Protein AF-0000000084851603 (afdb_homodimer)

Solvent-accessible surface area (backbone atoms only — not comparable to full-atom values): 41010 Å² total; per-residue (Å²): 134,81,80,81,76,80,77,79,78,82,79,80,69,79,80,80,76,80,77,76,80,79,84,77,80,80,75,80,76,77,71,79,72,49,62,67,54,45,48,52,50,37,52,51,31,50,51,48,34,52,49,30,51,50,49,38,52,52,39,50,51,51,43,53,52,48,46,52,52,44,50,51,44,44,54,45,38,49,50,37,40,50,44,35,48,48,20,44,50,20,28,68,60,44,50,40,64,42,80,50,53,71,67,55,54,52,53,53,47,51,50,44,41,48,49,46,51,50,52,31,51,52,47,36,59,56,49,75,63,69,71,73,73,39,66,56,55,72,70,55,42,53,52,51,48,70,70,26,64,59,60,48,59,32,45,76,38,44,61,62,61,39,42,84,68,58,78,45,57,62,52,57,29,50,51,44,25,26,37,50,37,53,50,46,46,49,61,36,66,51,59,53,70,80,58,69,78,54,71,51,47,58,50,52,49,52,48,47,52,51,38,40,72,76,41,57,52,63,55,34,36,37,53,50,16,54,48,31,62,63,38,67,76,64,51,67,70,56,51,52,50,50,52,52,52,53,47,49,50,58,43,44,51,49,29,61,49,2,30,61,56,53,77,60,46,49,51,47,50,42,69,71,37,58,70,67,47,45,63,53,52,52,45,35,52,51,49,23,41,39,40,35,36,33,26,33,74,51,45,51,41,77,32,71,57,60,41,65,40,70,51,48,76,92,64,33,39,70,61,70,84,84,61,79,74,67,78,66,69,79,70,38,39,27,21,37,27,56,27,60,16,30,30,36,46,45,64,43,76,39,94,84,74,44,75,42,78,46,79,43,76,79,35,64,17,29,28,38,37,43,72,56,52,50,58,64,44,104,134,84,79,81,77,79,76,79,79,79,77,78,69,76,78,77,75,78,72,74,76,74,80,71,78,74,70,77,75,75,71,76,72,47,65,66,53,47,49,51,49,39,51,50,32,50,51,47,34,53,48,30,51,51,49,38,53,53,39,49,52,49,43,53,53,48,47,52,51,44,50,52,42,44,54,45,38,50,50,38,40,53,44,33,49,49,21,43,50,19,30,69,63,43,49,40,65,40,80,49,54,71,67,54,53,50,51,53,46,51,49,44,40,49,49,46,51,51,52,30,51,52,49,37,60,55,50,73,64,67,71,71,74,38,67,55,52,72,68,54,43,54,52,50,48,71,70,26,65,60,58,48,58,31,47,76,38,44,60,63,60,38,41,85,67,56,77,44,56,60,50,55,28,49,49,46,26,28,38,49,38,53,50,48,47,49,62,36,64,50,60,51,70,80,57,73,74,58,71,51,48,58,51,53,50,53,48,45,53,51,38,41,74,78,40,57,50,62,54,34,37,38,52,50,16,54,48,31,63,62,39,66,75,64,53,68,70,56,52,51,50,53,51,52,52,52,48,49,50,56,42,46,53,48,29,60,49,2,32,60,56,52,77,60,46,51,51,47,50,42,69,70,38,58,70,68,46,44,63,53,54,50,44,37,50,51,50,23,42,39,42,35,35,34,26,32,74,50,46,50,42,77,32,71,58,60,42,67,40,72,50,48,77,92,64,33,40,69,62,70,83,84,60,79,72,65,80,65,68,78,68,39,37,26,19,38,26,57,28,61,16,30,31,36,45,46,64,42,76,39,96,84,74,45,75,42,79,47,78,43,75,80,35,65,16,30,30,36,39,43,71,57,52,49,58,65,41,103

Structure (mmCIF, N/CA/C/O backbone):
data_AF-0000000084851603-model_v1
#
loop_
_entity.id
_entity.type
_entity.pdbx_description
1 polymer 'Uncharacterized protein'
#
loop_
_atom_site.group_PDB
_atom_site.id
_atom_site.type_symbol
_atom_site.label_atom_id
_atom_site.label_alt_id
_atom_site.label_comp_id
_atom_site.label_asym_id
_atom_site.label_entity_id
_atom_site.label_seq_id
_atom_site.pdbx_PDB_ins_code
_atom_site.Cartn_x
_atom_site.Cartn_y
_atom_site.Cartn_z
_atom_site.occupancy
_atom_site.B_iso_or_equiv
_atom_site.auth_seq_id
_atom_site.auth_comp_id
_atom_site.auth_asym_id
_atom_site.auth_atom_id
_atom_site.pdbx_PDB_model_num
ATOM 1 N N . MET A 1 1 ? -20.125 65.125 -17.031 1 23.95 1 MET A N 1
ATOM 2 C CA . MET A 1 1 ? -19.453 66.25 -17.625 1 23.95 1 MET A CA 1
ATOM 3 C C . MET A 1 1 ? -19.234 67.375 -16.578 1 23.95 1 MET A C 1
ATOM 5 O O . MET A 1 1 ? -19.062 68.562 -16.922 1 23.95 1 MET A O 1
ATOM 9 N N . HIS A 1 2 ? -19.344 66.875 -15.211 1 26.77 2 HIS A N 1
ATOM 10 C CA . HIS A 1 2 ? -19.562 67.812 -14.102 1 26.77 2 HIS A CA 1
ATOM 11 C C . HIS A 1 2 ? -18.391 68.75 -13.922 1 26.77 2 HIS A C 1
ATOM 13 O O . HIS A 1 2 ? -17.25 68.375 -14.203 1 26.77 2 HIS A O 1
ATOM 19 N N . GLU A 1 3 ? -18.625 70 -13.711 1 25.11 3 GLU A N 1
ATOM 20 C CA . GLU A 1 3 ? -18.047 71.312 -13.703 1 25.11 3 GLU A CA 1
ATOM 21 C C . GLU A 1 3 ? -17.047 71.5 -12.562 1 25.11 3 GLU A C 1
ATOM 23 O O . GLU A 1 3 ? -17.438 71.438 -11.391 1 25.11 3 GLU A O 1
ATOM 28 N N . MET A 1 4 ? -15.797 71 -12.719 1 27.89 4 MET A N 1
ATOM 29 C CA . MET A 1 4 ? -14.664 70.875 -11.805 1 27.89 4 MET A CA 1
ATOM 30 C C . MET A 1 4 ? -14.234 72.25 -11.336 1 27.89 4 MET A C 1
ATOM 32 O O . MET A 1 4 ? -13.852 73.125 -12.148 1 27.89 4 MET A O 1
ATOM 36 N N . SER A 1 5 ? -14.898 72.688 -10.219 1 25.34 5 SER A N 1
ATOM 37 C CA . SER A 1 5 ? -14.875 74 -9.648 1 25.34 5 SER A CA 1
ATOM 38 C C . SER A 1 5 ? -13.445 74.5 -9.375 1 25.34 5 SER A C 1
ATOM 40 O O . SER A 1 5 ? -12.57 73.688 -9.062 1 25.34 5 SER A O 1
ATOM 42 N N . ASP A 1 6 ? -13.055 75.75 -9.602 1 25.25 6 ASP A N 1
ATOM 43 C CA . ASP A 1 6 ? -12 76.688 -9.875 1 25.25 6 ASP A CA 1
ATOM 44 C C . ASP A 1 6 ? -11.266 77.062 -8.586 1 25.25 6 ASP A C 1
ATOM 46 O O . ASP A 1 6 ? -11.75 77.875 -7.812 1 25.25 6 ASP A O 1
ATOM 50 N N . ILE A 1 7 ? -10.844 76.125 -7.719 1 29.38 7 ILE A N 1
ATOM 51 C CA . ILE A 1 7 ? -10.453 76.562 -6.395 1 29.38 7 ILE A CA 1
ATOM 52 C C . ILE A 1 7 ? -9.273 77.562 -6.512 1 29.38 7 ILE A C 1
ATOM 54 O O . ILE A 1 7 ? -8.273 77.188 -7.16 1 29.38 7 ILE A O 1
ATOM 58 N N . PRO A 1 8 ? -9.414 78.75 -6.047 1 26.86 8 PRO A N 1
ATOM 59 C CA . PRO A 1 8 ? -8.578 79.938 -6.27 1 26.86 8 PRO A CA 1
ATOM 60 C C . PRO A 1 8 ? -7.199 79.812 -5.613 1 26.86 8 PRO A C 1
ATOM 62 O O . PRO A 1 8 ? -7.051 79.125 -4.617 1 26.86 8 PRO A O 1
ATOM 65 N N . GLN A 1 9 ? -6.062 79.812 -6.332 1 26.16 9 GLN A N 1
ATOM 66 C CA . GLN A 1 9 ? -4.648 79.625 -6.062 1 26.16 9 GLN A CA 1
ATOM 67 C C . GLN A 1 9 ? -4.055 80.75 -5.258 1 26.16 9 GLN A C 1
ATOM 69 O O . GLN A 1 9 ? -4.023 81.875 -5.723 1 26.16 9 GLN A O 1
ATOM 74 N N . PRO A 1 10 ? -4.336 80.812 -3.854 1 27 10 PRO A N 1
ATOM 75 C CA . PRO A 1 10 ? -3.934 82.062 -3.168 1 27 10 PRO A CA 1
ATOM 76 C C . PRO A 1 10 ? -2.439 82.312 -3.297 1 27 10 PRO A C 1
ATOM 78 O O . PRO A 1 10 ? -1.637 81.375 -3.408 1 27 10 PRO A O 1
ATOM 81 N N . SER A 1 11 ? -1.98 83.438 -3.828 1 24.36 11 SER A N 1
ATOM 82 C CA . SER A 1 11 ? -0.725 84.062 -4.281 1 24.36 11 SER A CA 1
ATOM 83 C C . SER A 1 11 ? 0.167 84.438 -3.1 1 24.36 11 SER A C 1
ATOM 85 O O . SER A 1 11 ? -0.001 85.5 -2.502 1 24.36 11 SER A O 1
ATOM 87 N N . TYR A 1 12 ? 0.376 83.562 -2.055 1 23.88 12 TYR A N 1
ATOM 88 C CA . TYR A 1 12 ? 1.02 84.062 -0.849 1 23.88 12 TYR A CA 1
ATOM 89 C C . TYR A 1 12 ? 2.438 84.562 -1.145 1 23.88 12 TYR A C 1
ATOM 91 O O . TYR A 1 12 ? 3.314 83.75 -1.462 1 23.88 12 TYR A O 1
ATOM 99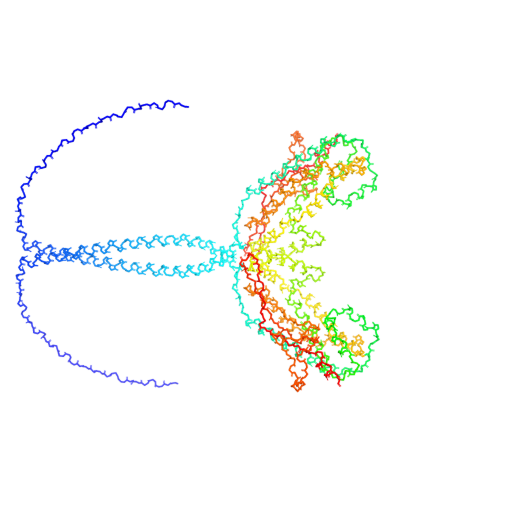 N N . GLU A 1 13 ? 2.668 85.688 -1.657 1 25.53 13 GLU A N 1
ATOM 100 C CA . GLU A 1 13 ? 3.922 86.312 -2.053 1 25.53 13 GLU A CA 1
ATOM 101 C C . GLU A 1 13 ? 4.773 86.688 -0.833 1 25.53 13 GLU A C 1
ATOM 103 O O . GLU A 1 13 ? 5.828 87.312 -0.963 1 25.53 13 GLU A O 1
ATOM 108 N N . SER A 1 14 ? 4.914 85.875 0.221 1 25.25 14 SER A N 1
ATOM 109 C CA . SER A 1 14 ? 5.512 86.5 1.385 1 25.25 14 SER A CA 1
ATOM 110 C C . SER A 1 14 ? 6.934 87 1.087 1 25.25 14 SER A C 1
ATOM 112 O O . SER A 1 14 ? 7.711 86.25 0.456 1 25.25 14 SER A O 1
ATOM 114 N N . PRO A 1 15 ? 7.281 88.312 1.227 1 28.95 15 PRO A N 1
ATOM 115 C CA . PRO A 1 15 ? 8.508 89 0.871 1 28.95 15 PRO A CA 1
ATOM 116 C C . PRO A 1 15 ? 9.695 88.625 1.738 1 28.95 15 PRO A C 1
ATOM 118 O O . PRO A 1 15 ? 9.641 88.75 2.965 1 28.95 15 PRO A O 1
ATOM 121 N N . LEU A 1 16 ? 10.383 87.5 1.56 1 26.39 16 LEU A N 1
ATOM 122 C CA . LEU A 1 16 ? 11.477 87.062 2.389 1 26.39 16 LEU A CA 1
ATOM 123 C C . LEU A 1 16 ? 12.625 88.062 2.414 1 26.39 16 LEU A C 1
ATOM 125 O O . LEU A 1 16 ? 13.266 88.25 1.389 1 26.39 16 LEU A O 1
ATOM 129 N N . ALA A 1 17 ? 12.477 89.062 3.252 1 30.28 17 ALA A N 1
ATOM 130 C CA . ALA A 1 17 ? 13.469 90.125 3.387 1 30.28 17 ALA A CA 1
ATOM 131 C C . ALA A 1 17 ? 14.852 89.562 3.688 1 30.28 17 ALA A C 1
ATOM 133 O O . ALA A 1 17 ? 14.969 88.562 4.402 1 30.28 17 ALA A O 1
ATOM 134 N N . GLU A 1 18 ? 15.922 89.812 2.969 1 28.2 18 GLU A N 1
ATOM 135 C CA . GLU A 1 18 ? 17.328 89.5 2.838 1 28.2 18 GLU A CA 1
ATOM 136 C C . GLU A 1 18 ? 18.141 89.938 4.035 1 28.2 18 GLU A C 1
ATOM 138 O O . GLU A 1 18 ? 18.375 91.188 4.184 1 28.2 18 GLU A O 1
ATOM 143 N N . THR A 1 19 ? 17.828 89.5 5.277 1 27.5 19 THR A N 1
ATOM 144 C CA . THR A 1 19 ? 18.578 90.062 6.391 1 27.5 19 THR A CA 1
ATOM 145 C C . THR A 1 19 ? 20.062 89.812 6.242 1 27.5 19 THR A C 1
ATOM 147 O O . THR A 1 19 ? 20.484 88.625 6.086 1 27.5 19 THR A O 1
ATOM 150 N N . LYS A 1 20 ? 20.812 90.812 5.902 1 34.91 20 LYS A N 1
ATOM 151 C CA . LYS A 1 20 ? 22.266 90.812 5.676 1 34.91 20 LYS A CA 1
ATOM 152 C C . LYS A 1 20 ? 23.016 90.438 6.949 1 34.91 20 LYS A C 1
ATOM 154 O O . LYS A 1 20 ? 22.797 91 8.008 1 34.91 20 LYS A O 1
ATOM 159 N N . PRO A 1 21 ? 23.578 89.125 7.062 1 31.62 21 PRO A N 1
ATOM 160 C CA . PRO A 1 21 ? 24.281 88.688 8.266 1 31.62 21 PRO A CA 1
ATOM 161 C C . PRO A 1 21 ? 25.438 89.562 8.672 1 31.62 21 PRO A C 1
ATOM 163 O O . PRO A 1 21 ? 26.141 90.125 7.809 1 31.62 21 PRO A O 1
ATOM 166 N N . GLU A 1 22 ? 25.328 90.25 9.766 1 31 22 GLU A N 1
ATOM 167 C CA . GLU A 1 22 ? 26.297 91.188 10.359 1 31 22 GLU A CA 1
ATOM 168 C C . GLU A 1 22 ? 27.641 90.5 10.57 1 31 22 GLU A C 1
ATOM 170 O O . GLU A 1 22 ? 27.688 89.312 11.008 1 31 22 GLU A O 1
ATOM 175 N N . GLU A 1 23 ? 28.766 90.938 9.992 1 31.31 23 GLU A N 1
ATOM 176 C CA . GLU A 1 23 ? 30.156 90.5 9.93 1 31.31 23 GLU A CA 1
ATOM 177 C C . GLU A 1 23 ? 30.812 90.5 11.305 1 31.31 23 GLU A C 1
ATOM 179 O O . GLU A 1 23 ? 30.984 91.625 11.883 1 31.31 23 GLU A O 1
ATOM 184 N N . HIS A 1 24 ? 30.469 89.625 12.266 1 29.73 24 HIS A N 1
ATOM 185 C CA . HIS A 1 24 ? 31.125 89.562 13.57 1 29.73 24 HIS A CA 1
ATOM 186 C C . HIS A 1 24 ? 32.625 89.438 13.422 1 29.73 24 HIS A C 1
ATOM 188 O O . HIS A 1 24 ? 33.125 88.688 12.602 1 29.73 24 HIS A O 1
ATOM 194 N N . ASP A 1 25 ? 33.469 90.438 13.906 1 30.95 25 ASP A N 1
ATOM 195 C CA . ASP A 1 25 ? 34.906 90.625 14 1 30.95 25 ASP A CA 1
ATOM 196 C C . ASP A 1 25 ? 35.594 89.5 14.75 1 30.95 25 ASP A C 1
ATOM 198 O O . ASP A 1 25 ? 35.188 89.188 15.875 1 30.95 25 ASP A O 1
ATOM 202 N N . GLU A 1 26 ? 36.188 88.562 14.117 1 31.64 26 GLU A N 1
ATOM 203 C CA . GLU A 1 26 ? 37 87.375 14.531 1 31.64 26 GLU A CA 1
ATOM 204 C C . GLU A 1 26 ? 38.219 87.875 15.359 1 31.64 26 GLU A C 1
ATOM 206 O O . GLU A 1 26 ? 39.156 88.438 14.828 1 31.64 26 GLU A O 1
ATOM 211 N N . VAL A 1 27 ? 38.094 88.375 16.594 1 35.25 27 VAL A N 1
ATOM 212 C CA . VAL A 1 27 ? 39.25 88.625 17.438 1 35.25 27 VAL A CA 1
ATOM 213 C C . VAL A 1 27 ? 40.031 87.312 17.625 1 35.25 27 VAL A C 1
ATOM 215 O O . VAL A 1 27 ? 39.469 86.312 17.984 1 35.25 27 VAL A O 1
ATOM 218 N N . PRO A 1 28 ? 41.188 87.188 16.984 1 35.53 28 PRO A N 1
ATOM 219 C CA . PRO A 1 28 ? 42.062 86 17.062 1 35.53 28 PRO A CA 1
ATOM 220 C C . PRO A 1 28 ? 42.562 85.75 18.484 1 35.53 28 PRO A C 1
ATOM 222 O O . PRO A 1 28 ? 43.25 86.562 19.062 1 35.53 28 PRO A O 1
ATOM 225 N N . ILE A 1 29 ? 41.781 85.375 19.5 1 34.66 29 ILE A N 1
ATOM 226 C CA . ILE A 1 29 ? 42.219 84.938 20.828 1 34.66 29 ILE A CA 1
ATOM 227 C C . ILE A 1 29 ? 43.312 83.875 20.672 1 34.66 29 ILE A C 1
ATOM 229 O O . ILE A 1 29 ? 43.062 82.75 20.281 1 34.66 29 ILE A O 1
ATOM 233 N N . GLN A 1 30 ? 44.5 84.188 20.156 1 37.41 30 GLN A N 1
ATOM 234 C CA . GLN A 1 30 ? 45.688 83.375 20.234 1 37.41 30 GLN A CA 1
ATOM 235 C C . GLN A 1 30 ? 45.938 82.938 21.688 1 37.41 30 GLN A C 1
ATOM 237 O O . GLN A 1 30 ? 46.5 83.75 22.469 1 37.41 30 GLN A O 1
ATOM 242 N N . GLU A 1 31 ? 44.938 82.5 22.453 1 40.56 31 GLU A N 1
ATOM 243 C CA . GLU A 1 31 ? 45.125 82 23.797 1 40.56 31 GLU A CA 1
ATOM 244 C C . GLU A 1 31 ? 46.375 81.125 23.859 1 40.56 31 GLU A C 1
ATOM 246 O O . GLU A 1 31 ? 46.531 80.188 23.062 1 40.56 31 GLU A O 1
ATOM 251 N N . LYS A 1 32 ? 47.531 81.625 24.281 1 46.44 32 LYS A N 1
ATOM 252 C CA . LYS A 1 32 ? 48.781 81.062 24.766 1 46.44 32 LYS A CA 1
ATOM 253 C C . LYS A 1 32 ? 48.562 79.812 25.547 1 46.44 32 LYS A C 1
ATOM 255 O O . LYS A 1 32 ? 48.094 79.812 26.688 1 46.44 32 LYS A O 1
ATOM 260 N N . ILE A 1 33 ? 48.062 78.812 24.922 1 52.88 33 ILE A N 1
ATOM 261 C CA . ILE A 1 33 ? 47.938 77.5 25.547 1 52.88 33 ILE A CA 1
ATOM 262 C C . ILE A 1 33 ? 49.281 77.062 26.141 1 52.88 33 ILE A C 1
ATOM 264 O O . ILE A 1 33 ? 50.312 77 25.438 1 52.88 33 ILE A O 1
ATOM 268 N N . SER A 1 34 ? 49.469 77.375 27.453 1 58.94 34 SER A N 1
ATOM 269 C CA . SER A 1 34 ? 50.656 77 28.25 1 58.94 34 SER A CA 1
ATOM 270 C C . SER A 1 34 ? 51.094 75.562 27.984 1 58.94 34 SER A C 1
ATOM 272 O O . SER A 1 34 ? 50.312 74.75 27.547 1 58.94 34 SER A O 1
ATOM 274 N N . THR A 1 35 ? 52.406 75.375 27.891 1 63.16 35 THR A N 1
ATOM 275 C CA . THR A 1 35 ? 53.062 74.125 27.672 1 63.16 35 THR A CA 1
ATOM 276 C C . THR A 1 35 ? 52.469 73 28.562 1 63.16 35 THR A C 1
ATOM 278 O O . THR A 1 35 ? 52.344 71.875 28.141 1 63.16 35 THR A O 1
ATOM 281 N N . ALA A 1 36 ? 52.188 73.5 29.734 1 62.38 36 ALA A N 1
ATOM 282 C CA . ALA A 1 36 ? 51.594 72.562 30.688 1 62.38 36 ALA A CA 1
ATOM 283 C C . ALA A 1 36 ? 50.219 72.062 30.188 1 62.38 36 ALA A C 1
ATOM 285 O O . ALA A 1 36 ? 49.906 70.875 30.297 1 62.38 36 ALA A O 1
ATOM 286 N N . GLU A 1 37 ? 49.562 72.938 29.641 1 62.88 37 GLU A N 1
ATOM 287 C CA . GLU A 1 37 ? 48.25 72.625 29.141 1 62.88 37 GLU A CA 1
ATOM 288 C C . GLU A 1 37 ? 48.312 71.75 27.891 1 62.88 37 GLU A C 1
ATOM 290 O O . GLU A 1 37 ? 47.531 70.812 27.734 1 62.88 37 GLU A O 1
ATOM 295 N N . LEU A 1 38 ? 49.375 72 27.188 1 61.75 38 LEU A N 1
ATOM 296 C CA . LEU A 1 38 ? 49.594 71.188 25.984 1 61.75 38 LEU A CA 1
ATOM 297 C C . LEU A 1 38 ? 50 69.812 26.359 1 61.75 38 LEU A C 1
ATOM 299 O O . LEU A 1 38 ? 49.562 68.812 25.703 1 61.75 38 LEU A O 1
ATOM 303 N N . GLN A 1 39 ? 50.75 69.75 27.453 1 69.12 39 GLN A N 1
ATOM 304 C CA . GLN A 1 39 ? 51.188 68.5 27.938 1 69.12 39 GLN A CA 1
ATOM 305 C C . GLN A 1 39 ? 50 67.688 28.469 1 69.12 39 GLN A C 1
ATOM 307 O O . GLN A 1 39 ? 49.906 66.438 28.25 1 69.12 39 GLN A O 1
ATOM 312 N N . LEU A 1 40 ? 49.188 68.312 29.172 1 67.31 40 LEU A N 1
ATOM 313 C CA . LEU A 1 40 ? 48 67.688 29.688 1 67.31 40 LEU A CA 1
ATOM 314 C C . LEU A 1 40 ? 47.062 67.25 28.562 1 67.31 40 LEU A C 1
ATOM 316 O O . LEU A 1 40 ? 46.531 66.125 28.609 1 67.31 40 LEU A O 1
ATOM 320 N N . TYR A 1 41 ? 47.062 68.062 27.531 1 65.25 41 TYR A N 1
ATOM 321 C CA . TYR A 1 41 ? 46.25 67.75 26.375 1 65.25 41 TYR A CA 1
ATOM 322 C C . TYR A 1 41 ? 46.844 66.562 25.625 1 65.25 41 TYR A C 1
ATOM 324 O O . TYR A 1 41 ? 46.094 65.625 25.188 1 65.25 41 TYR A O 1
ATOM 332 N N . LEU A 1 42 ? 48.125 66.562 25.656 1 66.56 42 LEU A N 1
ATOM 333 C CA . LEU A 1 42 ? 48.812 65.438 25.016 1 66.56 42 LEU A CA 1
ATOM 334 C C . LEU A 1 42 ? 48.594 64.125 25.766 1 66.56 42 LEU A C 1
ATOM 336 O O . LEU A 1 42 ? 48.406 63.094 25.141 1 66.56 42 LEU A O 1
ATOM 340 N N . ARG A 1 43 ? 48.625 64.25 27.016 1 71.19 43 ARG A N 1
ATOM 341 C CA . ARG A 1 43 ? 48.375 63.062 27.844 1 71.19 43 ARG A CA 1
ATOM 342 C C . ARG A 1 43 ? 46.969 62.562 27.656 1 71.19 43 ARG A C 1
ATOM 344 O O . ARG A 1 43 ? 46.719 61.344 27.594 1 71.19 43 ARG A O 1
ATOM 351 N N . GLN A 1 44 ? 46.094 63.406 27.5 1 71.62 44 GLN A N 1
ATOM 352 C CA . GLN A 1 44 ? 44.688 63.062 27.328 1 71.62 44 GLN A CA 1
ATOM 353 C C . GLN A 1 44 ? 44.438 62.406 25.984 1 71.62 44 GLN A C 1
ATOM 355 O O . GLN A 1 44 ? 43.719 61.438 25.891 1 71.62 44 GLN A O 1
ATOM 360 N N . ILE A 1 45 ? 45.125 62.875 25.047 1 65.81 45 ILE A N 1
ATOM 361 C CA . ILE A 1 45 ? 44.969 62.375 23.688 1 65.81 45 ILE A CA 1
ATOM 362 C C . ILE A 1 45 ? 45.594 60.969 23.594 1 65.81 45 ILE A C 1
ATOM 364 O O . ILE A 1 45 ? 45.031 60.062 22.969 1 65.81 45 ILE A O 1
ATOM 368 N N . ARG A 1 46 ? 46.688 60.938 24.281 1 69.12 46 ARG A N 1
ATOM 369 C CA . ARG A 1 46 ? 47.344 59.656 24.328 1 69.12 46 ARG A CA 1
ATOM 370 C C . ARG A 1 46 ? 46.5 58.594 25.016 1 69.12 46 ARG A C 1
ATOM 372 O O . ARG A 1 46 ? 46.406 57.469 24.578 1 69.12 46 ARG A O 1
ATOM 379 N N . GLN A 1 47 ? 45.844 59 26.031 1 74.75 47 GLN A N 1
ATOM 380 C CA . GLN A 1 47 ? 44.969 58.125 26.75 1 74.75 47 GLN A CA 1
ATOM 381 C C . GLN A 1 47 ? 43.75 57.75 25.906 1 74.75 47 GLN A C 1
ATOM 383 O O . GLN A 1 47 ? 43.312 56.594 25.906 1 74.75 47 GLN A O 1
ATOM 388 N N . LEU A 1 48 ? 43.312 58.688 25.172 1 67.81 48 LEU A N 1
ATOM 389 C CA . LEU A 1 48 ? 42.156 58.438 24.297 1 67.81 48 LEU A CA 1
ATOM 390 C C . LEU A 1 48 ? 42.531 57.5 23.156 1 67.81 48 LEU A C 1
ATOM 392 O O . LEU A 1 48 ? 41.75 56.656 22.766 1 67.81 48 LEU A O 1
ATOM 396 N N . ASP A 1 49 ? 43.781 57.656 22.734 1 69.31 49 ASP A N 1
ATOM 397 C CA . ASP A 1 49 ? 44.312 56.781 21.688 1 69.31 49 ASP A CA 1
ATOM 398 C C . ASP A 1 49 ? 44.438 55.344 22.172 1 69.31 49 ASP A C 1
ATOM 400 O O . ASP A 1 49 ? 44.062 54.406 21.438 1 69.31 49 ASP A O 1
ATOM 404 N N . LEU A 1 50 ? 44.906 55.344 23.312 1 75 50 LEU A N 1
ATOM 405 C CA . LEU A 1 50 ? 45.062 54 23.891 1 75 50 LEU A CA 1
ATOM 406 C C . LEU A 1 50 ? 43.688 53.344 24.094 1 75 50 LEU A C 1
ATOM 408 O O . LEU A 1 50 ? 43.531 52.156 23.828 1 75 50 LEU A O 1
ATOM 412 N N . GLN A 1 51 ? 42.75 54.031 24.422 1 75.75 51 GLN A N 1
ATOM 413 C CA . GLN A 1 51 ? 41.406 53.531 24.641 1 75.75 51 GLN A CA 1
ATOM 414 C C . GLN A 1 51 ? 40.75 53.156 23.312 1 75.75 51 GLN A C 1
ATOM 416 O O . GLN A 1 51 ? 40.094 52.094 23.219 1 75.75 51 GLN A O 1
ATOM 421 N N . SER A 1 52 ? 40.969 53.906 22.344 1 71.25 52 SER A N 1
ATOM 422 C CA . SER A 1 52 ? 40.406 53.656 21.016 1 71.25 52 SER A CA 1
ATOM 423 C C . SER A 1 52 ? 41 52.406 20.391 1 71.25 52 SER A C 1
ATOM 425 O O . SER A 1 52 ? 40.312 51.594 19.781 1 71.25 52 SER A O 1
ATOM 427 N N . LYS A 1 53 ? 42.281 52.344 20.656 1 73.5 53 LYS A N 1
ATOM 428 C CA . LYS A 1 53 ? 43 51.156 20.141 1 73.5 53 LYS A CA 1
ATOM 429 C C . LYS A 1 53 ? 42.531 49.875 20.844 1 73.5 53 LYS A C 1
ATOM 431 O O . LYS A 1 53 ? 42.344 48.844 20.219 1 73.5 53 LYS A O 1
ATOM 436 N N . SER A 1 54 ? 42.281 50.062 22.062 1 78.19 54 SER A N 1
ATOM 437 C CA . SER A 1 54 ? 41.75 48.938 22.844 1 78.19 54 SER A CA 1
ATOM 438 C C . SER A 1 54 ? 40.344 48.562 22.391 1 78.19 54 SER A C 1
ATOM 440 O O . SER A 1 54 ? 40.031 47.375 22.266 1 78.19 54 SER A O 1
ATOM 442 N N . GLU A 1 55 ? 39.531 49.469 22.094 1 76.25 55 GLU A N 1
ATOM 443 C CA . GLU A 1 55 ? 38.156 49.25 21.625 1 76.25 55 GLU A CA 1
ATOM 444 C C . GLU A 1 55 ? 38.156 48.625 20.234 1 76.25 55 GLU A C 1
ATOM 446 O O . GLU A 1 55 ? 37.375 47.719 19.969 1 76.25 55 GLU A O 1
ATOM 451 N N . SER A 1 56 ? 39.031 49.062 19.438 1 72.62 56 SER A N 1
ATOM 452 C CA . SER A 1 56 ? 39.156 48.5 18.094 1 72.62 56 SER A CA 1
ATOM 453 C C . SER A 1 56 ? 39.562 47.031 18.141 1 72.62 56 SER A C 1
ATOM 455 O O . SER A 1 56 ? 39.062 46.219 17.375 1 72.62 56 SER A O 1
ATOM 457 N N . ARG A 1 57 ? 40.469 46.844 19.031 1 77.44 57 ARG A N 1
ATOM 458 C CA . ARG A 1 57 ? 40.906 45.469 19.188 1 77.44 57 ARG A CA 1
ATOM 459 C C . ARG A 1 57 ? 39.781 44.594 19.672 1 77.44 57 ARG A C 1
ATOM 461 O O . ARG A 1 57 ? 39.625 43.469 19.172 1 77.44 57 ARG A O 1
ATOM 468 N N . GLU A 1 58 ? 38.969 45.062 20.516 1 77.94 58 GLU A N 1
ATOM 469 C CA . GLU A 1 58 ? 37.844 44.312 21.031 1 77.94 58 GLU A CA 1
ATOM 470 C C . GLU A 1 58 ? 36.781 44.125 19.953 1 77.94 58 GLU A C 1
ATOM 472 O O . GLU A 1 58 ? 36.188 43.031 19.828 1 77.94 58 GLU A O 1
ATOM 477 N N . LEU A 1 59 ? 36.562 45.031 19.172 1 71.69 59 LEU A N 1
ATOM 478 C CA . LEU A 1 59 ? 35.594 44.938 18.094 1 71.69 59 LEU A CA 1
ATOM 479 C C . LEU A 1 59 ? 36.031 44 17 1 71.69 59 LEU A C 1
ATOM 481 O O . LEU A 1 59 ? 35.219 43.219 16.469 1 71.69 59 LEU A O 1
ATOM 485 N N . ARG A 1 60 ? 37.312 44.031 16.812 1 75.62 60 ARG A N 1
ATOM 486 C CA . ARG A 1 60 ? 37.875 43.094 15.844 1 75.62 60 ARG A CA 1
ATOM 487 C C . ARG A 1 60 ? 37.719 41.656 16.328 1 75.62 60 ARG A C 1
ATOM 489 O O . ARG A 1 60 ? 37.406 40.75 15.539 1 75.62 60 ARG A O 1
ATOM 496 N N . LYS A 1 61 ? 37.938 41.438 17.5 1 76.38 61 LYS A N 1
ATOM 497 C CA . LYS A 1 61 ? 37.719 40.125 18.094 1 76.38 61 LYS A CA 1
ATOM 498 C C . LYS A 1 61 ? 36.281 39.688 17.984 1 76.38 61 LYS A C 1
ATOM 500 O O . LYS A 1 61 ? 35.969 38.562 17.656 1 76.38 61 LYS A O 1
ATOM 505 N N . GLU A 1 62 ? 35.469 40.625 18.234 1 74.44 62 GLU A N 1
ATOM 506 C CA . GLU A 1 62 ? 34.031 40.375 18.156 1 74.44 62 GLU A CA 1
ATOM 507 C C . GLU A 1 62 ? 33.594 40.062 16.719 1 74.44 62 GLU A C 1
ATOM 509 O O . GLU A 1 62 ? 32.812 39.125 16.484 1 74.44 62 GLU A O 1
ATOM 514 N N . ILE A 1 63 ? 34.156 40.688 15.797 1 68.31 63 ILE A N 1
ATOM 515 C CA . ILE A 1 63 ? 33.875 40.438 14.391 1 68.31 63 ILE A CA 1
ATOM 516 C C . ILE A 1 63 ? 34.375 39.062 13.992 1 68.31 63 ILE A C 1
ATOM 518 O O . ILE A 1 63 ? 33.688 38.312 13.305 1 68.31 63 ILE A O 1
ATOM 522 N N . SER A 1 64 ? 35.594 38.844 14.414 1 74.81 64 SER A N 1
ATOM 523 C CA . SER A 1 64 ? 36.156 37.531 14.117 1 74.81 64 SER A CA 1
ATOM 524 C C . SER A 1 64 ? 35.281 36.406 14.695 1 74.81 64 SER A C 1
ATOM 526 O O . SER A 1 64 ? 35.031 35.406 14.039 1 74.81 64 SER A O 1
ATOM 528 N N . HIS A 1 65 ? 34.781 36.594 15.82 1 75.88 65 HIS A N 1
ATOM 529 C CA . HIS A 1 65 ? 33.906 35.625 16.469 1 75.88 65 HIS A CA 1
ATOM 530 C C . HIS A 1 65 ? 32.594 35.5 15.719 1 75.88 65 HIS A C 1
ATOM 532 O O . HIS A 1 65 ? 32.094 34.406 15.484 1 75.88 65 HIS A O 1
ATOM 538 N N . LEU A 1 66 ? 32.125 36.594 15.32 1 63.75 66 LEU A N 1
ATOM 539 C CA . LEU A 1 66 ? 30.859 36.594 14.602 1 63.75 66 LEU A CA 1
ATOM 540 C C . LEU A 1 66 ? 31.016 36 13.211 1 63.75 66 LEU A C 1
ATOM 542 O O . LEU A 1 66 ? 30.141 35.281 12.742 1 63.75 66 LEU A O 1
ATOM 546 N N . ASP A 1 67 ? 32.125 36.156 12.602 1 65.19 67 ASP A N 1
ATOM 547 C CA . ASP A 1 67 ? 32.406 35.562 11.312 1 65.19 67 ASP A CA 1
ATOM 548 C C . ASP A 1 67 ? 32.5 34.031 11.422 1 65.19 67 ASP A C 1
ATOM 550 O O . ASP A 1 67 ? 32 33.312 10.547 1 65.19 67 ASP A O 1
ATOM 554 N N . LYS A 1 68 ? 33.219 33.656 12.305 1 68.12 68 LYS A N 1
ATOM 555 C CA . LYS A 1 68 ? 33.281 32.219 12.531 1 68.12 68 LYS A CA 1
ATOM 556 C C . LYS A 1 68 ? 31.891 31.625 12.773 1 68.12 68 LYS A C 1
A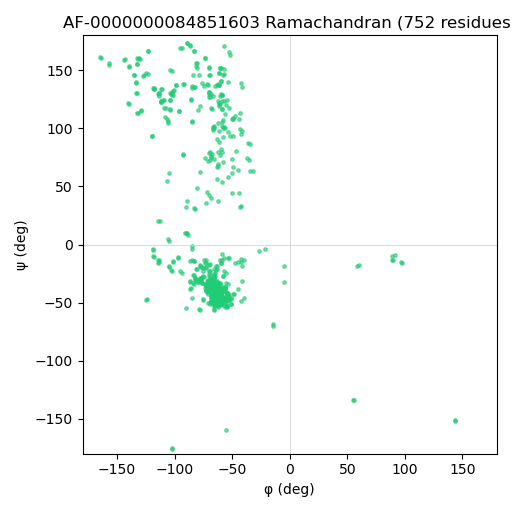TOM 558 O O . LYS A 1 68 ? 31.562 30.562 12.234 1 68.12 68 LYS A O 1
ATOM 563 N N . LYS A 1 69 ? 31.219 32.312 13.547 1 61.16 69 LYS A N 1
ATOM 564 C CA . LYS A 1 69 ? 29.859 31.859 13.812 1 61.16 69 LYS A CA 1
ATOM 565 C C . LYS A 1 69 ? 29.016 31.844 12.539 1 61.16 69 LYS A C 1
ATOM 567 O O . LYS A 1 69 ? 28.219 30.938 12.32 1 61.16 69 LYS A O 1
ATOM 572 N N . LEU A 1 70 ? 29.281 32.75 11.742 1 58.38 70 LEU A N 1
ATOM 573 C CA . LEU A 1 70 ? 28.562 32.844 10.477 1 58.38 70 LEU A CA 1
ATOM 574 C C . LEU A 1 70 ? 28.969 31.719 9.531 1 58.38 70 LEU A C 1
ATOM 576 O O . LEU A 1 70 ? 28.125 31.141 8.852 1 58.38 70 LEU A O 1
ATOM 580 N N . LYS A 1 71 ? 30.25 31.578 9.391 1 62.38 71 LYS A N 1
ATOM 581 C CA . LYS A 1 71 ? 30.734 30.484 8.555 1 62.38 71 LYS A CA 1
ATOM 582 C C . LYS A 1 71 ? 30.188 29.141 9.047 1 62.38 71 LYS A C 1
ATOM 584 O O . LYS A 1 71 ? 29.797 28.297 8.242 1 62.38 71 LYS A O 1
ATOM 589 N N . ASP A 1 72 ? 30.297 29 10.227 1 61.47 72 ASP A N 1
ATOM 590 C CA . ASP A 1 72 ? 29.703 27.812 10.812 1 61.47 72 ASP A CA 1
ATOM 591 C C . ASP A 1 72 ? 28.219 27.719 10.477 1 61.47 72 ASP A C 1
ATOM 593 O O . ASP A 1 72 ? 27.703 26.641 10.156 1 61.47 72 ASP A O 1
ATOM 597 N N . ARG A 1 73 ? 27.734 28.812 10.5 1 55.25 73 ARG A N 1
ATOM 598 C CA . ARG A 1 73 ? 26.312 28.875 10.195 1 55.25 73 ARG A CA 1
ATOM 599 C C . ARG A 1 73 ? 26.062 28.625 8.711 1 55.25 73 ARG A C 1
ATOM 601 O O . ARG A 1 73 ? 25.062 28 8.336 1 55.25 73 ARG A O 1
ATOM 608 N N . GLU A 1 74 ? 26.984 29.094 7.957 1 57.47 74 GLU A N 1
ATOM 609 C CA . GLU A 1 74 ? 26.891 28.812 6.527 1 57.47 74 GLU A CA 1
ATOM 610 C C . GLU A 1 74 ? 27.047 27.312 6.246 1 57.47 74 GLU A C 1
ATOM 612 O O . GLU A 1 74 ? 26.344 26.75 5.406 1 57.47 74 GLU A O 1
ATOM 617 N N . SER A 1 75 ? 28.031 26.844 6.754 1 57.22 75 SER A N 1
ATOM 618 C CA . SER A 1 75 ? 28.188 25.391 6.648 1 57.22 75 SER A CA 1
ATOM 619 C C . SER A 1 75 ? 26.953 24.672 7.172 1 57.22 75 SER A C 1
ATOM 621 O O . SER A 1 75 ? 26.484 23.703 6.562 1 57.22 75 SER A O 1
ATOM 623 N N . GLN A 1 76 ? 26.578 25.219 8.195 1 54.09 76 GLN A N 1
ATOM 624 C CA . GLN A 1 76 ? 25.328 24.719 8.734 1 54.09 76 GLN A CA 1
ATOM 625 C C . GLN A 1 76 ? 24.172 24.984 7.781 1 54.09 76 GLN A C 1
ATOM 627 O O . GLN A 1 76 ? 23.297 24.125 7.605 1 54.09 76 GLN A O 1
ATOM 632 N N . ARG A 1 77 ? 24.25 26.047 7.148 1 50.56 77 ARG A N 1
ATOM 633 C CA . ARG A 1 77 ? 23.234 26.375 6.16 1 50.56 77 ARG A CA 1
ATOM 634 C C . ARG A 1 77 ? 23.281 25.438 4.969 1 50.56 77 ARG A C 1
ATOM 636 O O . ARG A 1 77 ? 22.25 25.031 4.441 1 50.56 77 ARG A O 1
ATOM 643 N N . ARG A 1 78 ? 24.484 25.266 4.496 1 50 78 ARG A N 1
ATOM 644 C CA . ARG A 1 78 ? 24.609 24.297 3.416 1 50 78 ARG A CA 1
ATOM 645 C C . ARG A 1 78 ? 24.078 22.922 3.842 1 50 78 ARG A C 1
ATOM 647 O O . ARG A 1 78 ? 23.359 22.281 3.088 1 50 78 ARG A O 1
ATOM 654 N N . LYS A 1 79 ? 24.641 22.578 4.969 1 48.69 79 LYS A N 1
ATOM 655 C CA . LYS A 1 79 ? 24.062 21.359 5.516 1 48.69 79 LYS A CA 1
ATOM 656 C C . LYS A 1 79 ? 22.562 21.484 5.707 1 48.69 79 LYS A C 1
ATOM 658 O O . LYS A 1 79 ? 21.812 20.562 5.387 1 48.69 79 LYS A O 1
ATOM 663 N N . LEU A 1 80 ? 22.266 22.656 6.109 1 48.84 80 LEU A N 1
ATOM 664 C CA . LEU A 1 80 ? 20.844 22.953 6.273 1 48.84 80 LEU A CA 1
ATOM 665 C C . LEU A 1 80 ? 20.141 22.984 4.922 1 48.84 80 LEU A C 1
ATOM 667 O O . LEU A 1 80 ? 19.016 22.5 4.797 1 48.84 80 LEU A O 1
ATOM 671 N N . ARG A 1 81 ? 20.797 23.531 3.988 1 48.91 81 ARG A N 1
ATOM 672 C CA . ARG A 1 81 ? 20.219 23.516 2.65 1 48.91 81 ARG A CA 1
ATOM 673 C C . ARG A 1 81 ? 20.062 22.094 2.139 1 48.91 81 ARG A C 1
ATOM 675 O O . ARG A 1 81 ? 19.047 21.75 1.529 1 48.91 81 ARG A O 1
ATOM 682 N N . GLU A 1 82 ? 21.156 21.469 2.223 1 49.34 82 GLU A N 1
ATOM 683 C CA . GLU A 1 82 ? 21.078 20.062 1.849 1 49.34 82 GLU A CA 1
ATOM 684 C C . GLU A 1 82 ? 20 19.344 2.67 1 49.34 82 GLU A C 1
ATOM 686 O O . GLU A 1 82 ? 19.203 18.578 2.125 1 49.34 82 GLU A O 1
ATOM 691 N N . ILE A 1 83 ? 20.234 19.641 3.938 1 48.38 83 ILE A N 1
ATOM 692 C CA . ILE A 1 83 ? 19.172 19.141 4.801 1 48.38 83 ILE A CA 1
ATOM 693 C C . ILE A 1 83 ? 17.844 19.781 4.41 1 48.38 83 ILE A C 1
ATOM 695 O O . ILE A 1 83 ? 16.797 19.109 4.375 1 48.38 83 ILE A O 1
ATOM 699 N N . SER A 1 84 ? 17.969 20.984 4.055 1 47.41 84 SER A N 1
ATOM 700 C CA . SER A 1 84 ? 16.781 21.703 3.623 1 47.41 84 SER A CA 1
ATOM 701 C C . SER A 1 84 ? 16.203 21.109 2.342 1 47.41 84 SER A C 1
ATOM 703 O O . SER A 1 84 ? 14.984 20.969 2.205 1 47.41 84 SER A O 1
ATOM 705 N N . LYS A 1 85 ? 17.062 20.984 1.391 1 47.91 85 LYS A N 1
ATOM 706 C CA . LYS A 1 85 ? 16.578 20.328 0.19 1 47.91 85 LYS A CA 1
ATOM 707 C C . LYS A 1 85 ? 16.016 18.938 0.524 1 47.91 85 LYS A C 1
ATOM 709 O O . LYS A 1 85 ? 14.961 18.562 0.002 1 47.91 85 LYS A O 1
ATOM 714 N N . GLU A 1 86 ? 16.875 18.266 1.157 1 46.56 86 GLU A N 1
ATOM 715 C CA . GLU A 1 86 ? 16.344 17.016 1.668 1 46.56 86 GLU A CA 1
ATOM 716 C C . GLU A 1 86 ? 15.086 17.234 2.5 1 46.56 86 GLU A C 1
ATOM 718 O O . GLU A 1 86 ? 14.133 16.469 2.408 1 46.56 86 GLU A O 1
ATOM 723 N N . LEU A 1 87 ? 15.32 18.203 3.281 1 48.69 87 LEU A N 1
ATOM 724 C CA . LEU A 1 87 ? 14.172 18.641 4.074 1 48.69 87 LEU A CA 1
ATOM 725 C C . LEU A 1 87 ? 13.039 19.125 3.176 1 48.69 87 LEU A C 1
ATOM 727 O O . LEU A 1 87 ? 11.867 18.859 3.461 1 48.69 87 LEU A O 1
ATOM 731 N N . GLU A 1 88 ? 13.406 19.875 2.279 1 49.5 88 GLU A N 1
ATOM 732 C CA . GLU A 1 88 ? 12.383 20.281 1.328 1 49.5 88 GLU A CA 1
ATOM 733 C C . GLU A 1 88 ? 11.688 19.078 0.702 1 49.5 88 GLU A C 1
ATOM 735 O O . GLU A 1 88 ? 10.461 19.062 0.559 1 49.5 88 GLU A O 1
ATOM 740 N N . LEU A 1 89 ? 12.477 18.281 0.225 1 46.75 89 LEU A N 1
ATOM 741 C CA . LEU A 1 89 ? 11.906 17.062 -0.33 1 46.75 89 LEU A CA 1
ATOM 742 C C . LEU A 1 89 ? 11.148 16.281 0.74 1 46.75 89 LEU A C 1
ATOM 744 O O . LEU A 1 89 ? 10.055 15.781 0.489 1 46.75 89 LEU A O 1
ATOM 748 N N . ALA A 1 90 ? 12.008 16.094 1.863 1 50.19 90 ALA A N 1
ATOM 749 C CA . ALA A 1 90 ? 11.312 15.508 3.002 1 50.19 90 ALA A CA 1
ATOM 750 C C . ALA A 1 90 ? 10.07 16.312 3.367 1 50.19 90 ALA A C 1
ATOM 752 O O . ALA A 1 90 ? 9.023 15.734 3.691 1 50.19 90 ALA A O 1
ATOM 753 N N . GLN A 1 91 ? 10.281 17.578 3.348 1 49.28 91 GLN A N 1
ATOM 754 C CA . GLN A 1 91 ? 9.164 18.484 3.607 1 49.28 91 GLN A CA 1
ATOM 755 C C . GLN A 1 91 ? 8.055 18.297 2.578 1 49.28 91 GLN A C 1
ATOM 757 O O . GLN A 1 91 ? 6.871 18.312 2.924 1 49.28 91 GLN A O 1
ATOM 762 N N . LYS A 1 92 ? 8.453 18.344 1.438 1 48.03 92 LYS A N 1
ATOM 763 C CA . LYS A 1 92 ? 7.434 18.094 0.423 1 48.03 92 LYS A CA 1
ATOM 764 C C . LYS A 1 92 ? 6.699 16.781 0.69 1 48.03 92 LYS A C 1
ATOM 766 O O . LYS A 1 92 ? 5.496 16.672 0.444 1 48.03 92 LYS A O 1
ATOM 771 N N . PHE A 1 93 ? 7.605 15.906 0.912 1 47.88 93 PHE A N 1
ATOM 772 C CA . PHE A 1 93 ? 6.969 14.648 1.283 1 47.88 93 PHE A CA 1
ATOM 773 C C . PHE A 1 93 ? 6.242 14.773 2.617 1 47.88 93 PHE A C 1
ATOM 775 O O . PHE A 1 93 ? 5.164 14.211 2.799 1 47.88 93 PHE A O 1
ATOM 782 N N . LEU A 1 94 ? 6.988 15.203 3.676 1 49.34 94 LEU A N 1
ATOM 783 C CA . LEU A 1 94 ? 6.402 15.266 5.008 1 49.34 94 LEU A CA 1
ATOM 784 C C . LEU A 1 94 ? 5.684 16.594 5.227 1 49.34 94 LEU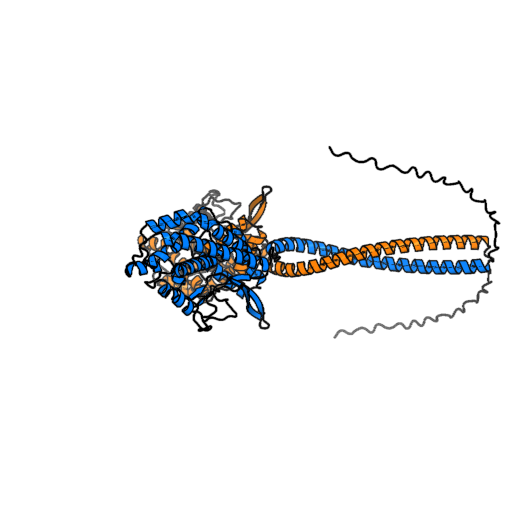 A C 1
ATOM 786 O O . LEU A 1 94 ? 5.238 16.891 6.336 1 49.34 94 LEU A O 1
ATOM 790 N N . SER A 1 95 ? 5.898 17.547 4.414 1 46.34 95 SER A N 1
ATOM 791 C CA . SER A 1 95 ? 5.25 18.781 4.84 1 46.34 95 SER A CA 1
ATOM 792 C C . SER A 1 95 ? 3.895 18.5 5.484 1 46.34 95 SER A C 1
ATOM 794 O O . SER A 1 95 ? 2.982 18 4.828 1 46.34 95 SER A O 1
ATOM 796 N N . THR A 1 96 ? 4.125 18.016 6.656 1 49.16 96 THR A N 1
ATOM 797 C CA . THR A 1 96 ? 3.012 17.969 7.598 1 49.16 96 THR A CA 1
ATOM 798 C C . THR A 1 96 ? 2.191 19.25 7.52 1 49.16 96 THR A C 1
ATOM 800 O O . THR A 1 96 ? 1.178 19.391 8.211 1 49.16 96 THR A O 1
ATOM 803 N N . ALA A 1 97 ? 2.814 20.188 6.98 1 52.88 97 ALA A N 1
ATOM 804 C CA . ALA A 1 97 ? 1.963 21.375 7.055 1 52.88 97 ALA A CA 1
ATOM 805 C C . ALA A 1 97 ? 0.612 21.125 6.391 1 52.88 97 ALA A C 1
ATOM 807 O O . ALA A 1 97 ? 0.551 20.688 5.238 1 52.88 97 ALA A O 1
ATOM 808 N N .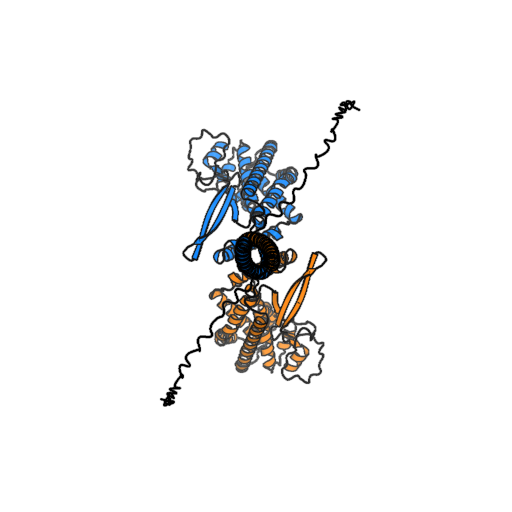 ASP A 1 98 ? -0.216 20.906 7.355 1 62.41 98 ASP A N 1
ATOM 809 C CA . ASP A 1 98 ? -1.603 20.812 6.906 1 62.41 98 ASP A CA 1
ATOM 810 C C . ASP A 1 98 ? -1.965 21.984 6.004 1 62.41 98 ASP A C 1
ATOM 812 O O . ASP A 1 98 ? -1.687 23.141 6.34 1 62.41 98 ASP A O 1
ATOM 816 N N . SER A 1 99 ? -2.121 21.703 4.762 1 65.31 99 SER A N 1
ATOM 817 C CA . SER A 1 99 ? -2.582 22.781 3.885 1 65.31 99 SER A CA 1
ATOM 818 C C . SER A 1 99 ? -3.951 23.297 4.316 1 65.31 99 SER A C 1
ATOM 820 O O . SER A 1 99 ? -4.363 24.391 3.92 1 65.31 99 SER A O 1
ATOM 822 N N . LEU A 1 100 ? -4.566 22.516 5.195 1 74.38 100 LEU A N 1
ATOM 823 C CA . LEU A 1 100 ? -5.906 22.844 5.66 1 74.38 100 LEU A CA 1
ATOM 824 C C . LEU A 1 100 ? -6.047 22.578 7.156 1 74.38 100 LEU A C 1
ATOM 826 O O . LEU A 1 100 ? -5.266 21.812 7.73 1 74.38 100 LEU A O 1
ATOM 830 N N . SER A 1 101 ? -6.965 23.328 7.773 1 80 101 SER A N 1
ATOM 831 C CA . SER A 1 101 ? -7.18 23.188 9.211 1 80 101 SER A CA 1
ATOM 832 C C . SER A 1 101 ? -8.312 22.203 9.508 1 80 101 SER A C 1
ATOM 834 O O . SER A 1 101 ? -9.055 21.812 8.602 1 80 101 SER A O 1
ATOM 836 N N . GLN A 1 102 ? -8.406 21.875 10.75 1 86.19 102 GLN A N 1
ATOM 837 C CA . GLN A 1 102 ? -9.516 21.031 11.195 1 86.19 102 GLN A CA 1
ATOM 838 C C . GLN A 1 102 ? -10.852 21.734 11 1 86.19 102 GLN A C 1
ATOM 840 O O . GLN A 1 102 ? -11.852 21.094 10.656 1 86.19 102 GLN A O 1
ATOM 845 N N . ALA A 1 103 ? -10.812 23 11.203 1 88.44 103 ALA A N 1
ATOM 846 C CA . ALA A 1 103 ? -12.023 23.781 11.023 1 88.44 103 ALA A CA 1
ATOM 847 C C . ALA A 1 103 ? -12.523 23.703 9.578 1 88.44 103 ALA A C 1
ATOM 849 O O . ALA A 1 103 ? -13.734 23.688 9.336 1 88.44 103 ALA A O 1
ATOM 850 N N . ASP A 1 104 ? -11.609 23.656 8.68 1 90.38 104 ASP A N 1
ATOM 851 C CA . ASP A 1 104 ? -11.977 23.531 7.273 1 90.38 104 ASP A CA 1
ATOM 852 C C . ASP A 1 104 ? -12.664 22.203 7.004 1 90.38 104 ASP A C 1
ATOM 854 O O . ASP A 1 104 ? -13.648 22.141 6.262 1 90.38 104 ASP A O 1
ATOM 858 N N . ALA A 1 105 ? -12.133 21.188 7.625 1 94.56 105 ALA A N 1
ATOM 859 C CA . ALA A 1 105 ? -12.719 19.859 7.461 1 94.56 105 ALA A CA 1
ATOM 860 C C . ALA A 1 105 ? -14.148 19.828 8.008 1 94.56 105 ALA A C 1
ATOM 862 O O . ALA A 1 105 ? -15.039 19.234 7.383 1 94.56 105 ALA A O 1
ATOM 863 N N . VAL A 1 106 ? -14.352 20.484 9.109 1 95.69 106 VAL A N 1
ATOM 864 C CA . VAL A 1 106 ? -15.672 20.531 9.734 1 95.69 106 VAL A CA 1
ATOM 865 C C . VAL A 1 106 ? -16.656 21.266 8.828 1 95.69 106 VAL A C 1
ATOM 867 O O . VAL A 1 106 ? -17.781 20.812 8.602 1 95.69 106 VAL A O 1
ATOM 870 N N . ARG A 1 107 ? -16.234 22.297 8.273 1 94.88 107 ARG A N 1
ATOM 871 C CA . ARG A 1 107 ? -17.078 23.094 7.395 1 94.88 107 ARG A CA 1
ATOM 872 C C . ARG A 1 107 ? -17.484 22.297 6.156 1 94.88 107 ARG A C 1
ATOM 874 O O . ARG A 1 107 ? -18.641 22.312 5.754 1 94.88 107 ARG A O 1
ATOM 881 N N . GLU A 1 108 ? -16.516 21.672 5.625 1 96.06 108 GLU A N 1
ATOM 882 C CA . GLU A 1 108 ? -16.797 20.875 4.43 1 96.06 108 GLU A CA 1
ATOM 883 C C . GLU A 1 108 ? -17.734 19.719 4.746 1 96.06 108 GLU A C 1
ATOM 885 O O . GLU A 1 108 ? -18.594 19.375 3.936 1 96.06 108 GLU A O 1
ATOM 890 N N . MET A 1 109 ? -17.562 19.125 5.891 1 98 109 MET A N 1
ATOM 891 C CA . MET A 1 109 ? -18.453 18.031 6.285 1 98 109 MET A CA 1
ATOM 892 C C . MET A 1 109 ? -19.875 18.516 6.516 1 98 109 MET A C 1
ATOM 894 O O . MET A 1 109 ? -20.828 17.844 6.145 1 98 109 MET A O 1
ATOM 898 N N . GLU A 1 110 ? -19.984 19.656 7.09 1 96.94 110 GLU A N 1
ATOM 899 C CA . GLU A 1 110 ? -21.312 20.266 7.289 1 96.94 110 GLU A CA 1
ATOM 900 C C . GLU A 1 110 ? -21.984 20.562 5.953 1 96.94 110 GLU A C 1
ATOM 902 O O . GLU A 1 110 ? -23.188 20.359 5.797 1 96.94 110 GLU A O 1
ATOM 907 N N . ARG A 1 111 ? -21.203 20.984 5.078 1 96.38 111 ARG A N 1
ATOM 908 C CA . ARG A 1 111 ? -21.734 21.234 3.74 1 96.38 111 ARG A CA 1
ATOM 909 C C . ARG A 1 111 ? -22.25 19.953 3.107 1 96.38 111 ARG A C 1
ATOM 911 O O . ARG A 1 111 ? -23.312 19.938 2.494 1 96.38 111 ARG A O 1
ATOM 918 N N . LEU A 1 112 ? -21.469 18.906 3.24 1 98.12 112 LEU A N 1
ATOM 919 C CA . LEU A 1 112 ? -21.906 17.609 2.73 1 98.12 112 LEU A CA 1
ATOM 920 C C . LEU A 1 112 ? -23.219 17.188 3.375 1 98.12 112 LEU A C 1
ATOM 922 O O . LEU A 1 112 ? -24.141 16.734 2.686 1 98.12 112 LEU A O 1
ATOM 926 N N . ASN A 1 113 ? -23.297 17.344 4.664 1 97.62 113 ASN A N 1
ATOM 927 C CA . ASN A 1 113 ? -24.5 16.969 5.383 1 97.62 113 ASN A CA 1
ATOM 928 C C . ASN A 1 113 ? -25.719 17.766 4.902 1 97.62 113 ASN A C 1
ATOM 930 O O . ASN A 1 113 ? -26.812 17.234 4.789 1 97.62 113 ASN A O 1
ATOM 934 N N . GLU A 1 114 ? -25.484 18.984 4.602 1 96.56 114 GLU A N 1
ATOM 935 C CA . GLU A 1 114 ? -26.547 19.844 4.078 1 96.56 114 GLU A CA 1
ATOM 936 C C . GLU A 1 114 ? -27.016 19.375 2.705 1 96.56 114 GLU A C 1
ATOM 938 O O . GLU A 1 114 ? -28.219 19.344 2.426 1 96.56 114 GLU A O 1
ATOM 943 N N . GLU A 1 115 ? -26.094 19.062 1.888 1 97.06 115 GLU A N 1
ATOM 944 C CA . GLU A 1 115 ? -26.422 18.562 0.561 1 97.06 115 GLU A CA 1
ATOM 945 C C . GLU A 1 115 ? -27.234 17.266 0.652 1 97.06 115 GLU A C 1
ATOM 947 O O . GLU A 1 115 ? -28.188 17.062 -0.112 1 97.06 115 GLU A O 1
ATOM 952 N N . ILE A 1 116 ? -26.828 16.422 1.552 1 97.19 116 ILE A N 1
ATOM 953 C CA . ILE A 1 116 ? -27.547 15.164 1.751 1 97.19 116 ILE A CA 1
ATOM 954 C C . ILE A 1 116 ? -28.969 15.445 2.197 1 97.19 116 ILE A C 1
ATOM 956 O O . ILE A 1 116 ? -29.922 14.859 1.666 1 97.19 116 ILE A O 1
ATOM 960 N N . LEU A 1 117 ? -29.125 16.328 3.143 1 95.69 117 LEU A N 1
ATOM 961 C CA . LEU A 1 117 ? -30.453 16.688 3.635 1 95.69 117 LEU A CA 1
ATOM 962 C C . LEU A 1 117 ? -31.312 17.266 2.518 1 95.69 117 LEU A C 1
ATOM 964 O O . LEU A 1 117 ? -32.469 16.891 2.361 1 95.69 117 LEU A O 1
ATOM 968 N N . GLN A 1 118 ? -30.734 18.125 1.772 1 94.62 118 GLN A N 1
ATOM 969 C CA . GLN A 1 118 ? -31.453 18.781 0.686 1 94.62 118 GLN A CA 1
ATOM 970 C C . GLN A 1 118 ? -31.922 17.766 -0.353 1 94.62 118 GLN A C 1
ATOM 972 O O . GLN A 1 118 ? -33.094 17.75 -0.75 1 94.62 118 GLN A O 1
ATOM 977 N N . LEU A 1 119 ? -31.062 16.938 -0.792 1 95.19 119 LEU A N 1
ATOM 978 C CA . LEU A 1 119 ? -31.406 15.945 -1.806 1 95.19 119 LEU A CA 1
ATOM 979 C C . LEU A 1 119 ? -32.5 15.023 -1.312 1 95.19 119 LEU A C 1
ATOM 981 O O . LEU A 1 119 ? -33.469 14.766 -2.035 1 95.19 119 LEU A O 1
ATOM 985 N N . THR A 1 120 ? -32.375 14.523 -0.118 1 93.31 120 THR A N 1
ATOM 986 C CA . THR A 1 120 ? -33.375 13.57 0.389 1 93.31 120 THR A CA 1
ATOM 987 C C . THR A 1 120 ? -34.719 14.25 0.617 1 93.31 120 THR A C 1
ATOM 989 O O . THR A 1 120 ? -35.75 13.625 0.467 1 93.31 120 THR A O 1
ATOM 992 N N . SER A 1 121 ? -34.719 15.547 0.957 1 91.75 121 SER A N 1
ATOM 993 C CA . SER A 1 121 ? -35.938 16.297 1.071 1 91.75 121 SER A CA 1
ATOM 994 C C . SER A 1 121 ? -36.656 16.406 -0.277 1 91.75 121 SER A C 1
ATOM 996 O O . SER A 1 121 ? -37.875 16.25 -0.363 1 91.75 121 SER A O 1
ATOM 998 N N . ILE A 1 122 ? -35.875 16.703 -1.265 1 91 122 ILE A N 1
ATOM 999 C CA . ILE A 1 122 ? -36.438 16.797 -2.611 1 91 122 ILE A CA 1
ATOM 1000 C C . ILE A 1 122 ? -37 15.445 -3.043 1 91 122 ILE A C 1
ATOM 1002 O O . ILE A 1 122 ? -38.062 15.375 -3.619 1 91 122 ILE A O 1
ATOM 1006 N N . MET A 1 123 ? -36.219 14.414 -2.779 1 88.5 123 MET A N 1
ATOM 1007 C CA . MET A 1 123 ? -36.688 13.07 -3.135 1 88.5 123 MET A CA 1
ATOM 1008 C C . MET A 1 123 ? -37.969 12.719 -2.436 1 88.5 123 MET A C 1
ATOM 1010 O O . MET A 1 123 ? -38.875 12.156 -3.053 1 88.5 123 MET A O 1
ATOM 1014 N N . ALA A 1 124 ? -38.031 13 -1.178 1 84.38 124 ALA A N 1
ATOM 1015 C CA . ALA A 1 124 ? -39.219 12.711 -0.405 1 84.38 124 ALA A CA 1
ATOM 1016 C C . ALA A 1 124 ? -40.438 13.469 -0.958 1 84.38 124 ALA A C 1
ATOM 1018 O O . ALA A 1 124 ? -41.531 12.922 -1.041 1 84.38 124 ALA A O 1
ATOM 1019 N N . TYR A 1 125 ? -40.219 14.656 -1.355 1 83.88 125 TYR A N 1
ATOM 1020 C CA . TYR A 1 125 ? -41.281 15.477 -1.92 1 83.88 125 TYR A CA 1
ATOM 1021 C C . TYR A 1 125 ? -41.75 14.906 -3.25 1 83.88 125 TYR A C 1
ATOM 1023 O O . TYR A 1 125 ? -42.969 14.812 -3.494 1 83.88 125 TYR A O 1
ATOM 1031 N N . GLU A 1 126 ? -40.875 14.516 -4.066 1 79.31 126 GLU A N 1
ATOM 1032 C CA . GLU A 1 126 ? -41.188 14.008 -5.395 1 79.31 126 GLU A CA 1
ATOM 1033 C C . GLU A 1 126 ? -41.812 12.617 -5.316 1 79.31 126 GLU A C 1
ATOM 1035 O O . GLU A 1 126 ? -42.656 12.266 -6.129 1 79.31 126 GLU A O 1
ATOM 1040 N N . TYR A 1 127 ? -41.312 11.852 -4.438 1 72.56 127 TYR A N 1
ATOM 1041 C CA . TYR A 1 127 ? -41.812 10.484 -4.277 1 72.56 127 TYR A CA 1
ATOM 1042 C C . TYR A 1 127 ? -43.25 10.484 -3.809 1 72.56 127 TYR A C 1
ATOM 1044 O O . TYR A 1 127 ? -44.062 9.617 -4.195 1 72.56 127 TYR A O 1
ATOM 1052 N N . LEU A 1 128 ? -43.594 11.281 -2.906 1 62.59 128 LEU A N 1
ATOM 1053 C CA . LEU A 1 128 ? -44.969 11.43 -2.441 1 62.59 128 LEU A CA 1
ATOM 1054 C C . LEU A 1 128 ? -45.938 11.508 -3.619 1 62.59 128 LEU A C 1
ATOM 1056 O O . LEU A 1 128 ? -47.125 11.195 -3.479 1 62.59 128 LEU A O 1
ATOM 1060 N N . GLN A 1 129 ? -45.281 11.734 -4.688 1 59.91 129 GLN A N 1
ATOM 1061 C CA . GLN A 1 129 ? -46.156 11.906 -5.848 1 59.91 129 GLN A CA 1
ATOM 1062 C C . GLN A 1 129 ? -46.312 10.602 -6.617 1 59.91 129 GLN A C 1
ATOM 1064 O O . GLN A 1 129 ? -47.156 10.492 -7.504 1 59.91 129 GLN A O 1
ATOM 1069 N N . ILE A 1 130 ? -45.375 9.711 -6.477 1 57.69 130 ILE A N 1
ATOM 1070 C CA . ILE A 1 130 ? -45.312 8.586 -7.398 1 57.69 130 ILE A CA 1
ATOM 1071 C C . ILE A 1 130 ? -46.406 7.57 -7.059 1 57.69 130 ILE A C 1
ATOM 1073 O O . ILE A 1 130 ? -46.906 6.871 -7.941 1 57.69 130 ILE A O 1
ATOM 1077 N N . GLY A 1 131 ? -47.062 7.266 -6.133 1 54.5 131 GLY A N 1
ATOM 1078 C CA . GLY A 1 131 ? -48.25 6.434 -6.262 1 54.5 131 GLY A CA 1
ATOM 1079 C C . GLY A 1 131 ? -48.438 5.469 -5.105 1 54.5 131 GLY A C 1
ATOM 1080 O O . GLY A 1 131 ? -47.812 5.621 -4.059 1 54.5 131 GLY A O 1
ATOM 1081 N N . GLU A 1 132 ? -49.156 4.207 -5.371 1 58.12 132 GLU A N 1
ATOM 1082 C CA . GLU A 1 132 ? -49.812 3.168 -4.59 1 58.12 132 GLU A CA 1
ATOM 1083 C C . GLU A 1 132 ? -48.812 2.213 -3.969 1 58.12 132 GLU A C 1
ATOM 1085 O O . GLU A 1 132 ? -47.812 1.834 -4.613 1 58.12 132 GLU A O 1
ATOM 1090 N N . LYS A 1 133 ? -48.781 2.125 -2.674 1 59.09 133 LYS A N 1
ATOM 1091 C CA . LYS A 1 133 ? -47.938 1.219 -1.872 1 59.09 133 LYS A CA 1
ATOM 1092 C C . LYS A 1 133 ? -48.344 -0.237 -2.125 1 59.09 133 LYS A C 1
ATOM 1094 O O . LYS A 1 133 ? -49.5 -0.591 -2.08 1 59.09 133 LYS A O 1
ATOM 1099 N N . LYS A 1 134 ? -47.594 -0.944 -2.967 1 59.47 134 LYS A N 1
ATOM 1100 C CA . LYS A 1 134 ? -47.781 -2.395 -2.971 1 59.47 134 LYS A CA 1
ATOM 1101 C C . LYS A 1 134 ? -46.562 -3.088 -2.326 1 59.47 134 LYS A C 1
ATOM 1103 O O . LYS A 1 134 ? -45.438 -2.945 -2.793 1 59.47 134 LYS A O 1
ATOM 1108 N N . LEU A 1 135 ? -46.719 -3.658 -1.133 1 59.34 135 LEU A N 1
ATOM 1109 C CA . LEU A 1 135 ? -45.656 -4.285 -0.351 1 59.34 135 LEU A CA 1
ATOM 1110 C C . LEU A 1 135 ? -45.062 -5.469 -1.104 1 59.34 135 LEU A C 1
ATOM 1112 O O . LEU A 1 135 ? -45.781 -6.285 -1.674 1 59.34 135 LEU A O 1
ATOM 1116 N N . PRO A 1 136 ? -43.781 -5.383 -1.296 1 61.44 136 PRO A N 1
ATOM 1117 C CA . PRO A 1 136 ? -43.156 -6.547 -1.929 1 61.44 136 PRO A CA 1
ATOM 1118 C C . PRO A 1 136 ? -43.344 -7.828 -1.119 1 61.44 136 PRO A C 1
ATOM 1120 O O . PRO A 1 136 ? -43.594 -7.77 0.088 1 61.44 136 PRO A O 1
ATOM 1123 N N . THR A 1 137 ? -43.344 -8.953 -1.867 1 63.81 137 THR A N 1
ATOM 1124 C CA . THR A 1 137 ? -43.375 -10.258 -1.217 1 63.81 137 THR A CA 1
ATOM 1125 C C . THR A 1 137 ? -42.156 -10.453 -0.323 1 63.81 137 THR A C 1
ATOM 1127 O O . THR A 1 137 ? -41.156 -9.758 -0.482 1 63.81 137 THR A O 1
ATOM 1130 N N . LYS A 1 138 ? -42.281 -11.273 0.736 1 63.94 138 LYS A N 1
ATOM 1131 C CA . LYS A 1 138 ? -41.188 -11.594 1.663 1 63.94 138 LYS A CA 1
ATOM 1132 C C . LYS A 1 138 ? -39.938 -12 0.912 1 63.94 138 LYS A C 1
ATOM 1134 O O . LYS A 1 138 ? -38.844 -11.617 1.303 1 63.94 138 LYS A O 1
ATOM 1139 N N . LYS A 1 139 ? -40.094 -12.781 -0.089 1 63.91 139 LYS A N 1
ATOM 1140 C CA . LYS A 1 139 ? -38.969 -13.227 -0.9 1 63.91 139 LYS A CA 1
ATOM 1141 C C . LYS A 1 139 ? -38.281 -12.039 -1.562 1 63.91 139 LYS A C 1
ATOM 1143 O O . LYS A 1 139 ? -37.031 -11.984 -1.614 1 63.91 139 LYS A O 1
ATOM 1148 N N . GLY A 1 140 ? -39.062 -11.148 -2.023 1 65.94 140 GLY A N 1
ATOM 1149 C CA . GLY A 1 140 ? -38.5 -9.961 -2.658 1 65.94 140 GLY A CA 1
ATOM 1150 C C . GLY A 1 140 ? -37.719 -9.078 -1.706 1 65.94 140 GLY A C 1
ATOM 1151 O O . GLY A 1 140 ? -36.688 -8.531 -2.07 1 65.94 140 GLY A O 1
ATOM 1152 N N . GLN A 1 141 ? -38.188 -9.102 -0.488 1 68.69 141 GLN A N 1
ATOM 1153 C CA . GLN A 1 141 ? -37.5 -8.328 0.544 1 68.69 141 GLN A CA 1
ATOM 1154 C C . GLN A 1 141 ? -36.125 -8.898 0.852 1 68.69 141 GLN A C 1
ATOM 1156 O O . GLN A 1 141 ? -35.156 -8.156 1.002 1 68.69 141 GLN A O 1
ATOM 1161 N N . GLY A 1 142 ? -36.062 -10.172 0.889 1 68.19 142 GLY A N 1
ATOM 1162 C CA . GLY A 1 142 ? -34.812 -10.836 1.167 1 68.19 142 GLY A CA 1
ATOM 1163 C C . GLY A 1 142 ? -33.75 -10.594 0.101 1 68.19 142 GLY A C 1
ATOM 1164 O O . GLY A 1 142 ? -32.594 -10.367 0.416 1 68.19 142 GLY A O 1
ATOM 1165 N N . ILE A 1 143 ? -34.188 -10.586 -1.067 1 68.25 143 ILE A N 1
ATOM 1166 C CA . ILE A 1 143 ? -33.281 -10.375 -2.193 1 68.25 143 ILE A CA 1
ATOM 1167 C C . ILE A 1 143 ? -32.75 -8.953 -2.156 1 68.25 143 ILE A C 1
ATOM 1169 O O . ILE A 1 143 ? -31.562 -8.727 -2.393 1 68.25 143 ILE A O 1
ATOM 1173 N N . LEU A 1 144 ? -33.625 -8.094 -1.825 1 68.88 144 LEU A N 1
ATOM 1174 C CA . LEU A 1 144 ? -33.219 -6.691 -1.804 1 68.88 144 LEU A CA 1
ATOM 1175 C C . LEU A 1 144 ? -32.219 -6.43 -0.688 1 68.88 144 LEU A C 1
ATOM 1177 O O . LEU A 1 144 ? -31.266 -5.691 -0.878 1 68.88 144 LEU A O 1
ATOM 1181 N N . LEU A 1 145 ? -32.406 -7.062 0.388 1 71.25 145 LEU A N 1
ATOM 1182 C CA . LEU A 1 145 ? -31.5 -6.887 1.523 1 71.25 145 LEU A CA 1
ATOM 1183 C C . LEU A 1 145 ? -30.125 -7.469 1.224 1 71.25 145 LEU A C 1
ATOM 1185 O O . LEU A 1 145 ? -29.094 -6.922 1.654 1 71.25 145 LEU A O 1
ATOM 1189 N N . ARG A 1 146 ? -30.078 -8.5 0.492 1 67.62 146 ARG A N 1
ATOM 1190 C CA . ARG A 1 146 ? -28.812 -9.125 0.147 1 67.62 146 ARG A CA 1
ATOM 1191 C C . ARG A 1 146 ? -28.062 -8.305 -0.89 1 67.62 146 ARG A C 1
ATOM 1193 O O . ARG A 1 146 ? -26.828 -8.273 -0.883 1 67.62 146 ARG A O 1
ATOM 1200 N N . ARG A 1 147 ? -28.812 -7.633 -1.643 1 65.94 147 ARG A N 1
ATOM 1201 C CA . ARG A 1 147 ? -28.234 -6.926 -2.781 1 65.94 147 ARG A CA 1
ATOM 1202 C C . ARG A 1 147 ? -27.656 -5.582 -2.354 1 65.94 147 ARG A C 1
ATOM 1204 O O . ARG A 1 147 ? -26.719 -5.07 -2.99 1 65.94 147 ARG A O 1
ATOM 1211 N N . SER A 1 148 ? -28.188 -5.074 -1.323 1 70.31 148 SER A N 1
ATOM 1212 C CA . SER A 1 148 ? -27.766 -3.719 -0.986 1 70.31 148 SER A CA 1
ATOM 1213 C C . SER A 1 148 ? -27.125 -3.666 0.404 1 70.31 148 SER A C 1
ATOM 1215 O O . SER A 1 148 ? -27.828 -3.488 1.4 1 70.31 148 SER A O 1
ATOM 1217 N N . PRO A 1 149 ? -25.844 -3.787 0.426 1 69.94 149 PRO A N 1
ATOM 1218 C CA . PRO A 1 149 ? -25.172 -3.686 1.723 1 69.94 149 PRO A CA 1
ATOM 1219 C C . PRO A 1 149 ? -25.469 -2.375 2.445 1 69.94 149 PRO A C 1
ATOM 1221 O O . PRO A 1 149 ? -25.469 -2.33 3.678 1 69.94 149 PRO A O 1
ATOM 1224 N N . LEU A 1 150 ? -25.828 -1.421 1.712 1 72.69 150 LEU A N 1
ATOM 1225 C CA . LEU A 1 150 ? -26.109 -0.119 2.307 1 72.69 150 LEU A CA 1
ATOM 1226 C C . LEU A 1 150 ? -27.406 -0.155 3.113 1 72.69 150 LEU A C 1
ATOM 1228 O O . LEU A 1 150 ? -27.5 0.503 4.148 1 72.69 150 LEU A O 1
ATOM 1232 N N . ILE A 1 151 ? -28.25 -0.964 2.654 1 71 151 ILE A N 1
ATOM 1233 C CA . ILE A 1 151 ? -29.516 -1.083 3.361 1 71 151 ILE A CA 1
ATOM 1234 C C . ILE A 1 151 ? -29.328 -1.932 4.617 1 71 151 ILE A C 1
ATOM 1236 O O . ILE A 1 151 ? -29.922 -1.649 5.66 1 71 151 ILE A O 1
ATOM 1240 N N . ARG A 1 152 ? -28.375 -2.838 4.512 1 69.75 152 ARG A N 1
ATOM 1241 C CA . ARG A 1 152 ? -28.109 -3.709 5.652 1 69.75 152 ARG A CA 1
ATOM 1242 C C . ARG A 1 152 ? -27.516 -2.918 6.816 1 69.75 152 ARG A C 1
ATOM 1244 O O . ARG A 1 152 ? -27.75 -3.25 7.98 1 69.75 152 ARG A O 1
ATOM 1251 N N . ASN A 1 153 ? -26.953 -1.969 6.461 1 70.94 153 ASN A N 1
ATOM 1252 C CA . ASN A 1 153 ? -26.312 -1.16 7.492 1 70.94 153 ASN A CA 1
ATOM 1253 C C . ASN A 1 153 ? -27.328 -0.438 8.359 1 70.94 153 ASN A C 1
ATOM 1255 O O . ASN A 1 153 ? -27.016 0.018 9.461 1 70.94 153 ASN A O 1
ATOM 1259 N N . LEU A 1 154 ? -28.5 -0.367 7.859 1 71.75 154 LEU A N 1
ATOM 1260 C CA . LEU A 1 154 ? -29.578 0.251 8.641 1 71.75 154 LEU A CA 1
ATOM 1261 C C . LEU A 1 154 ? -30 -0.659 9.781 1 71.75 154 LEU A C 1
ATOM 1263 O O . LEU A 1 154 ? -30.625 -0.201 10.742 1 71.75 154 LEU A O 1
ATOM 1267 N N . GLY A 1 155 ? -29.562 -1.896 9.719 1 63.5 155 GLY A N 1
ATOM 1268 C CA . GLY A 1 155 ? -29.781 -2.836 10.805 1 63.5 155 GLY A CA 1
ATOM 1269 C C . GLY A 1 155 ? -31.234 -2.998 11.18 1 63.5 155 GLY A C 1
ATOM 1270 O O . GLY A 1 155 ? -32.094 -3.172 10.305 1 63.5 155 GLY A O 1
ATOM 1271 N N . GLY A 1 156 ? -31.422 -2.951 12.477 1 60.97 156 GLY A N 1
ATOM 1272 C CA . GLY A 1 156 ? -32.75 -3.145 13.047 1 60.97 156 GLY A CA 1
ATOM 1273 C C . GLY A 1 156 ? -33.719 -2.064 12.648 1 60.97 156 GLY A C 1
ATOM 1274 O O . GLY A 1 156 ? -34.938 -2.271 12.711 1 60.97 156 GLY A O 1
ATOM 1275 N N . SER A 1 157 ? -33.219 -0.99 12.211 1 65.62 157 SER A N 1
ATOM 1276 C CA . SER A 1 157 ? -34.094 0.125 11.859 1 65.62 157 SER A CA 1
ATOM 1277 C C . SER A 1 157 ? -34.844 -0.156 10.57 1 65.62 157 SER A C 1
ATOM 1279 O O . SER A 1 157 ? -35.906 0.453 10.32 1 65.62 157 SER A O 1
ATOM 1281 N N . ILE A 1 158 ? -34.312 -1.133 9.906 1 67.5 158 ILE A N 1
ATOM 1282 C CA . I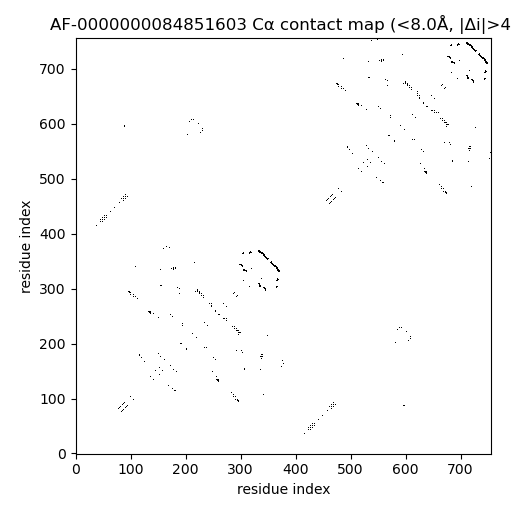LE A 1 158 ? -34.938 -1.462 8.633 1 67.5 158 ILE A CA 1
ATOM 1283 C C . ILE A 1 158 ? -36.375 -1.952 8.867 1 67.5 158 ILE A C 1
ATOM 1285 O O . ILE A 1 158 ? -37.281 -1.598 8.125 1 67.5 158 ILE A O 1
ATOM 1289 N N . ASN A 1 159 ? -36.406 -2.676 9.891 1 64.62 159 ASN A N 1
ATOM 1290 C CA . ASN A 1 159 ? -37.719 -3.242 10.188 1 64.62 159 ASN A CA 1
ATOM 1291 C C . ASN A 1 159 ? -38.75 -2.156 10.531 1 64.62 159 ASN A C 1
ATOM 1293 O O . ASN A 1 159 ? -39.938 -2.285 10.227 1 64.62 159 ASN A O 1
ATOM 1297 N N . LEU A 1 160 ? -38.312 -1.188 11.148 1 62.81 160 LEU A N 1
ATOM 1298 C CA . LEU A 1 160 ? -39.188 -0.102 11.531 1 62.81 160 LEU A CA 1
ATOM 1299 C C . LEU A 1 160 ? -39.594 0.731 10.32 1 62.81 160 LEU A C 1
ATOM 1301 O O . LEU A 1 160 ? -40.75 1.132 10.195 1 62.81 160 LEU A O 1
ATOM 1305 N N . ILE A 1 161 ? -38.625 0.854 9.562 1 60.75 161 ILE A N 1
ATOM 1306 C CA . ILE A 1 161 ? -38.875 1.657 8.375 1 60.75 161 ILE A CA 1
ATOM 1307 C C . ILE A 1 161 ? -39.812 0.9 7.434 1 60.75 161 ILE A C 1
ATOM 1309 O O . ILE A 1 161 ? -40.594 1.512 6.699 1 60.75 161 ILE A O 1
ATOM 1313 N N . MET A 1 162 ? -39.844 -0.413 7.582 1 59.59 162 MET A N 1
ATOM 1314 C CA . MET A 1 162 ? -40.656 -1.262 6.73 1 59.59 162 MET A CA 1
ATOM 1315 C C . MET A 1 162 ? -42.094 -1.34 7.258 1 59.59 162 MET A C 1
ATOM 1317 O O . MET A 1 162 ? -42.969 -1.906 6.605 1 59.59 162 MET A O 1
ATOM 1321 N N . ALA A 1 163 ? -42.281 -0.78 8.281 1 55.72 163 ALA A N 1
ATOM 1322 C CA . ALA A 1 163 ? -43.625 -0.917 8.852 1 55.72 163 ALA A CA 1
ATOM 1323 C C . ALA A 1 163 ? -44.688 -0.381 7.898 1 55.72 163 ALA A C 1
ATOM 1325 O O . ALA A 1 163 ? -44.438 0.547 7.129 1 55.72 163 ALA A O 1
ATOM 1326 N N . GLU A 1 164 ? -45.781 -1.193 7.613 1 52.84 164 GLU A N 1
ATOM 1327 C CA . GLU A 1 164 ? -46.875 -1.121 6.672 1 52.84 164 GLU A CA 1
ATOM 1328 C C . GLU A 1 164 ? -47.438 0.297 6.578 1 52.84 164 GLU A C 1
ATOM 1330 O O . GLU A 1 164 ? -47.844 0.739 5.504 1 52.84 164 GLU A O 1
ATOM 1335 N N . ASN A 1 165 ? -47.688 0.875 7.68 1 50.25 165 ASN A N 1
ATOM 1336 C CA . ASN A 1 165 ? -48.5 2.096 7.645 1 50.25 165 ASN A CA 1
ATOM 1337 C C . ASN A 1 165 ? -47.625 3.334 7.48 1 50.25 165 ASN A C 1
ATOM 1339 O O . ASN A 1 165 ? -47.875 4.355 8.133 1 50.25 165 ASN A O 1
ATOM 1343 N N . LEU A 1 166 ? -46.656 3.127 6.703 1 53.12 166 LEU A N 1
ATOM 1344 C CA . LEU A 1 166 ? -45.781 4.289 6.605 1 53.12 166 LEU A CA 1
ATOM 1345 C C . LEU A 1 166 ? -46.469 5.43 5.863 1 53.12 166 LEU A C 1
ATOM 1347 O O . LEU A 1 166 ? -46.625 5.363 4.645 1 53.12 166 LEU A O 1
ATOM 1351 N N . VAL A 1 167 ? -47.406 6.055 6.488 1 52.75 167 VAL A N 1
ATOM 1352 C CA . VAL A 1 167 ? -48.062 7.219 5.887 1 52.75 167 VAL A CA 1
ATOM 1353 C C . VAL A 1 167 ? -47.062 8.359 5.75 1 52.75 167 VAL A C 1
ATOM 1355 O O . VAL A 1 167 ? -47.125 9.156 4.812 1 52.75 167 VAL A O 1
ATOM 1358 N N . ASP A 1 168 ? -45.938 8.383 6.637 1 59.75 168 ASP A N 1
ATOM 1359 C CA . ASP A 1 168 ? -45.188 9.625 6.762 1 59.75 168 ASP A CA 1
ATOM 1360 C C . ASP A 1 168 ? -43.875 9.547 5.992 1 59.75 168 ASP A C 1
ATOM 1362 O O . ASP A 1 168 ? -43.094 8.602 6.172 1 59.75 168 ASP A O 1
ATOM 1366 N N . THR A 1 169 ? -43.688 10.383 4.926 1 72.31 169 THR A N 1
ATOM 1367 C CA . THR A 1 169 ? -42.562 10.57 4.055 1 72.31 169 THR A CA 1
ATOM 1368 C C . THR A 1 169 ? -41.281 10.859 4.871 1 72.31 169 THR A C 1
ATOM 1370 O O . THR A 1 169 ? -40.188 10.719 4.371 1 72.31 169 THR A O 1
ATOM 1373 N N . SER A 1 170 ? -41.562 11.102 6.145 1 78 170 SER A N 1
ATOM 1374 C CA . SER A 1 170 ? -40.406 11.461 6.969 1 78 170 SER A CA 1
ATOM 1375 C C . SER A 1 170 ? -39.531 10.242 7.258 1 78 170 SER A C 1
ATOM 1377 O O . SER A 1 170 ? -38.312 10.352 7.289 1 78 170 SER A O 1
ATOM 1379 N N . ALA A 1 171 ? -40.125 9.141 7.391 1 78.75 171 ALA A N 1
ATOM 1380 C CA . ALA A 1 171 ? -39.375 7.926 7.684 1 78.75 171 ALA A CA 1
ATOM 1381 C C . ALA A 1 171 ? -38.531 7.508 6.488 1 78.75 171 ALA A C 1
ATOM 1383 O O . ALA A 1 171 ? -37.375 7.086 6.656 1 78.75 171 ALA A O 1
ATOM 1384 N N . ILE A 1 172 ? -39.031 7.652 5.34 1 80.88 172 ILE A N 1
ATOM 1385 C CA . ILE A 1 172 ? -38.281 7.289 4.137 1 80.88 172 ILE A CA 1
ATOM 1386 C C . ILE A 1 172 ? -37.125 8.258 3.938 1 80.88 172 ILE A C 1
ATOM 1388 O O . ILE A 1 172 ? -36.031 7.852 3.518 1 80.88 172 ILE A O 1
ATOM 1392 N N . GLN A 1 173 ? -37.438 9.539 4.234 1 86.94 173 GLN A N 1
ATOM 1393 C CA . GLN A 1 173 ? -36.375 10.531 4.117 1 86.94 173 GLN A CA 1
ATOM 1394 C C . GLN A 1 173 ? -35.219 10.195 5.059 1 86.94 173 GLN A C 1
ATOM 1396 O O . GLN A 1 173 ? -34.031 10.273 4.664 1 86.94 173 GLN A O 1
ATOM 1401 N N . ILE A 1 174 ? -35.562 9.82 6.254 1 87.38 174 ILE A N 1
ATOM 1402 C CA . ILE A 1 174 ? -34.531 9.445 7.234 1 87.38 174 ILE A CA 1
ATOM 1403 C C . ILE A 1 174 ? -33.781 8.219 6.742 1 87.38 174 ILE A C 1
ATOM 1405 O O . ILE A 1 174 ? -32.562 8.141 6.883 1 87.38 174 ILE A O 1
ATOM 1409 N N . GLY A 1 175 ? -34.469 7.262 6.191 1 85.88 175 GLY A N 1
ATOM 1410 C CA . GLY A 1 175 ? -33.812 6.102 5.598 1 85.88 175 GLY A CA 1
ATOM 1411 C C . GLY A 1 175 ? -32.844 6.461 4.492 1 85.88 175 GLY A C 1
ATOM 1412 O O . GLY A 1 175 ? -31.734 5.945 4.453 1 85.88 175 GLY A O 1
ATOM 1413 N N . TRP A 1 176 ? -33.25 7.32 3.594 1 90.19 176 TRP A N 1
ATOM 1414 C CA . TRP A 1 176 ? -32.406 7.777 2.506 1 90.19 176 TRP A CA 1
ATOM 1415 C C . TRP A 1 176 ? -31.172 8.5 3.047 1 90.19 176 TRP A C 1
ATOM 1417 O O . TRP A 1 176 ? -30.047 8.297 2.559 1 90.19 176 TRP A O 1
ATOM 1427 N N . GLN A 1 177 ? -31.391 9.359 4.023 1 92.31 177 GLN A N 1
ATOM 1428 C CA . GLN A 1 177 ? -30.266 10.062 4.633 1 92.31 177 GLN A CA 1
ATOM 1429 C C . GLN A 1 177 ? -29.25 9.078 5.207 1 92.31 177 GLN A C 1
ATOM 1431 O O . GLN A 1 177 ? -28.047 9.234 4.996 1 92.31 177 GLN A O 1
ATOM 1436 N N . SER A 1 178 ? -29.734 8.156 5.871 1 91.5 178 SER A N 1
ATOM 1437 C CA . SER A 1 178 ? -28.859 7.164 6.48 1 91.5 178 SER A CA 1
ATOM 1438 C C . SER A 1 178 ? -28.062 6.406 5.422 1 91.5 178 SER A C 1
ATOM 1440 O O . SER A 1 178 ? -26.875 6.152 5.598 1 91.5 178 SER A O 1
ATOM 1442 N N . ILE A 1 179 ? -28.703 6.02 4.371 1 91.06 179 ILE A N 1
ATOM 1443 C CA . ILE A 1 179 ? -28.047 5.312 3.277 1 91.06 179 ILE A CA 1
ATOM 1444 C C . ILE A 1 179 ? -26.938 6.184 2.699 1 91.06 179 ILE A C 1
ATOM 1446 O O . ILE A 1 179 ? -25.797 5.715 2.51 1 91.06 179 ILE A O 1
ATOM 1450 N N . LEU A 1 180 ? -27.25 7.414 2.459 1 94.94 180 LEU A N 1
ATOM 1451 C CA . LEU A 1 180 ? -26.281 8.32 1.86 1 94.94 180 LEU A CA 1
ATOM 1452 C C . LEU A 1 180 ? -25.125 8.602 2.822 1 94.94 180 LEU A C 1
ATOM 1454 O O . LEU A 1 180 ? -23.969 8.688 2.406 1 94.94 180 LEU A O 1
ATOM 1458 N N . VAL A 1 181 ? -25.469 8.758 4.066 1 95.75 181 VAL A N 1
ATOM 1459 C CA . VAL A 1 181 ? -24.453 9 5.09 1 95.75 181 VAL A CA 1
ATOM 1460 C C . VAL A 1 181 ? -23.469 7.836 5.117 1 95.75 181 VAL A C 1
ATOM 1462 O O . VAL A 1 181 ? -22.25 8.047 5.113 1 95.75 181 VAL A O 1
ATOM 1465 N N . ASN A 1 182 ? -23.938 6.664 5.125 1 93.5 182 ASN A N 1
ATOM 1466 C CA . ASN A 1 182 ? -23.078 5.488 5.121 1 93.5 182 ASN A CA 1
ATOM 1467 C C . ASN A 1 182 ? -22.266 5.395 3.836 1 93.5 182 ASN A C 1
ATOM 1469 O O . ASN A 1 182 ? -21.062 5.105 3.879 1 93.5 182 ASN A O 1
ATOM 1473 N N . TRP A 1 183 ? -22.906 5.586 2.793 1 93.56 183 TRP A N 1
ATOM 1474 C CA . TRP A 1 183 ? -22.234 5.531 1.497 1 93.56 183 TRP A CA 1
ATOM 1475 C C . TRP A 1 183 ? -21.125 6.566 1.41 1 93.56 183 TRP A C 1
ATOM 1477 O O . TRP A 1 183 ? -20.016 6.262 0.968 1 93.56 183 TRP A O 1
ATOM 1487 N N . CYS A 1 184 ? -21.422 7.781 1.771 1 96.38 184 CYS A N 1
ATOM 1488 C CA . CYS A 1 184 ? -20.422 8.852 1.737 1 96.38 184 CYS A CA 1
ATOM 1489 C C . CYS A 1 184 ? -19.266 8.547 2.666 1 96.38 184 CYS A C 1
ATOM 1491 O O . CYS A 1 184 ? -18.109 8.773 2.311 1 96.38 184 CYS A O 1
ATOM 1493 N N . SER A 1 185 ? -19.562 8.086 3.824 1 95.88 185 SER A N 1
ATOM 1494 C CA . SER A 1 185 ? -18.5 7.715 4.762 1 95.88 185 SER A CA 1
ATOM 1495 C C . SER A 1 185 ? -17.531 6.727 4.129 1 95.88 185 SER A C 1
ATOM 1497 O O . SER A 1 185 ? -16.312 6.906 4.215 1 95.88 185 SER A O 1
ATOM 1499 N N . ASN A 1 186 ? -18.031 5.754 3.459 1 91.5 186 ASN A N 1
ATOM 1500 C CA . ASN A 1 186 ? -17.203 4.742 2.811 1 91.5 186 ASN A CA 1
ATOM 1501 C C . ASN A 1 186 ? -16.391 5.336 1.663 1 91.5 186 ASN A C 1
ATOM 1503 O O . ASN A 1 186 ? -15.211 5.035 1.519 1 91.5 186 ASN A O 1
ATOM 1507 N N . LEU A 1 187 ? -17.078 6.094 0.92 1 92.56 187 LEU A N 1
ATOM 1508 C CA . LEU A 1 187 ? -16.438 6.699 -0.241 1 92.56 187 LEU A CA 1
ATOM 1509 C C . LEU A 1 187 ? -15.258 7.57 0.184 1 92.56 187 LEU A C 1
ATOM 1511 O O . LEU A 1 187 ? -14.195 7.539 -0.444 1 92.56 187 LEU A O 1
ATOM 1515 N N . ILE A 1 188 ? -15.406 8.312 1.215 1 95.19 188 ILE A N 1
ATOM 1516 C CA . ILE A 1 188 ? -14.391 9.242 1.688 1 95.19 188 ILE A CA 1
ATOM 1517 C C . ILE A 1 188 ? -13.188 8.469 2.23 1 95.19 188 ILE A C 1
ATOM 1519 O O . ILE A 1 188 ? -12.047 8.891 2.064 1 95.19 188 ILE A O 1
ATOM 1523 N N . GLN A 1 189 ? -13.445 7.348 2.779 1 92.62 189 GLN A N 1
ATOM 1524 C CA . GLN A 1 189 ? -12.391 6.645 3.508 1 92.62 189 GLN A CA 1
ATOM 1525 C C . GLN A 1 189 ? -11.727 5.586 2.629 1 92.62 189 GLN A C 1
ATOM 1527 O O . GLN A 1 189 ? -10.688 5.031 2.992 1 92.62 189 GLN A O 1
ATOM 1532 N N . GLU A 1 190 ? -12.305 5.324 1.543 1 90 190 GLU A N 1
ATOM 1533 C CA . GLU A 1 190 ? -11.758 4.289 0.67 1 90 190 GLU A CA 1
ATOM 1534 C C . GLU A 1 190 ? -10.352 4.645 0.201 1 90 190 GLU A C 1
ATOM 1536 O O . GLU A 1 190 ? -10.094 5.789 -0.185 1 90 190 GLU A O 1
ATOM 1541 N N . TRP A 1 191 ? -9.469 3.668 0.2 1 89 191 TRP A N 1
ATOM 1542 C CA . TRP A 1 191 ? -8.078 3.912 -0.147 1 89 191 TRP A CA 1
ATOM 1543 C C . TRP A 1 191 ? -7.91 4.086 -1.652 1 89 191 TRP A C 1
ATOM 1545 O O . TRP A 1 191 ? -7.195 4.984 -2.105 1 89 191 TRP A O 1
ATOM 1555 N N . VAL A 1 192 ? -8.531 3.152 -2.432 1 84.81 192 VAL A N 1
ATOM 1556 C CA . VAL A 1 192 ? -8.406 3.189 -3.885 1 84.81 192 VAL A CA 1
ATOM 1557 C C . VAL A 1 192 ? -9.789 3.125 -4.531 1 84.81 192 VAL A C 1
ATOM 1559 O O . VAL A 1 192 ? -10.469 2.104 -4.438 1 84.81 192 VAL A O 1
ATOM 1562 N N . LEU A 1 193 ? -10.117 4.121 -5.148 1 79.38 193 LEU A N 1
ATOM 1563 C CA . LEU A 1 193 ? -11.453 4.203 -5.734 1 79.38 193 LEU A CA 1
ATOM 1564 C C . LEU A 1 193 ? -11.492 3.502 -7.086 1 79.38 193 LEU A C 1
ATOM 1566 O O . LEU A 1 193 ? -12.547 3.01 -7.504 1 79.38 193 LEU A O 1
ATOM 1570 N N . GLU A 1 194 ? -10.359 3.557 -7.875 1 67.62 194 GLU A N 1
ATOM 1571 C CA . GLU A 1 194 ? -10.328 3.045 -9.242 1 67.62 194 GLU A CA 1
ATOM 1572 C C . GLU A 1 194 ? -10.453 1.524 -9.258 1 67.62 194 GLU A C 1
ATOM 1574 O O . GLU A 1 194 ? -11 0.956 -10.211 1 67.62 194 GLU A O 1
ATOM 1579 N N . HIS A 1 195 ? -9.867 0.845 -8.43 1 58.19 195 HIS A N 1
ATOM 1580 C CA . HIS A 1 195 ? -9.789 -0.607 -8.539 1 58.19 195 HIS A CA 1
ATOM 1581 C C . HIS A 1 195 ? -10.695 -1.282 -7.512 1 58.19 195 HIS A C 1
ATOM 1583 O O . HIS A 1 195 ? -10.227 -2.09 -6.703 1 58.19 195 HIS A O 1
ATOM 1589 N N . MET A 1 196 ? -12.016 -0.922 -7.5 1 51.38 196 MET A N 1
ATOM 1590 C CA . MET A 1 196 ? -13.008 -1.347 -6.516 1 51.38 196 MET A CA 1
ATOM 1591 C C . MET A 1 196 ? -13.109 -2.867 -6.465 1 51.38 196 MET A C 1
ATOM 1593 O O . MET A 1 196 ? -13.852 -3.418 -5.652 1 51.38 196 MET A O 1
ATOM 1597 N N . GLY A 1 197 ? -12.547 -3.551 -7.359 1 47.25 197 GLY A N 1
ATOM 1598 C CA . GLY A 1 197 ? -12.953 -4.945 -7.281 1 47.25 197 GLY A CA 1
ATOM 1599 C C . GLY A 1 197 ? -12.141 -5.75 -6.281 1 47.25 197 GLY A C 1
ATOM 1600 O O . GLY A 1 197 ? -12.586 -6.797 -5.816 1 47.25 197 GLY A O 1
ATOM 1601 N N . PHE A 1 198 ? -10.945 -5.609 -6.312 1 51.78 198 PHE A N 1
ATOM 1602 C CA . PHE A 1 198 ? -10.117 -6.438 -5.445 1 51.78 198 PHE A CA 1
ATOM 1603 C C . PHE A 1 198 ? -10.016 -5.832 -4.051 1 51.78 198 PHE A C 1
ATOM 1605 O O . PHE A 1 198 ? -10.219 -4.629 -3.877 1 51.78 198 PHE A O 1
ATOM 1612 N N . ASP A 1 199 ? -9.938 -6.594 -3.037 1 67.19 199 ASP A N 1
ATOM 1613 C CA . ASP A 1 199 ? -9.656 -6.445 -1.611 1 67.19 199 ASP A CA 1
ATOM 1614 C C . ASP A 1 199 ? -8.484 -5.496 -1.376 1 67.19 199 ASP A C 1
ATOM 1616 O O . ASP A 1 199 ? -7.703 -5.684 -0.442 1 67.19 199 ASP A O 1
ATOM 1620 N N . PHE A 1 200 ? -8.375 -4.504 -2.277 1 73.19 200 PHE A N 1
ATOM 1621 C CA . PHE A 1 200 ? -7.277 -3.547 -2.199 1 73.19 200 PHE A CA 1
ATOM 1622 C C . PHE A 1 200 ? -7.363 -2.73 -0.915 1 73.19 200 PHE A C 1
ATOM 1624 O O . PHE A 1 200 ? -6.355 -2.529 -0.232 1 73.19 200 PHE A O 1
ATOM 1631 N N . ASP A 1 201 ? -8.547 -2.445 -0.577 1 80.94 201 ASP A N 1
ATOM 1632 C CA . ASP A 1 201 ? -8.703 -1.573 0.584 1 80.94 201 ASP A CA 1
ATOM 1633 C C . ASP A 1 201 ? -8.281 -2.287 1.866 1 80.94 201 ASP A C 1
ATOM 1635 O O . ASP A 1 201 ? -7.641 -1.689 2.734 1 80.94 201 ASP A O 1
ATOM 1639 N N . SER A 1 202 ? -8.68 -3.48 1.847 1 81.88 202 SER A N 1
ATOM 1640 C CA . SER A 1 202 ? -8.289 -4.238 3.031 1 81.88 202 SER A CA 1
ATOM 1641 C C . SER A 1 202 ? -6.773 -4.395 3.111 1 81.88 202 SER A C 1
ATOM 1643 O O . SER A 1 202 ? -6.195 -4.359 4.199 1 81.88 202 SER A O 1
ATOM 1645 N N . CYS A 1 203 ? -6.18 -4.5 1.958 1 84.94 203 CYS A N 1
ATOM 1646 C CA . CYS A 1 203 ? -4.73 -4.645 1.897 1 84.94 203 CYS A CA 1
ATOM 1647 C C . CYS A 1 203 ? -4.035 -3.4 2.432 1 84.94 203 CYS A C 1
ATOM 1649 O O . CYS A 1 203 ? -3.154 -3.494 3.289 1 84.94 203 CYS A O 1
ATOM 1651 N N . PHE A 1 204 ? -4.484 -2.293 2.047 1 90.19 204 PHE A N 1
ATOM 1652 C CA . PHE A 1 204 ? -3.852 -1.044 2.451 1 90.19 204 PHE A CA 1
ATOM 1653 C C . PHE A 1 204 ? -4.203 -0.699 3.893 1 90.19 204 PHE A C 1
ATOM 1655 O O . PHE A 1 204 ? -3.371 -0.168 4.629 1 90.19 204 PHE A O 1
ATOM 1662 N N . LEU A 1 205 ? -5.387 -1.081 4.246 1 88.81 205 LEU A N 1
ATOM 1663 C CA . LEU A 1 205 ? -5.777 -0.85 5.633 1 88.81 205 LEU A CA 1
ATOM 1664 C C . LEU A 1 205 ? -4.918 -1.675 6.586 1 88.81 205 LEU A C 1
ATOM 1666 O O . LEU A 1 205 ? -4.414 -1.152 7.582 1 88.81 205 LEU A O 1
ATOM 1670 N N . ASN A 1 206 ? -4.738 -2.898 6.262 1 87.5 206 ASN A N 1
ATOM 1671 C CA . ASN A 1 206 ? -3.916 -3.775 7.086 1 87.5 206 ASN A CA 1
ATOM 1672 C C . ASN A 1 206 ? -2.471 -3.293 7.148 1 87.5 206 ASN A C 1
ATOM 1674 O O . ASN A 1 206 ? -1.86 -3.281 8.219 1 87.5 206 ASN A O 1
ATOM 1678 N N . MET A 1 207 ? -2 -2.963 6.016 1 91.25 207 MET A N 1
ATOM 1679 C CA . MET A 1 207 ? -0.628 -2.465 5.977 1 91.25 207 MET A CA 1
ATOM 1680 C C . MET A 1 207 ? -0.492 -1.178 6.781 1 91.25 207 MET A C 1
ATOM 1682 O O . MET A 1 207 ? 0.497 -0.986 7.492 1 91.25 207 MET A O 1
ATOM 1686 N N . TYR A 1 208 ? -1.432 -0.327 6.676 1 91.19 208 TYR A N 1
ATOM 1687 C CA . TYR A 1 208 ? -1.416 0.916 7.438 1 91.19 208 TYR A CA 1
ATOM 1688 C C . TYR A 1 208 ? -1.391 0.635 8.938 1 91.19 208 TYR A C 1
ATOM 1690 O O . TYR A 1 208 ? -0.656 1.284 9.68 1 91.19 208 TYR A O 1
ATOM 1698 N N . GLN A 1 209 ? -2.203 -0.284 9.305 1 88.94 209 GLN A N 1
ATOM 1699 C CA . GLN A 1 209 ? -2.217 -0.649 10.719 1 88.94 209 GLN A CA 1
ATOM 1700 C C . GLN A 1 209 ? -0.858 -1.186 11.156 1 88.94 209 GLN A C 1
ATOM 1702 O O . GLN A 1 209 ? -0.379 -0.855 12.242 1 88.94 209 GLN A O 1
ATOM 1707 N N . HIS A 1 210 ? -0.267 -1.948 10.328 1 89.31 210 HIS A N 1
ATOM 1708 C CA . HIS A 1 210 ? 1.053 -2.492 10.633 1 89.31 210 HIS A CA 1
ATOM 1709 C C . HIS A 1 210 ? 2.098 -1.385 10.719 1 89.31 210 HIS A C 1
ATOM 1711 O O . HIS A 1 210 ? 2.912 -1.367 11.648 1 89.31 210 HIS A O 1
ATOM 1717 N N . ILE A 1 211 ? 2.057 -0.493 9.797 1 88.69 211 ILE A N 1
ATOM 1718 C CA . ILE A 1 211 ? 2.992 0.625 9.773 1 88.69 211 ILE A CA 1
ATOM 1719 C C . ILE A 1 211 ? 2.781 1.502 11.008 1 88.69 211 ILE A C 1
ATOM 1721 O O . ILE A 1 211 ? 3.746 1.911 11.656 1 88.69 211 ILE A O 1
ATOM 1725 N N . SER A 1 212 ? 1.557 1.749 11.32 1 86 212 SER A N 1
ATOM 1726 C CA . SER A 1 212 ? 1.205 2.611 12.445 1 86 212 SER A CA 1
ATOM 1727 C C . SER A 1 212 ? 1.639 1.996 13.773 1 86 212 SER A C 1
ATOM 1729 O O . SER A 1 212 ? 1.943 2.715 14.727 1 86 212 SER A O 1
ATOM 1731 N N . SER A 1 213 ? 1.725 0.725 13.859 1 84.88 213 SER A N 1
ATOM 1732 C CA . SER A 1 213 ? 2.086 0.043 15.094 1 84.88 213 SER A CA 1
ATOM 1733 C C . SER A 1 213 ? 3.596 0.048 15.312 1 84.88 213 SER A C 1
ATOM 1735 O O . SER A 1 213 ? 4.066 -0.081 16.438 1 84.88 213 SER A O 1
ATOM 1737 N N . LYS A 1 214 ? 4.348 0.23 14.312 1 81.94 214 LYS A N 1
ATOM 1738 C CA . LYS A 1 214 ? 5.793 0.053 14.414 1 81.94 214 LYS A CA 1
ATOM 1739 C C . LYS A 1 214 ? 6.523 1.377 14.219 1 81.94 214 LYS A C 1
ATOM 1741 O O . LYS A 1 214 ? 7.715 1.486 14.523 1 81.94 214 LYS A O 1
ATOM 1746 N N . ASN A 1 215 ? 5.777 2.332 13.672 1 81.88 215 ASN A N 1
ATOM 1747 C CA . ASN A 1 215 ? 6.41 3.605 13.352 1 81.88 215 ASN A CA 1
ATOM 1748 C C . ASN A 1 215 ? 5.711 4.77 14.047 1 81.88 215 ASN A C 1
ATOM 1750 O O . ASN A 1 215 ? 4.613 4.613 14.578 1 81.88 215 ASN A O 1
ATOM 1754 N N . ASP A 1 216 ? 6.387 5.867 14.016 1 77.81 216 ASP A N 1
ATOM 1755 C CA . ASP A 1 216 ? 5.773 7.109 14.469 1 77.81 216 ASP A CA 1
ATOM 1756 C C . ASP A 1 216 ? 4.531 7.445 13.648 1 77.81 216 ASP A C 1
ATOM 1758 O O . ASP A 1 216 ? 4.52 7.25 12.43 1 77.81 216 ASP A O 1
ATOM 1762 N N . PRO A 1 217 ? 3.51 7.953 14.352 1 80.25 217 PRO A N 1
ATOM 1763 C CA . PRO A 1 217 ? 2.256 8.266 13.656 1 80.25 217 PRO A CA 1
ATOM 1764 C C . PRO A 1 217 ? 2.457 9.203 12.469 1 80.25 217 PRO A C 1
ATOM 1766 O O . PRO A 1 217 ? 1.734 9.102 11.469 1 80.25 217 PRO A O 1
ATOM 1769 N N . ALA A 1 218 ? 3.377 10.055 12.578 1 76.88 218 ALA A N 1
ATOM 1770 C CA . ALA A 1 218 ? 3.611 10.977 11.477 1 76.88 218 ALA A CA 1
ATOM 1771 C C . ALA A 1 218 ? 4.051 10.234 10.219 1 76.88 218 ALA A C 1
ATOM 1773 O O . ALA A 1 218 ? 3.645 10.578 9.109 1 76.88 218 ALA A O 1
ATOM 1774 N N . ILE A 1 219 ? 4.84 9.203 10.391 1 80 219 ILE A N 1
ATOM 1775 C CA . ILE A 1 219 ? 5.309 8.398 9.266 1 80 219 ILE A CA 1
ATOM 1776 C C . ILE A 1 219 ? 4.133 7.641 8.656 1 80 219 ILE A C 1
ATOM 1778 O O . ILE A 1 219 ? 3.973 7.621 7.43 1 80 219 ILE A O 1
ATOM 1782 N N . ALA A 1 220 ? 3.338 7.062 9.523 1 85.69 220 ALA A N 1
ATOM 1783 C CA . ALA A 1 220 ? 2.184 6.305 9.047 1 85.69 220 ALA A CA 1
ATOM 1784 C C . ALA A 1 220 ? 1.21 7.199 8.289 1 85.69 220 ALA A C 1
ATOM 1786 O O . ALA A 1 220 ? 0.72 6.832 7.219 1 85.69 220 ALA A O 1
ATOM 1787 N N . ARG A 1 221 ? 0.932 8.336 8.781 1 85.94 221 ARG A N 1
ATOM 1788 C CA . ARG A 1 221 ? -0.012 9.258 8.148 1 85.94 221 ARG A CA 1
ATOM 1789 C C . ARG A 1 221 ? 0.51 9.742 6.805 1 85.94 221 ARG A C 1
ATOM 1791 O O . ARG A 1 221 ? -0.262 9.914 5.859 1 85.94 221 ARG A O 1
ATOM 1798 N N . ARG A 1 222 ? 1.714 9.93 6.75 1 83.06 222 ARG A N 1
ATOM 1799 C CA . ARG A 1 222 ? 2.299 10.352 5.484 1 83.06 222 ARG A CA 1
ATOM 1800 C C . ARG A 1 222 ? 2.221 9.242 4.441 1 83.06 222 ARG A C 1
ATOM 1802 O O . ARG A 1 222 ? 1.967 9.508 3.264 1 83.06 222 ARG A O 1
ATOM 1809 N N . TRP A 1 223 ? 2.586 8.125 4.891 1 89.5 223 TRP A N 1
ATOM 1810 C CA . TRP A 1 223 ? 2.459 6.98 3.996 1 89.5 223 TRP A CA 1
ATOM 1811 C C . TRP A 1 223 ? 1.059 6.91 3.396 1 89.5 223 TRP A C 1
ATOM 1813 O O . TRP A 1 223 ? 0.904 6.742 2.186 1 89.5 223 TRP A O 1
ATOM 1823 N N . ARG A 1 224 ? 0.071 7.066 4.234 1 90.12 224 ARG A N 1
ATOM 1824 C CA . ARG A 1 224 ? -1.322 7.07 3.801 1 90.12 224 ARG A CA 1
ATOM 1825 C C . ARG A 1 224 ? -1.61 8.258 2.885 1 90.12 224 ARG A C 1
ATOM 1827 O O . ARG A 1 224 ? -2.285 8.109 1.865 1 90.12 224 ARG A O 1
ATOM 1834 N N . SER A 1 225 ? -1.101 9.422 3.229 1 87.31 225 SER A N 1
ATOM 1835 C CA . SER A 1 225 ? -1.362 10.656 2.488 1 87.31 225 SER A CA 1
ATOM 1836 C C . SER A 1 225 ? -0.869 10.547 1.049 1 87.31 225 SER A C 1
ATOM 1838 O O . SER A 1 225 ? -1.498 11.078 0.132 1 87.31 225 SER A O 1
ATOM 1840 N N . ILE A 1 226 ? 0.181 9.859 0.803 1 87.38 226 ILE A N 1
ATOM 1841 C CA . ILE A 1 226 ? 0.742 9.703 -0.534 1 87.38 226 ILE A CA 1
ATOM 1842 C C . ILE A 1 226 ? -0.222 8.906 -1.408 1 87.38 226 ILE A C 1
ATOM 1844 O O . ILE A 1 226 ? -0.433 9.242 -2.576 1 87.38 226 ILE A O 1
ATOM 1848 N N . ILE A 1 227 ? -0.795 7.891 -0.837 1 90.38 227 ILE A N 1
ATOM 1849 C CA . ILE A 1 227 ? -1.738 7.066 -1.584 1 90.38 227 ILE A CA 1
ATOM 1850 C C . ILE A 1 227 ? -2.943 7.906 -2.002 1 90.38 227 ILE A C 1
ATOM 1852 O O . ILE A 1 227 ? -3.342 7.895 -3.168 1 90.38 227 ILE A O 1
ATOM 1856 N N . TYR A 1 228 ? -3.463 8.648 -1.041 1 89.56 228 TYR A N 1
ATOM 1857 C CA . TYR A 1 228 ? -4.621 9.492 -1.333 1 89.56 228 TYR A CA 1
ATOM 1858 C C . TYR A 1 228 ? -4.273 10.555 -2.369 1 89.56 228 TYR A C 1
ATOM 1860 O O . TYR A 1 228 ? -5.117 10.93 -3.189 1 89.56 228 TYR A O 1
ATOM 1868 N N . GLY A 1 229 ? -3.086 10.961 -2.346 1 84.5 229 GLY A N 1
ATOM 1869 C CA . GLY A 1 229 ? -2.658 11.969 -3.303 1 84.5 229 GLY A CA 1
ATOM 1870 C C . GLY A 1 229 ? -2.672 11.477 -4.734 1 84.5 229 GLY A C 1
ATOM 1871 O O . GLY A 1 229 ? -2.912 12.25 -5.664 1 84.5 229 GLY A O 1
ATOM 1872 N N . VAL A 1 230 ? -2.467 10.234 -4.891 1 87.06 230 VAL A N 1
ATOM 1873 C CA . VAL A 1 230 ? -2.348 9.719 -6.25 1 87.06 230 VAL A CA 1
ATOM 1874 C C . VAL A 1 230 ? -3.654 9.047 -6.664 1 87.06 230 VAL A C 1
ATOM 1876 O O . VAL A 1 230 ? -3.873 8.781 -7.848 1 87.06 230 VAL A O 1
ATOM 1879 N N . THR A 1 231 ? -4.527 8.75 -5.734 1 88.06 231 THR A N 1
ATOM 1880 C CA . THR A 1 231 ? -5.73 7.988 -6.047 1 88.06 231 THR A CA 1
ATOM 1881 C C . THR A 1 231 ? -6.957 8.898 -6.062 1 88.06 231 THR A C 1
ATOM 1883 O O . THR A 1 231 ? -8.078 8.422 -6.246 1 88.06 231 THR A O 1
ATOM 1886 N N . ASN A 1 232 ? -6.812 10.172 -5.879 1 82 232 ASN A N 1
ATOM 1887 C CA . ASN A 1 232 ? -7.941 11.094 -5.816 1 82 232 ASN A CA 1
ATOM 1888 C C . ASN A 1 232 ? -8.516 11.375 -7.203 1 82 232 ASN A C 1
ATOM 1890 O O . ASN A 1 232 ? -9.656 11.82 -7.328 1 82 232 ASN A O 1
ATOM 1894 N N . ASP A 1 233 ? -7.723 11.109 -8.156 1 79.5 233 ASP A N 1
ATOM 1895 C CA . ASP A 1 233 ? -8.227 11.289 -9.516 1 79.5 233 ASP A CA 1
ATOM 1896 C C . ASP A 1 233 ? -8.984 10.055 -9.984 1 79.5 233 ASP A C 1
ATOM 1898 O O . ASP A 1 233 ? -8.383 9.023 -10.281 1 79.5 233 ASP A O 1
ATOM 1902 N N . VAL A 1 234 ? -10.289 10.203 -10.008 1 81.31 234 VAL A N 1
ATOM 1903 C CA . VAL A 1 234 ? -11.133 9.07 -10.367 1 81.31 234 VAL A CA 1
ATOM 1904 C C . VAL A 1 234 ? -11.625 9.234 -11.805 1 81.31 234 VAL A C 1
ATOM 1906 O O . VAL A 1 234 ? -12.148 10.281 -12.18 1 81.31 234 VAL A O 1
ATOM 1909 N N . ALA A 1 235 ? -11.43 8.203 -12.492 1 77 235 ALA A N 1
ATOM 1910 C CA . ALA A 1 235 ? -11.859 8.203 -13.883 1 77 235 ALA A CA 1
ATOM 1911 C C . ALA A 1 235 ? -13.367 8.406 -13.992 1 77 235 ALA A C 1
ATOM 1913 O O . ALA A 1 235 ? -14.125 8.008 -13.102 1 77 235 ALA A O 1
ATOM 1914 N N . GLU A 1 236 ? -13.773 9.039 -15.039 1 81.5 236 GLU A N 1
ATOM 1915 C CA . GLU A 1 236 ? -15.18 9.344 -15.273 1 81.5 236 GLU A CA 1
ATOM 1916 C C . GLU A 1 236 ? -16.031 8.086 -15.227 1 81.5 236 GLU A C 1
ATOM 1918 O O . GLU A 1 236 ? -17.125 8.086 -14.672 1 81.5 236 GLU A O 1
ATOM 1923 N N . LYS A 1 237 ? -15.492 7.102 -15.812 1 82.25 237 LYS A N 1
ATOM 1924 C CA . LYS A 1 237 ? -16.219 5.832 -15.852 1 82.25 237 LYS A CA 1
ATOM 1925 C C . LYS A 1 237 ? -16.5 5.32 -14.445 1 82.25 237 LYS A C 1
ATOM 1927 O O . LYS A 1 237 ? -17.609 4.844 -14.164 1 82.25 237 LYS A O 1
ATOM 1932 N N . LYS A 1 238 ? -15.586 5.457 -13.656 1 85.25 238 LYS A N 1
ATOM 1933 C CA . LYS A 1 238 ? -15.758 5 -12.281 1 85.25 238 LYS A CA 1
ATOM 1934 C C . LYS A 1 238 ? -16.719 5.906 -11.516 1 85.25 238 LYS A C 1
ATOM 1936 O O . LYS A 1 238 ? -17.516 5.434 -10.703 1 85.25 238 LYS A O 1
ATOM 1941 N N . GLN A 1 239 ? -16.703 7.129 -11.781 1 86.38 239 GLN A N 1
ATOM 1942 C CA . GLN A 1 239 ? -17.625 8.055 -11.148 1 86.38 239 GLN A CA 1
ATOM 1943 C C . GLN A 1 239 ? -19.078 7.715 -11.5 1 86.38 239 GLN A C 1
ATOM 1945 O O . GLN A 1 239 ? -19.953 7.707 -10.633 1 86.38 239 GLN A O 1
ATOM 1950 N N . ARG A 1 240 ? -19.25 7.375 -12.719 1 86.81 240 ARG A N 1
ATOM 1951 C CA . ARG A 1 240 ? -20.578 6.996 -13.164 1 86.81 240 ARG A CA 1
ATOM 1952 C C . ARG A 1 240 ? -21.047 5.719 -12.477 1 86.81 240 ARG A C 1
ATOM 1954 O O . ARG A 1 240 ? -22.219 5.594 -12.125 1 86.81 240 ARG A O 1
ATOM 1961 N N . ALA A 1 241 ? -20.109 4.871 -12.305 1 87.44 241 ALA A N 1
ATOM 1962 C CA . ALA A 1 241 ? -20.438 3.619 -11.625 1 87.44 241 ALA A CA 1
ATOM 1963 C C . ALA A 1 241 ? -20.828 3.867 -10.172 1 87.44 241 ALA A C 1
ATOM 1965 O O . ALA A 1 241 ? -21.734 3.219 -9.648 1 87.44 241 ALA A O 1
ATOM 1966 N N . LEU A 1 242 ? -20.172 4.75 -9.609 1 88.31 242 LEU A N 1
ATOM 1967 C CA . LEU A 1 242 ? -20.484 5.113 -8.227 1 88.31 242 LEU A CA 1
ATOM 1968 C C . LEU A 1 242 ? -21.891 5.699 -8.133 1 88.31 242 LEU A C 1
ATOM 1970 O O . LEU A 1 242 ? -22.656 5.34 -7.23 1 88.31 242 LEU A O 1
ATOM 1974 N N . VAL A 1 243 ? -22.203 6.539 -9.055 1 89.75 243 VAL A N 1
ATOM 1975 C CA . VAL A 1 243 ? -23.516 7.172 -9.086 1 89.75 243 VAL A CA 1
ATOM 1976 C C . VAL A 1 243 ? -24.594 6.109 -9.258 1 89.75 243 VAL A C 1
ATOM 1978 O O . VAL A 1 243 ? -25.594 6.105 -8.539 1 89.75 243 VAL A O 1
ATOM 1981 N N . ARG A 1 244 ? -24.375 5.23 -10.117 1 87.69 244 ARG A N 1
ATOM 1982 C CA . ARG A 1 244 ? -25.344 4.172 -10.375 1 87.69 244 ARG A CA 1
ATOM 1983 C C . ARG A 1 244 ? -25.562 3.312 -9.133 1 87.69 244 ARG A C 1
ATOM 1985 O O . ARG A 1 244 ? -26.703 2.961 -8.805 1 87.69 244 ARG A O 1
ATOM 1992 N N . LYS A 1 245 ? -24.531 3.049 -8.477 1 85.56 245 LYS A N 1
ATOM 1993 C CA . LYS A 1 245 ? -24.594 2.189 -7.297 1 85.56 245 LYS A CA 1
ATOM 1994 C C . LYS A 1 245 ? -25.406 2.846 -6.188 1 85.56 245 LYS A C 1
ATOM 1996 O O . LYS A 1 245 ? -26.266 2.199 -5.574 1 85.56 245 LYS A O 1
ATOM 2001 N N . VAL A 1 246 ? -25.156 4.086 -5.945 1 89.75 246 VAL A N 1
ATOM 2002 C CA . VAL A 1 246 ? -25.844 4.738 -4.84 1 89.75 246 VAL A CA 1
ATOM 2003 C C . VAL A 1 246 ? -27.312 4.969 -5.203 1 89.75 246 VAL A C 1
ATOM 2005 O O . VAL A 1 246 ? -28.188 4.82 -4.355 1 89.75 246 VAL A O 1
ATOM 2008 N N . LEU A 1 247 ? -27.578 5.266 -6.441 1 89.5 247 LEU A N 1
ATOM 2009 C CA . LEU A 1 247 ? -28.953 5.48 -6.859 1 89.5 247 LEU A CA 1
ATOM 2010 C C . LEU A 1 247 ? -29.75 4.184 -6.793 1 89.5 247 LEU A C 1
ATOM 2012 O O . LEU A 1 247 ? -30.938 4.195 -6.473 1 89.5 247 LEU A O 1
ATOM 2016 N N . GLN A 1 248 ? -29.078 3.152 -7.074 1 86.12 248 GLN A N 1
ATOM 2017 C CA . GLN A 1 248 ? -29.734 1.854 -6.926 1 86.12 248 GLN A CA 1
ATOM 2018 C C . GLN A 1 248 ? -30.109 1.591 -5.469 1 86.12 248 GLN A C 1
ATOM 2020 O O . GLN A 1 248 ? -31.203 1.111 -5.188 1 86.12 248 GLN A O 1
ATOM 2025 N N . ALA A 1 249 ? -29.234 1.885 -4.664 1 84.5 249 ALA A N 1
ATOM 2026 C CA . ALA A 1 249 ? -29.5 1.693 -3.242 1 84.5 249 ALA A CA 1
ATOM 2027 C C . ALA A 1 249 ? -30.656 2.588 -2.775 1 84.5 249 ALA A C 1
ATOM 2029 O O . ALA A 1 249 ? -31.5 2.162 -1.984 1 84.5 249 ALA A O 1
ATOM 2030 N N . LEU A 1 250 ? -30.688 3.789 -3.25 1 87.81 250 LEU A N 1
ATOM 2031 C CA . LEU A 1 250 ? -31.75 4.727 -2.895 1 87.81 250 LEU A CA 1
ATOM 2032 C C . LEU A 1 250 ? -33.094 4.254 -3.436 1 87.81 250 LEU A C 1
ATOM 2034 O O . LEU A 1 250 ? -34.125 4.473 -2.807 1 87.81 250 LEU A O 1
ATOM 2038 N N . ALA A 1 251 ? -33.031 3.633 -4.539 1 84.31 251 ALA A N 1
ATOM 2039 C CA . ALA A 1 251 ? -34.25 3.125 -5.145 1 84.31 251 ALA A CA 1
ATOM 2040 C C . ALA A 1 251 ? -34.719 1.862 -4.434 1 84.31 251 ALA A C 1
ATOM 2042 O O . ALA A 1 251 ? -35.938 1.586 -4.391 1 84.31 251 ALA A O 1
ATOM 2043 N N . ASP A 1 252 ? -33.844 1.135 -3.871 1 81.19 252 ASP A N 1
ATOM 2044 C CA . ASP A 1 252 ? -34.188 -0.123 -3.211 1 81.19 252 ASP A CA 1
ATOM 2045 C C . ASP A 1 252 ? -34.969 0.122 -1.934 1 81.19 252 ASP A C 1
ATOM 2047 O O . ASP A 1 252 ? -35.812 -0.703 -1.548 1 81.19 252 ASP A O 1
ATOM 2051 N N . LEU A 1 253 ? -34.781 1.219 -1.323 1 80.69 253 LEU A N 1
ATOM 2052 C CA . LEU A 1 253 ? -35.406 1.474 -0.026 1 80.69 253 LEU A CA 1
ATOM 2053 C C . LEU A 1 253 ? -36.906 1.591 -0.157 1 80.69 253 LEU A C 1
ATOM 2055 O O . LEU A 1 253 ? -37.656 0.905 0.548 1 80.69 253 LEU A O 1
ATOM 2059 N N . PRO A 1 254 ? -37.438 2.387 -1.06 1 76.19 254 PRO A N 1
ATOM 2060 C CA . PRO A 1 254 ? -38.875 2.439 -1.217 1 76.19 254 PRO A CA 1
ATOM 2061 C C . PRO A 1 254 ? -39.5 1.099 -1.64 1 76.19 254 PRO A C 1
ATOM 2063 O O . PRO A 1 254 ? -40.625 0.771 -1.258 1 76.19 254 PRO A O 1
ATOM 2066 N N . VAL A 1 255 ? -38.719 0.396 -2.406 1 72.5 255 VAL A N 1
ATOM 2067 C CA . VAL A 1 255 ? -39.188 -0.913 -2.836 1 72.5 255 VAL A CA 1
ATOM 2068 C C . VAL A 1 255 ? -39.344 -1.829 -1.626 1 72.5 255 VAL A C 1
ATOM 2070 O O . VAL A 1 255 ? -40.344 -2.57 -1.525 1 72.5 255 VAL A O 1
ATOM 2073 N N . LEU A 1 256 ? -38.469 -1.741 -0.809 1 72.94 256 LEU A N 1
ATOM 2074 C CA . LEU A 1 256 ? -38.531 -2.531 0.417 1 72.94 256 LEU A CA 1
ATOM 2075 C C . LEU A 1 256 ? -39.719 -2.121 1.273 1 72.94 256 LEU A C 1
ATOM 2077 O O . LEU A 1 256 ? -40.281 -2.943 2.01 1 72.94 256 LEU A O 1
ATOM 2081 N N . TRP A 1 257 ? -40.125 -0.886 1.046 1 67.69 257 TRP A N 1
ATOM 2082 C CA . TRP A 1 257 ? -41.25 -0.345 1.819 1 67.69 257 TRP A CA 1
ATOM 2083 C C . TRP A 1 257 ? -42.562 -0.651 1.145 1 67.69 257 TRP A C 1
ATOM 2085 O O . TRP A 1 257 ? -43.625 -0.26 1.642 1 67.69 257 TRP A O 1
ATOM 2095 N N . GLY A 1 258 ? -42.531 -1.454 0.113 1 63.34 258 GLY A N 1
ATOM 2096 C CA . GLY A 1 258 ? -43.75 -1.9 -0.53 1 63.34 258 GLY A CA 1
ATOM 2097 C C . GLY A 1 258 ? -44.188 -1.01 -1.681 1 63.34 258 GLY A C 1
ATOM 2098 O O . GLY A 1 258 ? -45.25 -1.21 -2.264 1 63.34 258 GLY A O 1
ATOM 2099 N N . TYR A 1 259 ? -43.438 0.067 -1.667 1 58.44 259 TYR A N 1
ATOM 2100 C CA . TYR A 1 259 ? -43.844 0.885 -2.805 1 58.44 259 TYR A CA 1
ATOM 2101 C C . TYR A 1 259 ? -43.5 0.204 -4.121 1 58.44 259 TYR A C 1
ATOM 2103 O O . TYR A 1 259 ? -42.438 -0.433 -4.23 1 58.44 259 TYR A O 1
ATOM 2111 N N . VAL A 1 260 ? -44.562 -0.467 -4.789 1 53.16 260 VAL A N 1
ATOM 2112 C CA . VAL A 1 260 ? -44.438 -1.28 -5.996 1 53.16 260 VAL A CA 1
ATOM 2113 C C . VAL A 1 260 ? -43.406 -0.689 -6.93 1 53.16 260 VAL A C 1
ATOM 2115 O O . VAL A 1 260 ? -43.469 0.483 -7.305 1 53.16 260 VAL A O 1
ATOM 2118 N N . PHE A 1 261 ? -42.125 -1.099 -6.691 1 53.09 261 PHE A N 1
ATOM 2119 C CA . PHE A 1 261 ? -41.125 -0.515 -7.566 1 53.09 261 PHE A CA 1
ATOM 2120 C C . PHE A 1 261 ? -40.875 -1.407 -8.781 1 53.09 261 PHE A C 1
ATOM 2122 O O . PHE A 1 261 ? -40.375 -2.529 -8.641 1 53.09 261 PHE A O 1
ATOM 2129 N N . ASP A 1 262 ? -41.781 -1.363 -9.766 1 58.16 262 ASP A N 1
ATOM 2130 C CA . ASP A 1 262 ? -41.375 -1.84 -11.094 1 58.16 262 ASP A CA 1
ATOM 2131 C C . ASP A 1 262 ? -40.094 -1.155 -11.57 1 58.16 262 ASP A C 1
ATOM 2133 O O . ASP A 1 262 ? -39.562 -0.296 -10.875 1 58.16 262 ASP A O 1
ATOM 2137 N N . GLN A 1 263 ? -39.531 -1.653 -12.516 1 67.69 263 GLN A N 1
ATOM 2138 C CA . GLN A 1 263 ? -38.375 -1.105 -13.25 1 67.69 263 GLN A CA 1
ATOM 2139 C C . GLN A 1 263 ? -38.562 0.395 -13.477 1 67.69 263 GLN A C 1
ATOM 2141 O O . GLN A 1 263 ? -37.562 1.121 -13.602 1 67.69 263 GLN A O 1
ATOM 2146 N N . GLY A 1 264 ? -39.844 0.764 -13.203 1 69.69 264 GLY A N 1
ATOM 2147 C CA . GLY A 1 264 ? -40.125 2.166 -13.445 1 69.69 264 GLY A CA 1
ATOM 2148 C C . GLY A 1 264 ? -39.594 3.086 -12.359 1 69.69 264 GLY A C 1
ATOM 2149 O O . GLY A 1 264 ? -39.125 4.176 -12.648 1 69.69 264 GLY A O 1
ATOM 2150 N N . VAL A 1 265 ? -39.531 2.602 -11.133 1 70.5 265 VAL A N 1
ATOM 2151 C CA . VAL A 1 265 ? -39.062 3.426 -10.031 1 70.5 265 VAL A CA 1
ATOM 2152 C C . VAL A 1 265 ? -37.531 3.637 -10.164 1 70.5 265 VAL A C 1
ATOM 2154 O O . VAL A 1 265 ? -37.062 4.746 -9.961 1 70.5 265 VAL A O 1
ATOM 2157 N N . TYR A 1 266 ? -36.844 2.619 -10.531 1 77 266 TYR A N 1
ATOM 2158 C CA . TYR A 1 266 ? -35.406 2.705 -10.719 1 77 266 TYR A CA 1
ATOM 2159 C C . TYR A 1 266 ? -35.062 3.691 -11.82 1 77 266 TYR A C 1
ATOM 2161 O O . TYR A 1 266 ? -34.156 4.523 -11.656 1 77 266 TYR A O 1
ATOM 2169 N N . ASN A 1 267 ? -35.812 3.574 -12.836 1 79.69 267 ASN A N 1
ATOM 2170 C CA . ASN A 1 267 ? -35.594 4.473 -13.961 1 79.69 267 ASN A CA 1
ATOM 2171 C C . ASN A 1 267 ? -35.906 5.918 -13.602 1 79.69 267 ASN A C 1
ATOM 2173 O O . ASN A 1 267 ? -35.188 6.836 -13.992 1 79.69 267 ASN A O 1
ATOM 2177 N N . PHE A 1 268 ? -36.906 6.078 -12.867 1 78 268 PHE A N 1
ATOM 2178 C CA . PHE A 1 268 ? -37.312 7.418 -12.453 1 78 268 PHE A CA 1
ATOM 2179 C C . PHE A 1 268 ? -36.25 8.047 -11.562 1 78 268 PHE A C 1
ATOM 2181 O O . PHE A 1 268 ? -35.812 9.172 -11.812 1 78 268 PHE A O 1
ATOM 2188 N N . ILE A 1 269 ? -35.812 7.309 -10.57 1 82.19 269 ILE A N 1
ATOM 2189 C CA . ILE A 1 269 ? -34.812 7.832 -9.625 1 82.19 269 ILE A CA 1
ATOM 2190 C C .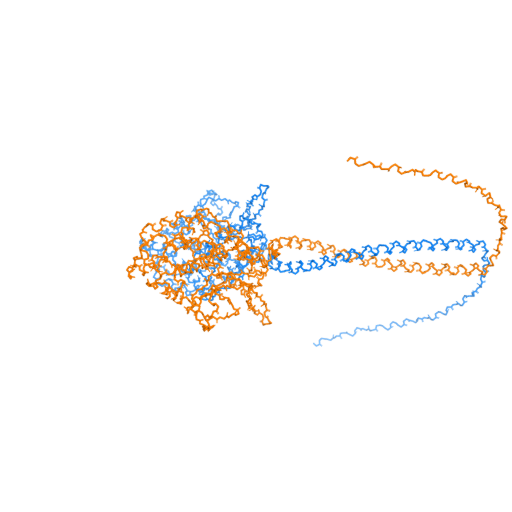 ILE A 1 269 ? -33.531 8.148 -10.352 1 82.19 269 ILE A C 1
ATOM 2192 O O . ILE A 1 269 ? -32.906 9.195 -10.133 1 82.19 269 ILE A O 1
ATOM 2196 N N . TYR A 1 270 ? -33.188 7.266 -11.18 1 85.38 270 TYR A N 1
ATOM 2197 C CA . TYR A 1 270 ? -31.938 7.477 -11.906 1 85.38 270 TYR A CA 1
ATOM 2198 C C . TYR A 1 270 ? -32.031 8.711 -12.797 1 85.38 270 TYR A C 1
ATOM 2200 O O . TYR A 1 270 ? -31.125 9.547 -12.805 1 85.38 270 TYR A O 1
ATOM 2208 N N . LYS A 1 271 ? -33.094 8.789 -13.5 1 84.94 271 LYS A N 1
ATOM 2209 C CA . LYS A 1 271 ? -33.25 9.891 -14.445 1 84.94 271 LYS A CA 1
ATOM 2210 C C . LYS A 1 271 ? -33.344 11.227 -13.711 1 84.94 271 LYS A C 1
ATOM 2212 O O . LYS A 1 271 ? -32.719 12.211 -14.109 1 84.94 271 LYS A O 1
ATOM 2217 N N . GLU A 1 272 ? -34.031 11.273 -12.68 1 85.81 272 GLU A N 1
ATOM 2218 C CA . GLU A 1 272 ? -34.344 12.531 -12.008 1 85.81 272 GLU A CA 1
ATOM 2219 C C . GLU A 1 272 ? -33.188 12.969 -11.117 1 85.81 272 GLU A C 1
ATOM 2221 O O . GLU A 1 272 ? -32.938 14.172 -10.961 1 85.81 272 GLU A O 1
ATOM 2226 N N . PHE A 1 273 ? -32.469 11.992 -10.602 1 90.69 273 PHE A N 1
ATOM 2227 C CA . PHE A 1 273 ? -31.609 12.398 -9.508 1 90.69 273 PHE A CA 1
ATOM 2228 C C . PHE A 1 273 ? -30.141 12.141 -9.859 1 90.69 273 PHE A C 1
ATOM 2230 O O . PHE A 1 273 ? -29.25 12.508 -9.109 1 90.69 273 PHE A O 1
ATOM 2237 N N . ARG A 1 274 ? -29.797 11.539 -10.977 1 89.38 274 ARG A N 1
ATOM 2238 C CA . ARG A 1 274 ? -28.422 11.273 -11.383 1 89.38 274 ARG A CA 1
ATOM 2239 C C . ARG A 1 274 ? -27.609 12.555 -11.414 1 89.38 274 ARG A C 1
ATOM 2241 O O . ARG A 1 274 ? -26.422 12.547 -11.047 1 89.38 274 ARG A O 1
ATOM 2248 N N . ARG A 1 275 ? -28.203 13.578 -11.797 1 86.81 275 ARG A N 1
ATOM 2249 C CA . ARG A 1 275 ? -27.484 14.844 -11.883 1 86.81 275 ARG A CA 1
ATOM 2250 C C . ARG A 1 275 ? -27.422 15.531 -10.516 1 86.81 275 ARG A C 1
ATOM 2252 O O . ARG A 1 275 ? -26.438 16.219 -10.203 1 86.81 275 ARG A O 1
ATOM 2259 N N . ARG A 1 276 ? -28.406 15.258 -9.734 1 90.31 276 ARG A N 1
ATOM 2260 C CA . ARG A 1 276 ? -28.516 15.961 -8.461 1 90.31 276 ARG A CA 1
ATOM 2261 C C . ARG A 1 276 ? -27.547 15.375 -7.43 1 90.31 276 ARG A C 1
ATOM 2263 O O . ARG A 1 276 ? -27.219 16.031 -6.441 1 90.31 276 ARG A O 1
ATOM 2270 N N . ILE A 1 277 ? -27.109 14.195 -7.707 1 93.56 277 ILE A N 1
ATOM 2271 C CA . ILE A 1 277 ? -26.203 13.547 -6.77 1 93.56 277 ILE A CA 1
ATOM 2272 C C . ILE A 1 277 ? -24.766 14.031 -7.012 1 93.56 277 ILE A C 1
ATOM 2274 O O . ILE A 1 277 ? -23.891 13.844 -6.168 1 93.56 277 ILE A O 1
ATOM 2278 N N . GLY A 1 278 ? -24.469 14.672 -8.094 1 90.25 278 GLY A N 1
ATOM 2279 C CA . GLY A 1 278 ? -23.156 15.156 -8.5 1 90.25 278 GLY A CA 1
ATOM 2280 C C . GLY A 1 278 ? -22.469 15.961 -7.418 1 90.25 278 GLY A C 1
ATOM 2281 O O . GLY A 1 278 ? -21.344 15.648 -7.027 1 90.25 278 GLY A O 1
ATOM 2282 N N . PRO A 1 279 ? -23.172 16.922 -6.902 1 92.12 279 PRO A N 1
ATOM 2283 C CA . PRO A 1 279 ? -22.547 17.75 -5.863 1 92.12 279 PRO A CA 1
ATOM 2284 C C . PRO A 1 279 ? -22.125 16.938 -4.641 1 92.12 279 PRO A C 1
ATOM 2286 O O . PRO A 1 279 ? -21.109 17.234 -4.02 1 92.12 279 PRO A O 1
ATOM 2289 N N . ILE A 1 280 ? -22.906 15.977 -4.285 1 96.06 280 ILE A N 1
ATOM 2290 C CA . ILE A 1 280 ? -22.578 15.125 -3.145 1 96.06 280 ILE A CA 1
ATOM 2291 C C . ILE A 1 280 ? -21.281 14.367 -3.434 1 96.06 280 ILE A C 1
ATOM 2293 O O . ILE A 1 280 ? -20.391 14.297 -2.584 1 96.06 280 ILE A O 1
ATOM 2297 N N . ILE A 1 281 ? -21.188 13.859 -4.609 1 93.62 281 ILE A N 1
ATOM 2298 C CA . ILE A 1 281 ? -20 13.109 -5.004 1 93.62 281 ILE A CA 1
ATOM 2299 C C . ILE A 1 281 ? -18.797 14.039 -5.023 1 93.62 281 ILE A C 1
ATOM 2301 O O . ILE A 1 281 ? -17.719 13.688 -4.527 1 93.62 281 ILE A O 1
ATOM 2305 N N . GLU A 1 282 ? -18.969 15.148 -5.574 1 92.06 282 GLU A N 1
ATOM 2306 C CA . GLU A 1 282 ? -17.891 16.141 -5.617 1 92.06 282 GLU A CA 1
ATOM 2307 C C . GLU A 1 282 ? -17.422 16.5 -4.215 1 92.06 282 GLU A C 1
ATOM 2309 O O . GLU A 1 282 ? -16.219 16.594 -3.963 1 92.06 282 GLU A O 1
ATOM 2314 N N . GLN A 1 283 ? -18.375 16.719 -3.365 1 94.75 283 GLN A N 1
ATOM 2315 C CA . GLN A 1 283 ? -18.031 17.047 -1.985 1 94.75 283 GLN A CA 1
ATOM 2316 C C . GLN A 1 283 ? -17.281 15.891 -1.314 1 94.75 283 GLN A C 1
ATOM 2318 O O . GLN A 1 283 ? -16.375 16.109 -0.514 1 94.75 283 GLN A O 1
ATOM 2323 N N . CYS A 1 284 ? -17.688 14.727 -1.596 1 96.06 284 CYS A N 1
ATOM 2324 C CA . CYS A 1 284 ? -16.984 13.562 -1.059 1 96.06 284 CYS A CA 1
ATOM 2325 C C . CYS A 1 284 ? -15.523 13.547 -1.517 1 96.06 284 CYS A C 1
ATOM 2327 O O . CYS A 1 284 ? -14.625 13.258 -0.727 1 96.06 284 CYS A O 1
ATOM 2329 N N . PHE A 1 285 ? -15.32 13.867 -2.758 1 93.19 285 PHE A N 1
ATOM 2330 C CA . PHE A 1 285 ? -13.969 13.867 -3.293 1 93.19 285 PHE A CA 1
ATOM 2331 C C . PHE A 1 285 ? -13.133 14.969 -2.646 1 93.19 285 PHE A C 1
ATOM 2333 O O . PHE A 1 285 ? -11.945 14.766 -2.365 1 93.19 285 PHE A O 1
ATOM 2340 N N . ILE A 1 286 ? -13.727 16.047 -2.445 1 93.5 286 ILE A N 1
ATOM 2341 C CA . ILE A 1 286 ? -13.039 17.156 -1.773 1 93.5 286 ILE A CA 1
ATOM 2342 C C . ILE A 1 286 ? -12.641 16.719 -0.362 1 93.5 286 ILE A C 1
ATOM 2344 O O . ILE A 1 286 ? -11.492 16.906 0.046 1 93.5 286 ILE A O 1
ATOM 2348 N N . LEU A 1 287 ? -13.57 16.156 0.344 1 96.19 287 LEU A N 1
ATOM 2349 C CA . LEU A 1 287 ? -13.312 15.703 1.708 1 96.19 287 LEU A CA 1
ATOM 2350 C C . LEU A 1 287 ? -12.258 14.602 1.729 1 96.19 287 LEU A C 1
ATOM 2352 O O . LEU A 1 287 ? -11.398 14.57 2.615 1 96.19 287 LEU A O 1
ATOM 2356 N N . ARG A 1 288 ? -12.328 13.734 0.804 1 94.5 288 ARG A N 1
ATOM 2357 C CA . ARG A 1 288 ? -11.336 12.672 0.679 1 94.5 288 ARG A CA 1
ATOM 2358 C C . ARG A 1 288 ? -9.93 13.25 0.515 1 94.5 288 ARG A C 1
ATOM 2360 O O . ARG A 1 288 ? -8.992 12.812 1.187 1 94.5 288 ARG A O 1
ATOM 2367 N N . ALA A 1 289 ? -9.844 14.164 -0.367 1 91.12 289 ALA A N 1
ATOM 2368 C CA . ALA A 1 289 ? -8.555 14.82 -0.594 1 91.12 289 ALA A CA 1
ATOM 2369 C C . ALA A 1 289 ? -8.086 15.562 0.654 1 91.12 289 ALA A C 1
ATOM 2371 O O . ALA A 1 289 ? -6.914 15.484 1.025 1 91.12 289 ALA A O 1
ATOM 2372 N N . MET A 1 290 ? -9 16.156 1.271 1 90.44 290 MET A N 1
ATOM 2373 C CA . MET A 1 290 ? -8.695 16.969 2.455 1 90.44 290 MET A CA 1
ATOM 2374 C C . MET A 1 290 ? -8.258 16.078 3.611 1 90.44 290 MET A C 1
ATOM 2376 O O . MET A 1 290 ? -7.188 16.281 4.188 1 90.44 290 MET A O 1
ATOM 2380 N N . LEU A 1 291 ? -8.977 15.078 3.9 1 93.12 291 LEU A N 1
ATOM 2381 C CA . LEU A 1 291 ? -8.75 14.234 5.066 1 93.12 291 LEU A CA 1
ATOM 2382 C C . LEU A 1 291 ? -7.621 13.242 4.801 1 93.12 291 LEU A C 1
ATOM 2384 O O . LEU A 1 291 ? -6.922 12.828 5.73 1 93.12 291 LEU A O 1
ATOM 2388 N N . GLY A 1 292 ? -7.52 12.844 3.602 1 90.25 292 GLY A N 1
ATOM 2389 C CA . GLY A 1 292 ? -6.535 11.836 3.258 1 90.25 292 GLY A CA 1
ATOM 2390 C C . GLY A 1 292 ? -5.168 12.406 2.938 1 90.25 292 GLY A C 1
ATOM 2391 O O . GLY A 1 292 ? -4.145 11.758 3.162 1 90.25 292 GLY A O 1
ATOM 2392 N N . HIS A 1 293 ? -5.168 13.586 2.379 1 85.25 293 HIS A N 1
ATOM 2393 C CA . HIS A 1 293 ? -3.912 14.094 1.834 1 85.25 293 HIS A CA 1
ATOM 2394 C C . HIS A 1 293 ? -3.553 15.445 2.443 1 85.25 293 HIS A C 1
ATOM 2396 O O . HIS A 1 293 ? -2.418 15.656 2.879 1 85.25 293 HIS A O 1
ATOM 2402 N N . ASP A 1 294 ? -4.438 16.312 2.506 1 77.81 294 ASP A N 1
ATOM 2403 C CA . ASP A 1 294 ? -4.129 17.703 2.811 1 77.81 294 ASP A CA 1
ATOM 2404 C C . ASP A 1 294 ? -3.891 17.891 4.305 1 77.81 294 ASP A C 1
ATOM 2406 O O . ASP A 1 294 ? -3.195 18.828 4.711 1 77.81 294 ASP A O 1
ATOM 2410 N N . ILE A 1 295 ? -4.496 17.125 5.082 1 78.94 295 ILE A N 1
ATOM 2411 C CA . ILE A 1 295 ? -4.27 17.141 6.523 1 78.94 295 ILE A CA 1
ATOM 2412 C C . ILE A 1 295 ? -3.439 15.922 6.934 1 78.94 295 ILE A C 1
ATOM 2414 O O . ILE A 1 295 ? -3.955 14.805 6.984 1 78.94 295 ILE A O 1
ATOM 2418 N N . ALA A 1 296 ? -2.207 16.156 7.215 1 71.69 296 ALA A N 1
ATOM 2419 C CA . ALA A 1 296 ? -1.316 15.031 7.477 1 71.69 296 ALA A CA 1
ATOM 2420 C C . ALA A 1 296 ? -0.852 15.031 8.93 1 71.69 296 ALA A C 1
ATOM 2422 O O . ALA A 1 296 ? -0.351 14.016 9.422 1 71.69 296 ALA A O 1
ATOM 2423 N N . SER A 1 297 ? -1.062 16.125 9.664 1 71.69 297 SER A N 1
ATOM 2424 C CA . SER A 1 297 ? -0.593 16.234 11.039 1 71.69 297 SER A CA 1
ATOM 2425 C C . SER A 1 297 ? -1.424 15.367 11.977 1 71.69 297 SER A C 1
ATOM 2427 O O . SER A 1 297 ? -0.912 14.859 12.977 1 71.69 297 SER A O 1
ATOM 2429 N N . THR A 1 298 ? -2.672 15.312 11.641 1 79.69 298 THR A N 1
ATOM 2430 C CA . THR A 1 298 ? -3.598 14.508 12.422 1 79.69 298 THR A CA 1
ATOM 2431 C C . THR A 1 298 ? -4.461 13.641 11.508 1 79.69 298 THR A C 1
ATOM 2433 O O . THR A 1 298 ? -4.578 13.914 10.312 1 79.69 298 THR A O 1
ATOM 2436 N N . GLU A 1 299 ? -4.875 12.609 12.133 1 89.25 299 GLU A N 1
ATOM 2437 C CA . GLU A 1 299 ? -5.77 11.75 11.367 1 89.25 299 GLU A CA 1
ATOM 2438 C C . GLU A 1 299 ? -7.23 12.062 11.672 1 89.25 299 GLU A C 1
ATOM 2440 O O . GLU A 1 299 ? -7.668 11.961 12.82 1 89.25 299 GLU A O 1
ATOM 2445 N N . ILE A 1 300 ? -7.871 12.531 10.633 1 93.62 300 ILE A N 1
ATOM 2446 C CA . ILE A 1 300 ? -9.289 12.836 10.758 1 93.62 300 ILE A CA 1
ATOM 2447 C C . ILE A 1 300 ? -10.102 11.852 9.914 1 93.62 300 ILE A C 1
ATOM 2449 O O . ILE A 1 300 ? -9.75 11.578 8.758 1 93.62 300 ILE A O 1
ATOM 2453 N N . ARG A 1 301 ? -11.172 11.312 10.5 1 95.5 301 ARG A N 1
ATOM 2454 C CA . ARG A 1 301 ? -12.008 10.344 9.805 1 95.5 301 ARG A CA 1
ATOM 2455 C C . ARG A 1 301 ? -13.492 10.648 10 1 95.5 301 ARG A C 1
ATOM 2457 O O . ARG A 1 301 ? -13.891 11.156 11.047 1 95.5 301 ARG A O 1
ATOM 2464 N N . PRO A 1 302 ? -14.188 10.336 8.914 1 97.5 302 PRO A N 1
ATOM 2465 C CA . PRO A 1 302 ? -15.633 10.398 9.125 1 97.5 302 PRO A CA 1
ATOM 2466 C C . PRO A 1 302 ? -16.109 9.492 10.266 1 97.5 302 PRO A C 1
ATOM 2468 O O . PRO A 1 302 ? -15.484 8.461 10.531 1 97.5 302 PRO A O 1
ATOM 2471 N N . TYR A 1 303 ? -17.172 10.023 10.938 1 97 303 TYR A N 1
ATOM 2472 C CA . TYR A 1 303 ? -17.672 9.32 12.109 1 97 303 TYR A CA 1
ATOM 2473 C C . TYR A 1 303 ? -19.188 9.211 12.078 1 97 303 TYR A C 1
ATOM 2475 O O . TYR A 1 303 ? -19.875 10.18 11.758 1 97 303 TYR A O 1
ATOM 2483 N N . LEU A 1 304 ? -19.672 8.008 12.297 1 95.69 304 LEU A N 1
ATOM 2484 C CA . LEU A 1 304 ? -21.109 7.773 12.453 1 95.69 304 LEU A CA 1
ATOM 2485 C C . LEU A 1 304 ? -21.375 6.691 13.5 1 95.69 304 LEU A C 1
ATOM 2487 O O . LEU A 1 304 ? -20.453 5.961 13.891 1 95.69 304 LEU A O 1
ATOM 2491 N N . ILE A 1 305 ? -22.516 6.668 14 1 93.31 305 ILE A N 1
ATOM 2492 C CA . ILE A 1 305 ? -22.875 5.691 15.023 1 93.31 305 ILE A CA 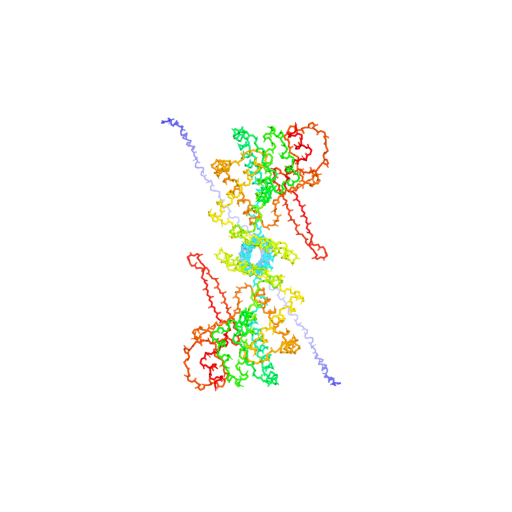1
ATOM 2493 C C . ILE A 1 305 ? -23.703 4.574 14.391 1 93.31 305 ILE A C 1
ATOM 2495 O O . ILE A 1 305 ? -24.672 4.84 13.664 1 93.31 305 ILE A O 1
ATOM 2499 N N . ALA A 1 306 ? -23.234 3.404 14.672 1 89.38 306 ALA A N 1
ATOM 2500 C CA . ALA A 1 306 ? -23.906 2.234 14.109 1 89.38 306 ALA A CA 1
ATOM 2501 C C . ALA A 1 306 ? -25.266 2.014 14.75 1 89.38 306 ALA A C 1
ATOM 2503 O O . ALA A 1 306 ? -25.469 2.32 15.93 1 89.38 306 ALA A O 1
ATOM 2504 N N . SER A 1 307 ? -26.109 1.41 13.953 1 88 307 SER A N 1
ATOM 2505 C CA . SER A 1 307 ? -27.438 1.051 14.461 1 88 307 SER A CA 1
ATOM 2506 C C . SER A 1 307 ? -27.328 0.069 15.625 1 88 307 SER A C 1
ATOM 2508 O O . SER A 1 307 ? -26.5 -0.85 15.594 1 88 307 SER A O 1
ATOM 2510 N N . GLY A 1 308 ? -28.141 0.322 16.656 1 87.19 308 GLY A N 1
ATOM 2511 C CA . GLY A 1 308 ? -28.172 -0.588 17.781 1 87.19 308 GLY A CA 1
ATOM 2512 C C . GLY A 1 308 ? -27.297 -0.131 18.938 1 87.19 308 GLY A C 1
ATOM 2513 O O . GLY A 1 308 ? -27.406 -0.638 20.047 1 87.19 308 GLY A O 1
ATOM 2514 N N . THR A 1 309 ? -26.391 0.805 18.719 1 90.94 309 THR A N 1
ATOM 2515 C CA . THR A 1 309 ? -25.516 1.326 19.766 1 90.94 309 THR A CA 1
ATOM 2516 C C . THR A 1 309 ? -26.312 2.156 20.766 1 90.94 309 THR A C 1
ATOM 2518 O O . THR A 1 309 ? -27.266 2.842 20.406 1 90.94 309 THR A O 1
ATOM 2521 N N . LYS A 1 310 ? -25.828 2.037 22.031 1 91.44 310 LYS A N 1
ATOM 2522 C CA . LYS A 1 310 ? -26.484 2.836 23.062 1 91.44 310 LYS A CA 1
ATOM 2523 C C . LYS A 1 310 ? -26.156 4.316 22.906 1 91.44 310 LYS A C 1
ATOM 2525 O O . LYS A 1 310 ? -25 4.68 22.703 1 91.44 310 LYS A O 1
ATOM 2530 N N . TYR A 1 311 ? -27.188 5.121 23.078 1 91.38 311 TYR A N 1
ATOM 2531 C CA . TYR A 1 311 ? -27.016 6.559 22.891 1 91.38 311 TYR A CA 1
ATOM 2532 C C . TYR A 1 311 ? -26.172 7.148 24.016 1 91.38 311 TYR A C 1
ATOM 2534 O O . TYR A 1 311 ? -26.391 6.832 25.188 1 91.38 311 TYR A O 1
ATOM 2542 N N . ASN A 1 312 ? -25.188 7.914 23.609 1 92 312 ASN A N 1
ATOM 2543 C CA . ASN A 1 312 ? -24.344 8.711 24.5 1 92 312 ASN A CA 1
ATOM 2544 C C . ASN A 1 312 ? -24.219 10.148 24 1 92 312 ASN A C 1
ATOM 2546 O O . ASN A 1 312 ? -23.672 10.383 22.922 1 92 312 ASN A O 1
ATOM 2550 N N . PRO A 1 313 ? -24.766 11.086 24.75 1 91.31 313 PRO A N 1
ATOM 2551 C CA . PRO A 1 313 ? -24.766 12.477 24.312 1 91.31 313 PRO A CA 1
ATOM 2552 C C . PRO A 1 313 ? -23.359 13.031 24.094 1 91.31 313 PRO A C 1
ATOM 2554 O O . PRO A 1 313 ? -23.188 14.047 23.406 1 91.31 313 PRO A O 1
ATOM 2557 N N . GLU A 1 314 ? -22.375 12.414 24.578 1 91.38 314 GLU A N 1
ATOM 2558 C CA . GLU A 1 314 ? -21 12.852 24.375 1 91.38 314 GLU A CA 1
ATOM 2559 C C . GLU A 1 314 ? -20.547 12.586 22.938 1 91.38 314 GLU A C 1
ATOM 2561 O O . GLU A 1 314 ? -19.641 13.258 22.438 1 91.38 314 GLU A O 1
ATOM 2566 N N . TYR A 1 315 ? -21.25 11.695 22.297 1 93.88 315 TYR A N 1
ATOM 2567 C CA . TYR A 1 315 ? -20.719 11.234 21.016 1 93.88 315 TYR A CA 1
ATOM 2568 C C . TYR A 1 315 ? -21.656 11.578 19.875 1 93.88 315 TYR A C 1
ATOM 2570 O O . TYR A 1 315 ? -21.297 11.414 18.703 1 93.88 315 TYR A O 1
ATOM 2578 N N . ALA A 1 316 ? -22.812 12 20.172 1 94.38 316 ALA A N 1
ATOM 2579 C CA . ALA A 1 316 ? -23.766 12.289 19.094 1 94.38 316 ALA A CA 1
ATOM 2580 C C . ALA A 1 316 ? -24.828 13.281 19.578 1 94.38 316 ALA A C 1
ATOM 2582 O O . ALA A 1 316 ? -25.078 13.414 20.781 1 94.38 316 ALA A O 1
ATOM 2583 N N . ASP A 1 317 ? -25.406 13.977 18.641 1 92.5 317 ASP A N 1
ATOM 2584 C CA . ASP A 1 317 ? -26.562 14.828 18.891 1 92.5 317 ASP A CA 1
ATOM 2585 C C . ASP A 1 317 ? -27.844 14.172 18.375 1 92.5 317 ASP A C 1
ATOM 2587 O O . ASP A 1 317 ? -27.812 13.398 17.422 1 92.5 317 ASP A O 1
ATOM 2591 N N . LEU A 1 318 ? -28.891 14.453 18.969 1 89.25 318 LEU A N 1
ATOM 2592 C CA . LEU A 1 318 ? -30.172 13.875 18.578 1 89.25 318 LEU A CA 1
ATOM 2593 C C . LEU A 1 318 ? -30.75 14.633 17.391 1 89.25 318 LEU A C 1
ATOM 2595 O O . LEU A 1 318 ? -30.5 15.828 17.219 1 89.25 318 LEU A O 1
ATOM 2599 N N . TYR A 1 319 ? -31.547 13.93 16.641 1 84.19 319 TYR A N 1
ATOM 2600 C CA . TYR A 1 319 ? -32.281 14.461 15.484 1 84.19 319 TYR A CA 1
ATOM 2601 C C . TYR A 1 319 ? -33.312 15.469 15.93 1 84.19 319 TYR A C 1
ATOM 2603 O O . TYR A 1 319 ? -34.062 15.227 16.875 1 84.19 319 TYR A O 1
ATOM 2611 N N . GLU A 1 320 ? -33.156 16.938 15.859 1 69.12 320 GLU A N 1
ATOM 2612 C CA . GLU A 1 320 ? -33.969 18.016 16.422 1 69.12 320 GLU A CA 1
ATOM 2613 C C . GLU A 1 320 ? -35.375 18.016 15.805 1 69.12 320 GLU A C 1
ATOM 2615 O O . GLU A 1 320 ? -36.281 18.703 16.297 1 69.12 320 GLU A O 1
ATOM 2620 N N . ASP A 1 321 ? -35.75 17.531 14.734 1 52.31 321 ASP A N 1
ATOM 2621 C CA . ASP A 1 321 ? -37.094 17.891 14.328 1 52.31 321 ASP A CA 1
ATOM 2622 C C . ASP A 1 321 ? -38.125 17.469 15.375 1 52.31 321 ASP A C 1
ATOM 2624 O O . ASP A 1 321 ? -38.281 16.281 15.641 1 52.31 321 ASP A O 1
ATOM 2628 N N . GLY A 1 322 ? -38.906 18.688 16.047 1 47.41 322 GLY A N 1
ATOM 2629 C CA . GLY A 1 322 ? -40.156 18.906 16.797 1 47.41 322 GLY A CA 1
ATOM 2630 C C . GLY A 1 322 ? -40.219 18.109 18.094 1 47.41 322 GLY A C 1
ATOM 2631 O O . GLY A 1 322 ? -41.25 18.062 18.75 1 47.41 322 GLY A O 1
ATOM 2632 N N . LEU A 1 323 ? -39.375 17.125 18.156 1 48.22 323 LEU A N 1
ATOM 2633 C CA . LEU A 1 323 ? -39.781 16.266 19.25 1 48.22 323 LEU A CA 1
ATOM 2634 C C . LEU A 1 323 ? -39.281 16.812 20.594 1 48.22 323 LEU A C 1
ATOM 2636 O O . LEU A 1 323 ? -38.188 16.469 21.047 1 48.22 323 LEU A O 1
ATOM 2640 N N . ASP A 1 324 ? -39.125 18.062 20.797 1 45.28 324 ASP A N 1
ATOM 2641 C CA . ASP A 1 324 ? -39 18.703 22.094 1 45.28 324 ASP A CA 1
ATOM 2642 C C . ASP A 1 324 ? -39.438 17.766 23.219 1 45.28 324 ASP A C 1
ATOM 2644 O O . ASP A 1 324 ? -38.844 17.766 24.297 1 45.28 324 ASP A O 1
ATOM 2648 N N . GLU A 1 325 ? -40.844 17.516 23.172 1 43.75 325 GLU A N 1
ATOM 2649 C CA . GLU A 1 325 ? -41.656 17.031 24.297 1 43.75 325 GLU A CA 1
ATOM 2650 C C . GLU A 1 325 ? -41.25 15.594 24.672 1 43.75 325 GLU A C 1
ATOM 2652 O O . GLU A 1 325 ? -41.844 15.008 25.578 1 43.75 325 GLU A O 1
ATOM 2657 N N . MET A 1 326 ? -40.812 14.828 23.656 1 45.75 326 MET A N 1
ATOM 2658 C CA . MET A 1 326 ? -40.906 13.453 24.141 1 45.75 326 MET A CA 1
ATOM 2659 C C . MET A 1 326 ? -39.844 13.18 25.203 1 45.75 326 MET A C 1
ATOM 2661 O O . MET A 1 326 ? -38.656 13.344 24.953 1 45.75 326 MET A O 1
ATOM 2665 N N . GLY A 1 327 ? -39.906 13.664 26.375 1 44.38 327 GLY A N 1
ATOM 2666 C CA . GLY A 1 327 ? -39.344 13.281 27.656 1 44.38 327 GLY A CA 1
ATOM 2667 C C . GLY A 1 327 ? -38.594 11.969 27.594 1 44.38 327 GLY A C 1
ATOM 2668 O O . GLY A 1 327 ? -38.156 11.453 28.625 1 44.38 327 GLY A O 1
ATOM 2669 N N . GLU A 1 328 ? -39.094 11.07 26.703 1 46.91 328 GLU A N 1
ATOM 2670 C CA . GLU A 1 328 ? -38.688 9.68 26.875 1 46.91 328 GLU A CA 1
ATOM 2671 C C . GLU A 1 328 ? -37.156 9.531 26.875 1 46.91 328 GLU A C 1
ATOM 2673 O O . GLU A 1 328 ? -36.438 10.5 26.625 1 46.91 328 GLU A O 1
ATOM 2678 N N . GLU A 1 329 ? -36.594 8.164 26.578 1 50.44 329 GLU A N 1
ATOM 2679 C CA . GLU A 1 329 ? -35.469 7.336 27.016 1 50.44 329 GLU A CA 1
ATOM 2680 C C . GLU A 1 329 ? -34.188 7.793 26.359 1 50.44 329 GLU A C 1
ATOM 2682 O O . GLU A 1 329 ? -33.812 7.348 25.266 1 50.44 329 GLU A O 1
ATOM 2687 N N . LEU A 1 330 ? -33.688 9.016 26.562 1 60.03 330 LEU A N 1
ATOM 2688 C CA . LEU A 1 330 ? -32.312 9.453 26.328 1 60.03 330 LEU A CA 1
ATOM 2689 C C . LEU A 1 330 ? -31.344 8.273 26.453 1 60.03 330 LEU A C 1
ATOM 2691 O O . LEU A 1 330 ? -30.156 8.406 26.125 1 60.03 330 LEU A O 1
ATOM 2695 N N . GLY A 1 331 ? -31.844 7.133 26.844 1 64.44 331 GLY A N 1
ATOM 2696 C CA . GLY A 1 331 ? -30.984 5.973 26.969 1 64.44 331 GLY A CA 1
ATOM 2697 C C . GLY A 1 331 ? -31.281 4.883 25.969 1 64.44 331 GLY A C 1
ATOM 2698 O O . GLY A 1 331 ? -30.906 3.723 26.156 1 64.44 331 GLY A O 1
ATOM 2699 N N . GLY A 1 332 ? -32 5.367 24.828 1 82.19 332 GLY A N 1
ATOM 2700 C CA . GLY A 1 332 ? -32.406 4.285 23.953 1 82.19 332 GLY A CA 1
ATOM 2701 C C . GLY A 1 332 ? -31.375 3.947 22.891 1 82.19 332 GLY A C 1
ATOM 2702 O O . GLY A 1 332 ? -30.297 4.555 22.859 1 82.19 332 GLY A O 1
ATOM 2703 N N . ALA A 1 333 ? -31.641 2.84 22.125 1 88.56 333 ALA A N 1
ATOM 2704 C CA . ALA A 1 333 ? -30.75 2.369 21.062 1 88.56 333 ALA A CA 1
ATOM 2705 C C . ALA A 1 333 ? -30.844 3.262 19.828 1 88.56 333 ALA A C 1
ATOM 2707 O O . ALA A 1 333 ? -31.938 3.723 19.469 1 88.56 333 ALA A O 1
ATOM 2708 N N . VAL A 1 334 ? -29.75 3.559 19.281 1 90.44 334 VAL A N 1
ATOM 2709 C CA . VAL A 1 334 ? -29.672 4.371 18.078 1 90.44 334 VAL A CA 1
ATOM 2710 C C . VAL A 1 334 ? -30.25 3.607 16.891 1 90.44 334 VAL A C 1
ATOM 2712 O O . VAL A 1 334 ? -29.953 2.428 16.703 1 90.44 334 VAL A O 1
ATOM 2715 N N . ALA A 1 335 ? -31.172 4.23 16.141 1 88.06 335 ALA A N 1
ATOM 2716 C CA . ALA A 1 335 ? -31.703 3.637 14.914 1 88.06 335 ALA A CA 1
ATOM 2717 C C . ALA A 1 335 ? -30.703 3.807 13.766 1 88.06 335 ALA A C 1
ATOM 2719 O O . ALA A 1 335 ? -30.312 2.824 13.141 1 88.06 335 ALA A O 1
ATOM 2720 N N . CYS A 1 336 ? -30.344 5.027 13.516 1 90.44 336 CYS A N 1
ATOM 2721 C CA . CYS A 1 336 ? -29.359 5.297 12.469 1 90.44 336 CYS A CA 1
ATOM 2722 C C . CYS A 1 336 ? -28.812 6.711 12.594 1 90.44 336 CYS A C 1
ATOM 2724 O O . CYS A 1 336 ? -29.344 7.531 13.344 1 90.44 336 CYS A O 1
ATOM 2726 N N . SER A 1 337 ? -27.688 6.945 11.984 1 93 337 SER A N 1
ATOM 2727 C CA . SER A 1 337 ? -27.125 8.281 11.852 1 93 337 SER A CA 1
ATOM 2728 C C . SER A 1 337 ? -27.703 9.008 10.641 1 93 337 SER A C 1
ATOM 2730 O O . SER A 1 337 ? -27.844 8.414 9.57 1 93 337 SER A O 1
ATOM 2732 N N . THR A 1 338 ? -28.062 10.281 10.789 1 93.56 338 THR A N 1
ATOM 2733 C CA . THR A 1 338 ? -28.625 11.07 9.695 1 93.56 338 THR A CA 1
ATOM 2734 C C . THR A 1 338 ? -27.594 12.055 9.156 1 93.56 338 THR A C 1
ATOM 2736 O O . THR A 1 338 ? -27.781 12.617 8.07 1 93.56 338 THR A O 1
ATOM 2739 N N . THR A 1 339 ? -26.594 12.344 9.898 1 96.81 339 THR A N 1
ATOM 2740 C CA . THR A 1 339 ? -25.469 13.148 9.445 1 96.81 339 THR A CA 1
ATOM 2741 C C . THR A 1 339 ? -24.156 12.484 9.812 1 96.81 339 THR A C 1
ATOM 2743 O O . THR A 1 339 ? -24.109 11.594 10.672 1 96.81 339 THR A O 1
ATOM 2746 N N . LEU A 1 340 ? -23.125 12.883 9.125 1 97.69 340 LEU A N 1
ATOM 2747 C CA . LEU A 1 340 ? -21.766 12.422 9.43 1 97.69 340 LEU A CA 1
ATOM 2748 C C . LEU A 1 340 ? -21.078 13.367 10.406 1 97.69 340 LEU A C 1
ATOM 2750 O O . LEU A 1 340 ? -21.25 14.586 10.328 1 97.69 340 LEU A O 1
ATOM 2754 N N . GLY A 1 341 ? -20.406 12.789 11.312 1 98.06 341 GLY A N 1
ATOM 2755 C CA . GLY A 1 341 ? -19.469 13.531 12.141 1 98.06 341 GLY A CA 1
ATOM 2756 C C . GLY A 1 341 ? -18.016 13.336 11.734 1 98.06 341 GLY A C 1
ATOM 2757 O O . GLY A 1 341 ? -17.734 12.789 10.656 1 98.06 341 GLY A O 1
ATOM 2758 N N . LEU A 1 342 ? -17.141 13.93 12.555 1 98 342 LEU A N 1
ATOM 2759 C CA . LEU A 1 342 ? -15.711 13.789 12.352 1 98 342 LEU A CA 1
ATOM 2760 C C . LEU A 1 342 ? -15 13.469 13.672 1 98 342 LEU A C 1
ATOM 2762 O O . LEU A 1 342 ? -15.352 14.023 14.711 1 98 342 LEU A O 1
ATOM 2766 N N . ARG A 1 343 ? -14.125 12.641 13.547 1 96.5 343 ARG A N 1
ATOM 2767 C CA . ARG A 1 343 ? -13.281 12.344 14.703 1 96.5 343 ARG A CA 1
ATOM 2768 C C . ARG A 1 343 ? -11.805 12.531 14.367 1 96.5 343 ARG A C 1
ATOM 2770 O O . ARG A 1 343 ? -11.383 12.266 13.242 1 96.5 343 ARG A O 1
ATOM 2777 N N . CYS A 1 344 ? -11.125 12.914 15.312 1 93.62 344 CYS A N 1
ATOM 2778 C CA . CYS A 1 344 ? -9.68 13.086 15.227 1 93.62 344 CYS A CA 1
ATOM 2779 C C . CYS A 1 344 ? -8.953 12.031 16.047 1 93.62 344 CYS A C 1
ATOM 2781 O O . CYS A 1 344 ? -9.258 11.828 17.219 1 93.62 344 CYS A O 1
ATOM 2783 N N . ILE A 1 345 ? -8.094 11.344 15.391 1 90.06 345 ILE A N 1
ATOM 2784 C CA . ILE A 1 345 ? -7.336 10.289 16.047 1 90.06 345 ILE A CA 1
ATOM 2785 C C . ILE A 1 345 ? -5.879 10.719 16.203 1 90.06 345 ILE A C 1
ATOM 2787 O O . ILE A 1 345 ? -5.211 11.055 15.227 1 90.06 345 ILE A O 1
ATOM 2791 N N . THR A 1 346 ? -5.516 10.797 17.422 1 82.44 346 THR A N 1
ATOM 2792 C CA . THR A 1 346 ? -4.129 11.125 17.719 1 82.44 346 THR A CA 1
ATOM 2793 C C . THR A 1 346 ? -3.428 9.953 18.391 1 82.44 346 THR A C 1
ATOM 2795 O O . THR A 1 346 ? -4.004 9.297 19.266 1 82.44 346 THR A O 1
ATOM 2798 N N . ARG A 1 347 ? -2.305 9.633 17.859 1 80.69 347 ARG A N 1
ATOM 2799 C CA . ARG A 1 347 ? -1.49 8.578 18.438 1 80.69 347 ARG A CA 1
ATOM 2800 C C . ARG A 1 347 ? -0.198 9.133 19.031 1 80.69 347 ARG A C 1
ATOM 2802 O O . ARG A 1 347 ? 0.483 9.938 18.391 1 80.69 347 ARG A O 1
ATOM 2809 N N . SER A 1 348 ? -0.018 8.844 20.297 1 75.38 348 SER A N 1
ATOM 2810 C CA . SER A 1 348 ? 1.196 9.305 20.953 1 75.38 348 SER A CA 1
ATOM 2811 C C . SER A 1 348 ? 1.925 8.156 21.641 1 75.38 348 SER A C 1
ATOM 2813 O O . SER A 1 348 ? 1.306 7.152 22.016 1 75.38 348 SER A O 1
ATOM 2815 N N . ARG A 1 349 ? 3.256 8.266 21.609 1 73.75 349 ARG A N 1
ATOM 2816 C CA . ARG A 1 349 ? 4.07 7.242 22.25 1 73.75 349 ARG A CA 1
ATOM 2817 C C . ARG A 1 349 ? 3.939 7.305 23.766 1 73.75 349 ARG A C 1
ATOM 2819 O O . ARG A 1 349 ? 3.963 8.391 24.359 1 73.75 349 ARG A O 1
ATOM 2826 N N . ASN A 1 350 ? 3.613 6.121 24.234 1 73.19 350 ASN A N 1
ATOM 2827 C CA . ASN A 1 350 ? 3.521 6.051 25.703 1 73.19 350 ASN A CA 1
ATOM 2828 C C . ASN A 1 350 ? 4.891 5.832 26.328 1 73.19 350 ASN A C 1
ATOM 2830 O O . ASN A 1 350 ? 5.879 5.598 25.625 1 73.19 350 ASN A O 1
ATOM 2834 N N . SER A 1 351 ? 4.891 6.047 27.641 1 67.31 351 SER A N 1
ATOM 2835 C CA . SER A 1 351 ? 6.113 5.875 28.406 1 67.31 351 SER A CA 1
ATOM 2836 C C . SER A 1 351 ? 6.66 4.457 28.266 1 67.31 351 SER A C 1
ATOM 2838 O O . SER A 1 351 ? 7.867 4.238 28.375 1 67.31 351 SER A O 1
ATOM 2840 N N . ASP A 1 352 ? 5.855 3.561 28.016 1 69.44 352 ASP A N 1
ATOM 2841 C CA . ASP A 1 352 ? 6.266 2.162 27.953 1 69.44 352 ASP A CA 1
ATOM 2842 C C . ASP A 1 352 ? 6.711 1.784 26.531 1 69.44 352 ASP A C 1
ATOM 2844 O O . ASP A 1 352 ? 7.016 0.621 26.266 1 69.44 352 ASP A O 1
ATOM 2848 N N . GLY A 1 353 ? 6.859 2.727 25.641 1 67.81 353 GLY A N 1
ATOM 2849 C CA . GLY A 1 353 ? 7.344 2.463 24.297 1 67.81 353 GLY A CA 1
ATOM 2850 C C . GLY A 1 353 ? 6.23 2.143 23.312 1 67.81 353 GLY A C 1
ATOM 2851 O O . GLY A 1 353 ? 6.457 2.105 22.109 1 67.81 353 GLY A O 1
ATOM 2852 N N . GLY A 1 354 ? 5.023 1.871 23.906 1 73.5 354 GLY A N 1
ATOM 2853 C CA . GLY A 1 354 ? 3.889 1.613 23.031 1 73.5 354 GLY A CA 1
ATOM 2854 C C . GLY A 1 354 ? 3.168 2.877 22.609 1 73.5 354 GLY A C 1
ATOM 2855 O O . GLY A 1 354 ? 3.615 3.986 22.906 1 73.5 354 GLY A O 1
ATOM 2856 N N . PHE A 1 355 ? 2.256 2.725 21.703 1 80.38 355 PHE A N 1
ATOM 2857 C CA . PHE A 1 355 ? 1.495 3.881 21.25 1 80.38 355 PHE A CA 1
ATOM 2858 C C . PHE A 1 355 ? 0.106 3.898 21.875 1 80.38 355 PHE A C 1
ATOM 2860 O O . PHE A 1 355 ? -0.509 2.848 22.062 1 80.38 355 PHE A O 1
ATOM 2867 N N . GLU A 1 356 ? -0.201 5.074 22.391 1 82.5 356 GLU A N 1
ATOM 2868 C CA . GLU A 1 356 ? -1.559 5.297 22.875 1 82.5 356 GLU A CA 1
ATOM 2869 C C . GLU A 1 356 ? -2.381 6.102 21.875 1 82.5 356 GLU A C 1
ATOM 2871 O O . GLU A 1 356 ? -1.898 7.09 21.312 1 82.5 356 GLU A O 1
ATOM 2876 N N . GLU A 1 357 ? -3.559 5.551 21.672 1 86.12 357 GLU A N 1
ATOM 2877 C CA . GLU A 1 357 ? -4.453 6.211 20.734 1 86.12 357 GLU A CA 1
ATOM 2878 C C . GLU A 1 357 ? -5.559 6.973 21.453 1 86.12 357 GLU A C 1
ATOM 2880 O O . GLU A 1 357 ? -6.176 6.445 22.391 1 86.12 357 GLU A O 1
ATOM 2885 N N . LYS A 1 358 ? -5.684 8.258 21.188 1 85.94 358 LYS A N 1
ATOM 2886 C CA . LYS A 1 358 ? -6.766 9.094 21.703 1 85.94 358 LYS A CA 1
ATOM 2887 C C . LYS A 1 358 ? -7.68 9.562 20.562 1 85.94 358 LYS A C 1
ATOM 2889 O O . LYS A 1 358 ? -7.203 10.039 19.531 1 85.94 358 LYS A O 1
ATOM 2894 N N . THR A 1 359 ? -8.953 9.359 20.812 1 91.25 359 THR A N 1
ATOM 2895 C CA . THR A 1 359 ? -9.938 9.773 19.828 1 91.25 359 THR A CA 1
ATOM 2896 C C . THR A 1 359 ? -10.781 10.93 20.344 1 91.25 359 THR A C 1
ATOM 2898 O O . THR A 1 359 ? -11.328 10.852 21.453 1 91.25 359 THR A O 1
ATOM 2901 N N . GLU A 1 360 ? -10.766 12 19.609 1 92.31 360 GLU A N 1
ATOM 2902 C CA . GLU A 1 360 ? -11.578 13.172 19.938 1 92.31 360 GLU A CA 1
ATOM 2903 C C . GLU A 1 360 ? -12.57 13.492 18.828 1 92.31 360 GLU A C 1
ATOM 2905 O O . GLU A 1 360 ? -12.203 13.508 17.656 1 92.31 360 GLU A O 1
ATOM 2910 N N . LEU A 1 361 ? -13.742 13.742 19.281 1 95.69 361 LEU A N 1
ATOM 2911 C CA . LEU A 1 361 ? -14.758 14.117 18.297 1 95.69 361 LEU A CA 1
ATOM 2912 C C . LEU A 1 361 ? -14.711 15.609 18 1 95.69 361 LEU A C 1
ATOM 2914 O O . LEU A 1 361 ? -14.797 16.438 18.922 1 95.69 361 LEU A O 1
ATOM 2918 N N . ILE A 1 362 ? -14.578 15.961 16.766 1 95 362 ILE A N 1
ATOM 2919 C CA . ILE A 1 362 ? -14.523 17.375 16.406 1 95 362 ILE A CA 1
ATOM 2920 C C . ILE A 1 362 ? -15.859 17.812 15.812 1 95 362 ILE A C 1
ATOM 2922 O O . ILE A 1 362 ? -16.141 19 15.734 1 95 362 ILE A O 1
ATOM 2926 N N . LEU A 1 363 ? -16.641 16.906 15.305 1 96.81 363 LEU A N 1
ATOM 2927 C CA . LEU A 1 363 ? -18.016 17.109 14.844 1 96.81 363 LEU A CA 1
ATOM 2928 C C . LEU A 1 363 ? -18.891 15.93 15.219 1 96.81 363 LEU A C 1
ATOM 2930 O O . LEU A 1 363 ? -18.609 14.789 14.852 1 96.81 363 LEU A O 1
ATOM 2934 N N . LYS A 1 364 ? -19.891 16.219 15.938 1 96.25 364 LYS A N 1
ATOM 2935 C CA . LYS A 1 364 ? -20.797 15.156 16.344 1 96.25 364 LYS A CA 1
ATOM 2936 C C . LYS A 1 364 ? -21.812 14.859 15.242 1 96.25 364 LYS A C 1
ATOM 2938 O O . LYS A 1 364 ? -22.344 15.781 14.617 1 96.25 364 LYS A O 1
ATOM 2943 N N . PRO A 1 365 ? -22.016 13.602 15.008 1 97.44 365 PRO A N 1
ATOM 2944 C CA . PRO A 1 365 ? -23.109 13.273 14.102 1 97.44 365 PRO A CA 1
ATOM 2945 C C . PRO A 1 365 ? -24.484 13.461 14.742 1 97.44 365 PRO A C 1
ATOM 2947 O O . PRO A 1 365 ? -24.594 13.531 15.969 1 97.44 365 PRO A O 1
ATOM 2950 N N . ARG A 1 366 ? -25.469 13.578 13.906 1 95.38 366 ARG A N 1
ATOM 2951 C CA . ARG A 1 366 ? -26.844 13.555 14.383 1 95.38 366 ARG A CA 1
ATOM 2952 C C . ARG A 1 366 ? -27.453 12.164 14.203 1 95.38 366 ARG A C 1
ATOM 2954 O O . ARG A 1 366 ? -27.234 11.516 13.18 1 95.38 366 ARG A O 1
ATOM 2961 N N . ILE A 1 367 ? -28.172 11.719 15.234 1 93.12 367 ILE A N 1
ATOM 2962 C CA . ILE A 1 367 ? -28.719 10.375 15.195 1 93.12 367 ILE A CA 1
ATOM 2963 C C . ILE A 1 367 ? -30.203 10.422 15.555 1 93.12 367 ILE A C 1
ATOM 2965 O O . ILE A 1 367 ? -30.688 11.406 16.125 1 93.12 367 ILE A O 1
ATOM 2969 N N . ILE A 1 368 ? -30.891 9.375 15.156 1 89.56 368 ILE A N 1
ATOM 2970 C CA . ILE A 1 368 ? -32.281 9.188 15.562 1 89.56 368 ILE A CA 1
ATOM 2971 C C . ILE A 1 368 ? -32.406 7.895 16.375 1 89.56 368 ILE A C 1
ATOM 2973 O O . ILE A 1 368 ? -31.812 6.875 16.016 1 89.56 368 ILE A O 1
ATOM 2977 N N . LEU A 1 369 ? -33.094 7.996 17.438 1 87.69 369 LEU A N 1
ATOM 2978 C CA . LEU A 1 369 ? -33.281 6.828 18.297 1 87.69 369 LEU A CA 1
ATOM 2979 C C . LEU A 1 369 ? -34.406 5.934 17.75 1 87.69 369 LEU A C 1
ATOM 2981 O O . LEU A 1 369 ? -35.312 6.41 17.062 1 87.69 369 LEU A O 1
ATOM 2985 N N . LEU A 1 370 ? -34.312 4.711 18.141 1 84.62 370 LEU A N 1
ATOM 2986 C CA . LEU A 1 370 ? -35.312 3.74 17.703 1 84.62 370 LEU A CA 1
ATOM 2987 C C . LEU A 1 370 ? -36.719 4.145 18.156 1 84.62 370 LEU A C 1
ATOM 2989 O O . LEU A 1 370 ? -37.656 4.047 17.406 1 84.62 370 LEU A O 1
ATOM 2993 N N . GLY A 1 371 ? -36.781 4.531 19.406 1 80.19 371 GLY A N 1
ATOM 2994 C CA . GLY A 1 371 ? -38.062 4.977 19.938 1 80.19 371 GLY A CA 1
ATOM 2995 C C . GLY A 1 371 ? -38.625 6.172 19.203 1 80.19 371 GLY A C 1
ATOM 2996 O O . GLY A 1 371 ? -39.844 6.227 18.922 1 80.19 371 GLY A O 1
ATOM 2997 N N . MET A 1 372 ? -37.844 7.121 18.844 1 81.12 372 MET A N 1
ATOM 2998 C CA . MET A 1 372 ? -38.25 8.312 18.125 1 81.12 372 MET A CA 1
ATOM 2999 C C . MET A 1 372 ? -38.719 7.957 16.719 1 81.12 372 MET A C 1
ATOM 3001 O O . MET A 1 372 ? -39.719 8.484 16.234 1 81.12 372 MET A O 1
ATOM 3005 N N . LEU A 1 373 ? -38 7.121 16.109 1 82.31 373 LEU A N 1
ATOM 3006 C CA . LEU A 1 373 ? -38.344 6.695 14.766 1 82.31 373 LEU A CA 1
ATOM 3007 C C . LEU A 1 373 ? -39.688 5.984 14.75 1 82.31 373 LEU A C 1
ATOM 3009 O O . LEU A 1 373 ? -40.5 6.191 13.836 1 82.31 373 LEU A O 1
ATOM 3013 N N . LYS A 1 374 ? -39.969 5.219 15.734 1 77.88 374 LYS A N 1
ATOM 3014 C CA . LYS A 1 374 ? -41.25 4.531 15.859 1 77.88 374 LYS A CA 1
ATOM 3015 C C . LYS A 1 374 ? -42.375 5.527 15.984 1 77.88 374 LYS A C 1
ATOM 3017 O O . LYS A 1 374 ? -43.469 5.324 15.406 1 77.88 374 LYS A O 1
ATOM 3022 N N . THR A 1 375 ? -42.094 6.559 16.703 1 76.5 375 THR A N 1
ATOM 3023 C CA . THR A 1 375 ? -43.125 7.574 16.891 1 76.5 375 THR A CA 1
ATOM 3024 C C . THR A 1 375 ? -43.406 8.305 15.586 1 76.5 375 THR A C 1
ATOM 3026 O O . THR A 1 375 ? -44.562 8.68 15.312 1 76.5 375 THR A O 1
ATOM 3029 N N . ILE A 1 376 ? -42.406 8.492 14.836 1 74.38 376 ILE A N 1
ATOM 3030 C CA . ILE A 1 376 ? -42.562 9.188 13.562 1 74.38 376 ILE A CA 1
ATOM 3031 C C . ILE A 1 376 ? -43.344 8.32 12.594 1 74.38 376 ILE A C 1
ATOM 3033 O O . ILE A 1 376 ? -44.156 8.828 11.805 1 74.38 376 ILE A O 1
ATOM 3037 N N . ILE A 1 377 ? -43.25 7.098 12.68 1 71.31 377 ILE A N 1
ATOM 3038 C CA . ILE A 1 377 ? -43.875 6.172 11.742 1 71.31 377 ILE A CA 1
ATOM 3039 C C . ILE A 1 377 ? -45.281 5.871 12.18 1 71.31 377 ILE A C 1
ATOM 3041 O O . ILE A 1 377 ? -46.188 5.684 11.344 1 71.31 377 ILE A O 1
ATOM 3045 N N . LEU A 1 378 ? -45.5 5.742 13.508 1 63.59 378 LEU A N 1
ATOM 3046 C CA . LEU A 1 378 ? -46.844 5.406 14.016 1 63.59 378 LEU A CA 1
ATOM 3047 C C . LEU A 1 378 ? -47.688 6.652 14.148 1 63.59 378 LEU A C 1
ATOM 3049 O O . LEU A 1 378 ? -48.906 6.59 13.984 1 63.59 378 LEU A O 1
ATOM 3053 N N . MET B 1 1 ? 62.531 -5.113 33.812 1 25.14 1 MET B N 1
ATOM 3054 C CA . MET B 1 1 ? 62.875 -4.523 35.094 1 25.14 1 MET B CA 1
ATOM 3055 C C . MET B 1 1 ? 63.906 -3.395 34.938 1 25.14 1 MET B C 1
ATOM 3057 O O . MET B 1 1 ? 64.625 -3.076 35.844 1 25.14 1 MET B O 1
ATOM 3061 N N . HIS B 1 2 ? 63.875 -2.723 33.656 1 25.3 2 HIS B N 1
ATOM 3062 C CA . HIS B 1 2 ? 65.062 -2.082 33.062 1 25.3 2 HIS B CA 1
ATOM 3063 C C . HIS B 1 2 ? 65.5 -0.866 33.906 1 25.3 2 HIS B C 1
ATOM 3065 O O . HIS B 1 2 ? 64.625 -0.144 34.406 1 25.3 2 HIS B O 1
ATOM 3071 N N . GLU B 1 3 ? 66.688 -0.793 34.281 1 24.73 3 GLU B N 1
ATOM 3072 C CA . GLU B 1 3 ? 67.688 -0.122 35.156 1 24.73 3 GLU B CA 1
ATOM 3073 C C . GLU B 1 3 ? 67.875 1.339 34.75 1 24.73 3 GLU B C 1
ATOM 3075 O O . GLU B 1 3 ? 68.375 1.631 33.688 1 24.73 3 GLU B O 1
ATOM 3080 N N . MET B 1 4 ? 66.812 2.193 35.094 1 26.2 4 MET B N 1
ATOM 3081 C CA . MET B 1 4 ? 66.625 3.594 34.719 1 26.2 4 MET B CA 1
ATOM 3082 C C . MET B 1 4 ? 67.812 4.441 35.188 1 26.2 4 MET B C 1
ATOM 3084 O O . MET B 1 4 ? 68.062 4.508 36.406 1 26.2 4 MET B O 1
ATOM 3088 N N . SER B 1 5 ? 68.75 4.574 34.281 1 24.12 5 SER B N 1
ATOM 3089 C CA . SER B 1 5 ? 70.125 5.109 34.469 1 24.12 5 SER B CA 1
ATOM 3090 C C . SER B 1 5 ? 70.062 6.539 35 1 24.12 5 SER B C 1
ATOM 3092 O O . SER B 1 5 ? 69.25 7.344 34.562 1 24.12 5 SER B O 1
ATOM 3094 N N . ASP B 1 6 ? 70.75 6.875 36.062 1 25.05 6 ASP B N 1
ATOM 3095 C CA . ASP B 1 6 ? 71 7.859 37.094 1 25.05 6 ASP B CA 1
ATOM 3096 C C . ASP B 1 6 ? 71.625 9.117 36.562 1 25.05 6 ASP B C 1
ATOM 3098 O O . ASP B 1 6 ? 72.875 9.172 36.406 1 25.05 6 ASP B O 1
ATOM 3102 N N . ILE B 1 7 ? 71.188 9.625 35.344 1 29.11 7 ILE B N 1
ATOM 3103 C CA . ILE B 1 7 ? 72.125 10.562 34.75 1 29.11 7 ILE B CA 1
ATOM 3104 C C . ILE B 1 7 ? 72.375 11.734 35.688 1 29.11 7 ILE B C 1
ATOM 3106 O O . ILE B 1 7 ? 71.438 12.297 36.25 1 29.11 7 ILE B O 1
ATOM 3110 N N . PRO B 1 8 ? 73.625 12.016 35.938 1 26.22 8 PRO B N 1
ATOM 3111 C CA . PRO B 1 8 ? 74.25 12.859 36.969 1 26.22 8 PRO B CA 1
ATOM 3112 C C . PRO B 1 8 ? 73.938 14.344 36.781 1 26.22 8 PRO B C 1
ATOM 3114 O O . PRO B 1 8 ? 73.75 14.797 35.625 1 26.22 8 PRO B O 1
ATOM 3117 N N . GLN B 1 9 ? 73.25 15.055 37.688 1 25.42 9 GLN B N 1
ATOM 3118 C CA . GLN B 1 9 ? 72.625 16.391 37.719 1 25.42 9 GLN B CA 1
ATOM 3119 C C . GLN B 1 9 ? 73.688 17.469 37.812 1 25.42 9 GLN B C 1
ATOM 3121 O O . GLN B 1 9 ? 74.438 17.516 38.812 1 25.42 9 GLN B O 1
ATOM 3126 N N . PRO B 1 10 ? 74.438 17.75 36.656 1 25.83 10 PRO B N 1
ATOM 3127 C CA . PRO B 1 10 ? 75.625 18.578 36.906 1 25.83 10 PRO B CA 1
ATOM 3128 C C . PRO B 1 10 ? 75.312 19.922 37.562 1 25.83 10 PRO B C 1
ATOM 3130 O O . PRO B 1 10 ? 74.188 20.438 37.375 1 25.83 10 PRO B O 1
ATOM 3133 N N . SER B 1 11 ? 75.875 20.266 38.688 1 24.12 11 SER B N 1
ATOM 3134 C CA . SER B 1 11 ? 75.75 21.297 39.719 1 24.12 11 SER B CA 1
ATOM 3135 C C . SER B 1 11 ? 76.25 22.641 39.219 1 24.12 11 SER B C 1
ATOM 3137 O O . SER B 1 11 ? 77.375 23.016 39.5 1 24.12 11 SER B O 1
ATOM 3139 N N . TYR B 1 12 ? 76.062 23 37.938 1 22.81 12 TYR B N 1
ATOM 3140 C CA . TYR B 1 12 ? 76.938 24.094 37.469 1 22.81 12 TYR B CA 1
ATOM 3141 C C . TYR B 1 12 ? 76.625 25.359 38.281 1 22.81 12 TYR B C 1
ATOM 3143 O O . TYR B 1 12 ? 75.5 25.844 38.281 1 22.81 12 TYR B O 1
ATOM 3151 N N . GLU B 1 13 ? 77.25 25.609 39.344 1 25.38 13 GLU B N 1
ATOM 3152 C CA . GLU B 1 13 ? 77.25 26.719 40.281 1 25.38 13 GLU B CA 1
ATOM 3153 C C . GLU B 1 13 ? 77.688 28.016 39.625 1 25.38 13 GLU B C 1
ATOM 3155 O O . GLU B 1 13 ? 78.25 28.906 40.281 1 25.38 13 GLU B O 1
ATOM 3160 N N . SER B 1 14 ? 77.312 28.281 38.375 1 23.53 14 SER B N 1
ATOM 3161 C CA . SER B 1 14 ? 78.125 29.375 37.844 1 23.53 14 SER B CA 1
ATOM 3162 C C . SER B 1 14 ? 77.938 30.656 38.656 1 23.53 14 SER B C 1
ATOM 3164 O O . SER B 1 14 ? 76.812 30.984 39.062 1 23.53 14 SER B O 1
ATOM 3166 N N . PRO B 1 15 ? 79 31.203 39.281 1 29.12 15 PRO B N 1
ATOM 3167 C CA . PRO B 1 15 ? 79.125 32.344 40.188 1 29.12 15 PRO B CA 1
ATOM 3168 C C . PRO B 1 15 ? 78.688 33.656 39.562 1 29.12 15 PRO B C 1
ATOM 3170 O O . PRO B 1 15 ? 79.188 34.062 38.531 1 29.12 15 PRO B O 1
ATOM 3173 N N . LEU B 1 16 ? 77.375 33.906 39.438 1 25.39 16 LEU B N 1
ATOM 3174 C CA . LEU B 1 16 ? 76.812 35.062 38.75 1 25.39 16 LEU B CA 1
ATOM 3175 C C . LEU B 1 16 ? 77.312 36.344 39.375 1 25.39 16 LEU B C 1
ATOM 3177 O O . LEU B 1 16 ? 77.062 36.625 40.562 1 25.39 16 LEU B O 1
ATOM 3181 N N . ALA B 1 17 ? 78.562 36.688 38.969 1 29.56 17 ALA B N 1
ATOM 3182 C CA . ALA B 1 17 ? 79.25 37.938 39.406 1 29.56 17 ALA B CA 1
ATOM 3183 C C . ALA B 1 17 ? 78.25 39.125 39.344 1 29.56 17 ALA B C 1
ATOM 3185 O O . ALA B 1 17 ? 77.562 39.281 38.344 1 29.56 17 ALA B O 1
ATOM 3186 N N . GLU B 1 18 ? 77.812 39.625 40.406 1 26.69 18 GLU B N 1
ATOM 3187 C CA . GLU B 1 18 ? 76.875 40.719 40.75 1 26.69 18 GLU B CA 1
ATOM 3188 C C . GLU B 1 18 ? 77.375 42.062 40.156 1 26.69 18 GLU B C 1
ATOM 3190 O O . GLU B 1 18 ? 78.312 42.656 40.656 1 26.69 18 GLU B O 1
ATOM 3195 N N . THR B 1 19 ? 77.625 42.031 38.844 1 26.72 19 THR B N 1
ATOM 3196 C CA . THR B 1 19 ? 78.188 43.344 38.438 1 26.72 19 THR B CA 1
ATOM 3197 C C . THR B 1 19 ? 77.25 44.469 38.75 1 26.72 19 THR B C 1
ATOM 3199 O O . THR B 1 19 ? 76.062 44.406 38.375 1 26.72 19 THR B O 1
ATOM 3202 N N . LYS B 1 20 ? 77.562 45.156 39.812 1 32.81 20 LYS B N 1
ATOM 3203 C CA . LYS B 1 20 ? 76.812 46.312 40.344 1 32.81 20 LYS B CA 1
ATOM 3204 C C . LYS B 1 20 ? 76.625 47.344 39.25 1 32.81 20 LYS B C 1
ATOM 3206 O O . LYS B 1 20 ? 77.562 47.781 38.594 1 32.81 20 LYS B O 1
ATOM 3211 N N . PRO B 1 21 ? 75.375 47.312 38.562 1 29.41 21 PRO B N 1
ATOM 3212 C CA . PRO B 1 21 ? 75.188 48.25 37.469 1 29.41 21 PRO B CA 1
ATOM 3213 C C . PRO B 1 21 ? 75.562 49.688 37.844 1 29.41 21 PRO B C 1
ATOM 3215 O O . PRO B 1 21 ? 75.375 50.094 39 1 29.41 21 PRO B O 1
ATOM 3218 N N . GLU B 1 22 ? 76.625 50.156 37.344 1 31.59 22 GLU B N 1
ATOM 3219 C CA . GLU B 1 22 ? 77.125 51.531 37.469 1 31.59 22 GLU B CA 1
ATOM 3220 C C . GLU B 1 22 ? 75.938 52.531 37.281 1 31.59 22 GLU B C 1
ATOM 3222 O O . GLU B 1 22 ? 75.125 52.344 36.406 1 31.59 22 GLU B O 1
ATOM 3227 N N . GLU B 1 23 ? 75.562 53.25 38.281 1 30 23 GLU B N 1
ATOM 3228 C CA . GLU B 1 23 ? 74.562 54.25 38.438 1 30 23 GLU B CA 1
ATOM 3229 C C . GLU B 1 23 ? 74.688 55.375 37.406 1 30 23 GLU B C 1
ATOM 3231 O O . GLU B 1 23 ? 75.688 56.125 37.438 1 30 23 GLU B O 1
ATOM 3236 N N . HIS B 1 24 ? 74.625 54.969 36.094 1 29.8 24 HIS B N 1
ATOM 3237 C CA . HIS B 1 24 ? 74.688 56.094 35.156 1 29.8 24 HIS B CA 1
ATOM 3238 C C . HIS B 1 24 ? 73.75 57.219 35.531 1 29.8 24 HIS B C 1
ATOM 3240 O O . HIS B 1 24 ? 72.625 56.969 35.875 1 29.8 24 HIS B O 1
ATOM 3246 N N . ASP B 1 25 ? 74.375 58.344 35.969 1 31.22 25 ASP B N 1
ATOM 3247 C CA . ASP B 1 25 ? 73.75 59.656 36.281 1 31.22 25 ASP B CA 1
ATOM 3248 C C . ASP B 1 25 ? 72.812 60.094 35.219 1 31.22 25 ASP B C 1
ATOM 3250 O O . ASP B 1 25 ? 73.188 60.25 34.031 1 31.22 25 ASP B O 1
ATOM 3254 N N . GLU B 1 26 ? 71.625 59.594 35.219 1 31.09 26 GLU B N 1
ATOM 3255 C CA . GLU B 1 26 ? 70.562 60 34.312 1 31.09 26 GLU B CA 1
ATOM 3256 C C . GLU B 1 26 ? 70.375 61.531 34.281 1 31.09 26 GLU B C 1
ATOM 3258 O O . GLU B 1 26 ? 70.062 62.125 35.312 1 31.09 26 GLU B O 1
ATOM 3263 N N . VAL B 1 27 ? 71.375 62.219 33.594 1 35.22 27 VAL B N 1
ATOM 3264 C CA . VAL B 1 27 ? 71.125 63.625 33.281 1 35.22 27 VAL B CA 1
ATOM 3265 C C . VAL B 1 27 ? 69.75 63.844 32.781 1 35.22 27 VAL B C 1
ATOM 3267 O O . VAL B 1 27 ? 69.312 63.156 31.859 1 35.22 27 VAL B O 1
ATOM 3270 N N . PRO B 1 28 ? 68.812 64.312 33.625 1 34.44 28 PRO B N 1
ATOM 3271 C CA . PRO B 1 28 ? 67.438 64.625 33.25 1 34.44 28 PRO B CA 1
ATOM 3272 C C . PRO B 1 28 ? 67.375 65.5 32.031 1 34.44 28 PRO B C 1
ATOM 3274 O O . PRO B 1 28 ? 67.812 66.625 32.062 1 34.44 28 PRO B O 1
ATOM 3277 N N . ILE B 1 29 ? 67.875 65.062 30.859 1 35 29 ILE B N 1
ATOM 3278 C CA . ILE B 1 29 ? 67.688 65.875 29.656 1 35 29 ILE B CA 1
ATOM 3279 C C . ILE B 1 29 ? 66.188 66.375 29.594 1 35 29 ILE B C 1
ATOM 3281 O O . ILE B 1 29 ? 65.312 65.562 29.375 1 35 29 ILE B O 1
ATOM 3285 N N . GLN B 1 30 ? 65.75 67.188 30.531 1 36.59 30 GLN B N 1
ATOM 3286 C CA . GLN B 1 30 ? 64.5 67.938 30.391 1 36.59 30 GLN B CA 1
ATOM 3287 C C . GLN B 1 30 ? 64.375 68.562 29 1 36.59 30 GLN B C 1
ATOM 3289 O O . GLN B 1 30 ? 64.938 69.562 28.734 1 36.59 30 GLN B O 1
ATOM 3294 N N . GLU B 1 31 ? 64.688 67.812 27.938 1 40.62 31 GLU B N 1
ATOM 3295 C CA . GLU B 1 31 ? 64.562 68.312 26.594 1 40.62 31 GLU B CA 1
ATOM 3296 C C . GLU B 1 31 ? 63.219 69.125 26.453 1 40.62 31 GLU B C 1
ATOM 3298 O O . GLU B 1 31 ? 62.156 68.562 26.797 1 40.62 31 GLU B O 1
ATOM 3303 N N . LYS B 1 32 ? 63.25 70.438 26.609 1 47.47 32 LYS B N 1
ATOM 3304 C CA . LYS B 1 32 ? 62.344 71.5 26.266 1 47.47 32 LYS B CA 1
ATOM 3305 C C . LYS B 1 32 ? 61.562 71.188 25 1 47.47 32 LYS B C 1
ATOM 3307 O O . LYS B 1 32 ? 62.094 71.188 23.891 1 47.47 32 LYS B O 1
ATOM 3312 N N . ILE B 1 33 ? 60.812 70.25 25 1 50.72 33 ILE B N 1
ATOM 3313 C CA . ILE B 1 33 ? 59.906 70 23.875 1 50.72 33 ILE B CA 1
ATOM 3314 C C . ILE B 1 33 ? 59.156 71.25 23.5 1 50.72 33 ILE B C 1
ATOM 3316 O O . ILE B 1 33 ? 58.5 71.875 24.344 1 50.72 33 ILE B O 1
ATOM 3320 N N . SER B 1 34 ? 59.719 72 22.516 1 58.22 34 SER B N 1
ATOM 3321 C CA . SER B 1 34 ? 59.188 73.25 21.984 1 58.22 34 SER B CA 1
ATOM 3322 C C . SER B 1 34 ? 57.688 73.188 21.797 1 58.22 34 SER B C 1
ATOM 3324 O O . SER B 1 34 ? 57.094 72.062 21.688 1 58.22 34 SER B O 1
ATOM 3326 N N . THR B 1 35 ? 57 74.188 22.188 1 61.97 35 THR B N 1
ATOM 3327 C CA . THR B 1 35 ? 55.562 74.375 22.047 1 61.97 35 THR B CA 1
ATOM 3328 C C . THR B 1 35 ? 55.062 73.938 20.688 1 61.97 35 THR B C 1
ATOM 3330 O O . THR B 1 35 ? 54 73.375 20.578 1 61.97 35 THR B O 1
ATOM 3333 N N . ALA B 1 36 ? 56 74.125 19.734 1 62.84 36 ALA B N 1
ATOM 3334 C CA . ALA B 1 36 ? 55.656 73.75 18.375 1 62.84 36 ALA B CA 1
ATOM 3335 C C . ALA B 1 36 ? 55.562 72.188 18.25 1 62.84 36 ALA B C 1
ATOM 3337 O O . ALA B 1 36 ? 54.656 71.688 17.594 1 62.84 36 ALA B O 1
ATOM 3338 N N . GLU B 1 37 ? 56.438 71.562 18.891 1 64.44 37 GLU B N 1
ATOM 3339 C CA . GLU B 1 37 ? 56.469 70.125 18.844 1 64.44 37 GLU B CA 1
ATOM 3340 C C . GLU B 1 37 ? 55.312 69.5 19.609 1 64.44 37 GLU B C 1
ATOM 3342 O O . GLU B 1 37 ? 54.719 68.5 19.156 1 64.44 37 GLU B O 1
ATOM 3347 N N . LEU B 1 38 ? 55.031 70.188 20.656 1 60.94 38 LEU B N 1
ATOM 3348 C CA . LEU B 1 38 ? 53.875 69.75 21.453 1 60.94 38 LEU B CA 1
ATOM 3349 C C . LEU B 1 38 ? 52.594 69.938 20.672 1 60.94 38 LEU B C 1
ATOM 3351 O O . LEU B 1 38 ? 51.688 69.062 20.734 1 60.94 38 LEU B O 1
ATOM 3355 N N . GLN B 1 39 ? 52.625 71.062 19.906 1 68.88 39 GLN B N 1
ATOM 3356 C CA . GLN B 1 39 ? 51.469 71.312 19.062 1 68.88 39 GLN B CA 1
ATOM 3357 C C . GLN B 1 39 ? 51.344 70.25 17.953 1 68.88 39 GLN B C 1
ATOM 3359 O O . GLN B 1 39 ? 50.25 69.812 17.641 1 68.88 39 GLN B O 1
ATOM 3364 N N . LEU B 1 40 ? 52.438 69.875 17.406 1 68.25 40 LEU B N 1
ATOM 3365 C CA . LEU B 1 40 ? 52.469 68.875 16.344 1 68.25 40 LEU B CA 1
ATOM 3366 C C . LEU B 1 40 ? 52.062 67.5 16.891 1 68.25 40 LEU B C 1
ATOM 3368 O O . LEU B 1 40 ? 51.281 66.812 16.25 1 68.25 40 LEU B O 1
ATOM 3372 N N . TYR B 1 41 ? 52.5 67.312 18.094 1 66.81 41 TYR B N 1
ATOM 3373 C CA . TYR B 1 41 ? 52.156 66 18.734 1 66.81 41 TYR B CA 1
ATOM 3374 C C . TYR B 1 41 ? 50.656 65.938 19.078 1 66.81 41 TYR B C 1
ATOM 3376 O O . TYR B 1 41 ? 50.031 64.938 18.891 1 66.81 41 TYR B O 1
ATOM 3384 N N . LEU B 1 42 ? 50.219 67.125 19.469 1 66.12 42 LEU B N 1
ATOM 3385 C CA . LEU B 1 42 ? 48.781 67.25 19.781 1 66.12 42 LEU B CA 1
ATOM 3386 C C . LEU B 1 42 ? 47.938 67 18.531 1 66.12 42 LEU B C 1
ATOM 3388 O O . LEU B 1 42 ? 46.906 66.375 18.594 1 66.12 42 LEU B O 1
ATOM 3392 N N . ARG B 1 43 ? 48.406 67.562 17.469 1 71.81 43 ARG B N 1
ATOM 3393 C CA . ARG B 1 43 ? 47.688 67.375 16.203 1 71.81 43 ARG B CA 1
ATOM 3394 C C . ARG B 1 43 ? 47.719 65.938 15.758 1 71.81 43 ARG B C 1
ATOM 3396 O O . ARG B 1 43 ? 46.688 65.375 15.266 1 71.81 43 ARG B O 1
ATOM 3403 N N . GLN B 1 44 ? 48.75 65.25 16.016 1 72.19 44 GLN B N 1
ATOM 3404 C CA . GLN B 1 44 ? 48.875 63.844 15.609 1 72.19 44 GLN B CA 1
ATOM 3405 C C . GLN B 1 44 ? 48 62.938 16.453 1 72.19 44 GLN B C 1
ATOM 3407 O O . GLN B 1 44 ? 47.344 62.031 15.922 1 72.19 44 GLN B O 1
ATOM 3412 N N . ILE B 1 45 ? 47.906 63.281 17.656 1 65.5 45 ILE B N 1
ATOM 3413 C CA . ILE B 1 45 ? 47.125 62.469 18.562 1 65.5 45 ILE B CA 1
ATOM 3414 C C . ILE B 1 45 ? 45.625 62.688 18.266 1 65.5 45 ILE B C 1
ATOM 3416 O O . ILE B 1 45 ? 44.844 61.75 18.297 1 65.5 45 ILE B O 1
ATOM 3420 N N . ARG B 1 46 ? 45.406 63.938 17.969 1 69.12 46 ARG B N 1
ATOM 3421 C CA . ARG B 1 46 ? 44.031 64.25 17.594 1 69.12 46 ARG B CA 1
ATOM 3422 C C . ARG B 1 46 ? 43.625 63.531 16.312 1 69.12 46 ARG B C 1
ATOM 3424 O O . ARG B 1 46 ? 42.5 63.031 16.219 1 69.12 46 ARG B O 1
ATOM 3431 N N . GLN B 1 47 ? 44.531 63.406 15.422 1 75.81 47 GLN B N 1
ATOM 3432 C CA . GLN B 1 47 ? 44.281 62.688 14.18 1 75.81 47 GLN B CA 1
ATOM 3433 C C . GLN B 1 47 ? 44.125 61.188 14.43 1 75.81 47 GLN B C 1
ATOM 3435 O O . GLN B 1 47 ? 43.25 60.562 13.852 1 75.81 47 GLN B O 1
ATOM 3440 N N . LEU B 1 48 ? 44.875 60.719 15.32 1 68.38 48 LEU B N 1
ATOM 3441 C CA . LEU B 1 48 ? 44.812 59.312 15.664 1 68.38 48 LEU B CA 1
ATOM 3442 C C . LEU B 1 48 ? 43.531 59 16.391 1 68.38 48 LEU B C 1
ATOM 3444 O O . LEU B 1 48 ? 42.906 57.938 16.156 1 68.38 48 LEU B O 1
ATOM 3448 N N . ASP B 1 49 ? 43.125 59.938 17.188 1 69.69 49 ASP B N 1
ATOM 3449 C CA . ASP B 1 49 ? 41.844 59.812 17.906 1 69.69 49 ASP B CA 1
ATOM 3450 C C . ASP B 1 49 ? 40.656 59.812 16.938 1 69.69 49 ASP B C 1
ATOM 3452 O O . ASP B 1 49 ? 39.75 59 17.078 1 69.69 49 ASP B O 1
ATOM 3456 N N . LEU B 1 50 ? 40.812 60.656 16.062 1 75.06 50 LEU B N 1
ATOM 3457 C CA . LEU B 1 50 ? 39.781 60.75 15.055 1 75.06 50 LEU B CA 1
ATOM 3458 C C . LEU B 1 50 ? 39.719 59.469 14.227 1 75.06 50 LEU B C 1
ATOM 3460 O O . LEU B 1 50 ? 38.625 58.969 13.922 1 75.06 50 LEU B O 1
ATOM 3464 N N . GLN B 1 51 ? 40.781 58.906 13.969 1 76.38 51 GLN B N 1
ATOM 3465 C CA . GLN B 1 51 ? 40.875 57.656 13.188 1 76.38 51 GLN B CA 1
ATOM 3466 C C . GLN B 1 51 ? 40.344 56.469 13.992 1 76.38 51 GLN B C 1
ATOM 3468 O O . GLN B 1 51 ? 39.625 55.625 13.469 1 76.38 51 GLN B O 1
ATOM 3473 N N . SER B 1 52 ? 40.688 56.438 15.203 1 71.38 52 SER B N 1
ATOM 3474 C CA . SER B 1 52 ? 40.25 55.344 16.078 1 71.38 52 SER B CA 1
ATOM 3475 C C . SER B 1 52 ? 38.75 55.375 16.297 1 71.38 52 SER B C 1
ATOM 3477 O O . SER B 1 52 ? 38.094 54.312 16.281 1 71.38 52 SER B O 1
ATOM 3479 N N . LYS B 1 53 ? 38.312 56.594 16.438 1 73.69 53 LYS B N 1
ATOM 3480 C CA . LYS B 1 53 ? 36.875 56.75 16.609 1 73.69 53 LYS B CA 1
ATOM 3481 C C . LYS B 1 53 ? 36.125 56.344 15.344 1 73.69 53 LYS B C 1
ATOM 3483 O O . LYS B 1 53 ? 35.062 55.719 15.414 1 73.69 53 LYS B O 1
ATOM 3488 N N . SER B 1 54 ? 36.719 56.656 14.258 1 78.44 54 SER B N 1
ATOM 3489 C CA . SER B 1 54 ? 36.156 56.25 12.977 1 78.44 54 SER B CA 1
ATOM 3490 C C . SER B 1 54 ? 36.188 54.75 12.812 1 78.44 54 SER B C 1
ATOM 3492 O O . SER B 1 54 ? 35.188 54.156 12.359 1 78.44 54 SER B O 1
ATOM 3494 N N . GLU B 1 55 ? 37.219 54.125 13.211 1 76.81 55 GLU B N 1
ATOM 3495 C CA . GLU B 1 55 ? 37.344 52.656 13.141 1 76.81 55 GLU B CA 1
ATOM 3496 C C . GLU B 1 55 ? 36.375 51.969 14.086 1 76.81 55 GLU B C 1
ATOM 3498 O O . GLU B 1 55 ? 35.75 50.969 13.719 1 76.81 55 GLU B O 1
ATOM 3503 N N . SER B 1 56 ? 36.219 52.5 15.219 1 72.81 56 SER B N 1
ATOM 3504 C CA . SER B 1 56 ? 35.281 51.938 16.188 1 72.81 56 SER B CA 1
ATOM 3505 C C . SER B 1 56 ? 33.844 52.031 15.68 1 72.81 56 SER B C 1
ATOM 3507 O O . SER B 1 56 ? 33.094 51.062 15.859 1 72.81 56 SER B O 1
ATOM 3509 N N . ARG B 1 57 ? 33.625 53.125 15.086 1 77.62 57 ARG B N 1
ATOM 3510 C CA . ARG B 1 57 ? 32.281 53.312 14.516 1 77.62 57 ARG B CA 1
ATOM 3511 C C . ARG B 1 57 ? 32.031 52.281 13.406 1 77.62 57 ARG B C 1
ATOM 3513 O O . ARG B 1 57 ? 30.938 51.688 13.328 1 77.62 57 ARG B O 1
ATOM 3520 N N . GLU B 1 58 ? 33 52 12.656 1 78.5 58 GLU B N 1
ATOM 3521 C CA . GLU B 1 58 ? 32.906 51.031 11.57 1 78.5 58 GLU B CA 1
ATOM 3522 C C . GLU B 1 58 ? 32.781 49.625 12.109 1 78.5 58 GLU B C 1
ATOM 3524 O O . GLU B 1 58 ? 31.969 48.812 11.609 1 78.5 58 GLU B O 1
ATOM 3529 N N . LEU B 1 59 ? 33.406 49.312 13.094 1 72.19 59 LEU B N 1
ATOM 3530 C CA . LEU B 1 59 ? 33.375 48 13.703 1 72.19 59 LEU B CA 1
ATOM 3531 C C . LEU B 1 59 ? 32.031 47.75 14.383 1 72.19 59 LEU B C 1
ATOM 3533 O O . LEU B 1 59 ? 31.469 46.656 14.305 1 72.19 59 LEU B O 1
ATOM 3537 N N . ARG B 1 60 ? 31.547 48.812 14.945 1 75.44 60 ARG B N 1
ATOM 3538 C CA . ARG B 1 60 ? 30.234 48.719 15.57 1 75.44 60 ARG B CA 1
ATOM 3539 C C . ARG B 1 60 ? 29.156 48.469 14.531 1 75.44 60 ARG B C 1
ATOM 3541 O O . ARG B 1 60 ? 28.234 47.688 14.758 1 75.44 60 ARG B O 1
ATOM 3548 N N . LYS B 1 61 ? 29.234 49.094 13.484 1 76.44 61 LYS B N 1
ATOM 3549 C CA . LYS B 1 61 ? 28.312 48.844 12.383 1 76.44 61 LYS B CA 1
ATOM 3550 C C . LYS B 1 61 ? 28.406 47.406 11.875 1 76.44 61 LYS B C 1
ATOM 3552 O O . LYS B 1 61 ? 27.391 46.781 11.609 1 76.44 61 LYS B O 1
ATOM 3557 N N . GLU B 1 62 ? 29.594 47 11.805 1 75.31 62 GLU B N 1
ATOM 3558 C CA . GLU B 1 62 ? 29.828 45.625 11.352 1 75.31 62 GLU B CA 1
ATOM 3559 C C . GLU B 1 62 ? 29.266 44.625 12.344 1 75.31 62 GLU B C 1
ATOM 3561 O O . GLU B 1 62 ? 28.656 43.625 11.953 1 75.31 62 GLU B O 1
ATOM 3566 N N . ILE B 1 63 ? 29.359 44.875 13.555 1 67.19 63 ILE B N 1
ATOM 3567 C CA . ILE B 1 63 ? 28.828 44 14.602 1 67.19 63 ILE B CA 1
ATOM 3568 C C . ILE B 1 63 ? 27.312 44 14.539 1 67.19 63 ILE B C 1
ATOM 3570 O O . ILE B 1 63 ? 26.688 42.938 14.633 1 67.19 63 ILE B O 1
ATOM 3574 N N . SER B 1 64 ? 26.812 45.188 14.445 1 74.75 64 SER B N 1
ATOM 3575 C CA . SER B 1 64 ? 25.359 45.281 14.344 1 74.75 64 SER B CA 1
ATOM 3576 C C . SER B 1 64 ? 24.844 44.5 13.141 1 74.75 64 SER B C 1
ATOM 3578 O O . SER B 1 64 ? 23.828 43.812 13.234 1 74.75 64 SER B O 1
ATOM 3580 N N . HIS B 1 65 ? 25.516 44.562 12.094 1 76.5 65 HIS B N 1
ATOM 3581 C CA . HIS B 1 65 ? 25.156 43.812 10.883 1 76.5 65 HIS B CA 1
ATOM 3582 C C . HIS B 1 65 ? 25.281 42.312 11.102 1 76.5 65 HIS B C 1
ATOM 3584 O O . HIS B 1 65 ? 24.391 41.562 10.711 1 76.5 65 HIS B O 1
ATOM 3590 N N . LEU B 1 66 ? 26.266 42 11.758 1 63.44 66 LEU B N 1
ATOM 3591 C CA . LEU B 1 66 ? 26.5 40.594 12.016 1 63.44 66 LEU B CA 1
ATOM 3592 C C . LEU B 1 66 ? 25.5 40.031 13.023 1 63.44 66 LEU B C 1
ATOM 3594 O O . LEU B 1 66 ? 25.016 38.906 12.883 1 63.44 66 LEU B O 1
ATOM 3598 N N . ASP B 1 67 ? 25.109 40.781 13.945 1 64.69 67 ASP B N 1
ATOM 3599 C CA . ASP B 1 67 ? 24.078 40.406 14.914 1 64.69 67 ASP B CA 1
ATOM 3600 C C . ASP B 1 67 ? 22.719 40.219 14.234 1 64.69 67 ASP B C 1
ATOM 3602 O O . ASP B 1 67 ? 22 39.281 14.562 1 64.69 67 ASP B O 1
ATOM 3606 N N . LYS B 1 68 ? 22.391 41.125 13.516 1 67.94 68 LYS B N 1
ATOM 3607 C CA . LYS B 1 68 ? 21.156 40.969 12.75 1 67.94 68 LYS B CA 1
ATOM 3608 C C . LYS B 1 68 ? 21.172 39.688 11.906 1 67.94 68 LYS B C 1
ATOM 3610 O O . LYS B 1 68 ? 20.188 38.969 11.859 1 67.94 68 LYS B O 1
ATOM 3615 N N . LYS B 1 69 ? 22.25 39.562 11.32 1 61.19 69 LYS B N 1
ATOM 3616 C CA . LYS B 1 69 ? 22.406 38.375 10.516 1 61.19 69 LYS B CA 1
ATOM 3617 C C . LYS B 1 69 ? 22.297 37.094 11.375 1 61.19 69 LYS B C 1
ATOM 3619 O O . LYS B 1 69 ? 21.688 36.125 10.961 1 61.19 69 LYS B O 1
ATOM 3624 N N . LEU B 1 70 ? 22.781 37.188 12.5 1 57.91 70 LEU B N 1
ATOM 3625 C CA . LEU B 1 70 ? 22.734 36.094 13.438 1 57.91 70 LEU B CA 1
ATOM 3626 C C . LEU B 1 70 ? 21.312 35.844 13.922 1 57.91 70 LEU B C 1
ATOM 3628 O O . LEU B 1 70 ? 20.891 34.688 14.039 1 57.91 70 LEU B O 1
ATOM 3632 N N . LYS B 1 71 ? 20.703 36.875 14.359 1 61.91 71 LYS B N 1
ATOM 3633 C CA . LYS B 1 71 ? 19.312 36.75 14.789 1 61.91 71 LYS B CA 1
ATOM 3634 C C . LYS B 1 71 ? 18.453 36.188 13.664 1 61.91 71 LYS B C 1
ATOM 3636 O O . LYS B 1 71 ? 17.594 35.344 13.914 1 61.91 71 LYS B O 1
ATOM 3641 N N . ASP B 1 72 ? 18.641 36.719 12.617 1 61.72 72 ASP B N 1
ATOM 3642 C CA . ASP B 1 72 ? 17.953 36.188 11.453 1 61.72 72 ASP B CA 1
ATOM 3643 C C . ASP B 1 72 ? 18.281 34.688 11.273 1 61.72 72 ASP B C 1
ATOM 3645 O O . ASP B 1 72 ? 17.406 33.875 10.969 1 61.72 72 ASP B O 1
ATOM 3649 N N . ARG B 1 73 ? 19.422 34.5 11.539 1 55.16 73 ARG B N 1
ATOM 3650 C CA . ARG B 1 73 ? 19.875 33.094 11.414 1 55.16 73 ARG B CA 1
ATOM 3651 C C . ARG B 1 73 ? 19.297 32.25 12.523 1 55.16 73 ARG B C 1
ATOM 3653 O O . ARG B 1 73 ? 18.969 31.078 12.305 1 55.16 73 ARG B O 1
ATOM 3660 N N . GLU B 1 74 ? 19.188 32.812 13.672 1 56.78 74 GLU B N 1
ATOM 3661 C CA . GLU B 1 74 ? 18.547 32.125 14.766 1 56.78 74 GLU B CA 1
ATOM 3662 C C . GLU B 1 74 ? 17.062 31.844 14.469 1 56.78 74 GLU B C 1
ATOM 3664 O O . GLU B 1 74 ? 16.562 30.766 14.758 1 56.78 74 GLU B O 1
ATOM 3669 N N . SER B 1 75 ? 16.469 32.844 14.125 1 57.03 75 SER B N 1
ATOM 3670 C CA . SER B 1 75 ? 15.086 32.625 13.672 1 57.03 75 SER B CA 1
ATOM 3671 C C . SER B 1 75 ? 15.023 31.578 12.562 1 57.03 75 SER B C 1
ATOM 3673 O O . SER B 1 75 ? 14.141 30.719 12.562 1 57.03 75 SER B O 1
ATOM 3675 N N . GLN B 1 76 ? 15.945 31.766 11.789 1 54 76 GLN B N 1
ATOM 3676 C CA . GLN B 1 76 ? 16.094 30.766 10.75 1 54 76 GLN B CA 1
ATOM 3677 C C . GLN B 1 76 ? 16.438 29.406 11.344 1 54 76 GLN B C 1
ATOM 3679 O O . GLN B 1 76 ? 15.93 28.375 10.883 1 54 76 GLN B O 1
ATOM 3684 N N . ARG B 1 77 ? 17.141 29.438 12.352 1 49.84 77 ARG B N 1
ATOM 3685 C CA . ARG B 1 77 ? 17.5 28.203 13.039 1 49.84 77 ARG B CA 1
ATOM 3686 C C . ARG B 1 77 ? 16.281 27.562 13.703 1 49.84 77 ARG B C 1
ATOM 3688 O O . ARG B 1 77 ? 16.125 26.344 13.688 1 49.84 77 ARG B O 1
ATOM 3695 N N . ARG B 1 78 ? 15.609 28.422 14.414 1 49.75 78 ARG B N 1
ATOM 3696 C CA . ARG B 1 78 ? 14.375 27.891 15 1 49.75 78 ARG B CA 1
ATOM 3697 C C . ARG B 1 78 ? 13.469 27.312 13.922 1 49.75 78 ARG B C 1
ATOM 3699 O O . ARG B 1 78 ? 12.906 26.234 14.094 1 49.75 78 ARG B O 1
ATOM 3706 N N . LYS B 1 79 ? 13.336 28.203 12.961 1 48.62 79 LYS B N 1
ATOM 3707 C CA . LYS B 1 79 ? 12.609 27.656 11.82 1 48.62 79 LYS B CA 1
ATOM 3708 C C . LYS B 1 79 ? 13.305 26.422 11.258 1 48.62 79 LYS B C 1
ATOM 3710 O O . LYS B 1 79 ? 12.648 25.438 10.93 1 48.62 79 LYS B O 1
ATOM 3715 N N . LEU B 1 80 ? 14.555 26.547 11.32 1 48.78 80 LEU B N 1
ATOM 3716 C CA . LEU B 1 80 ? 15.359 25.422 10.883 1 48.78 80 LEU B CA 1
ATOM 3717 C C . LEU B 1 80 ? 15.227 24.25 11.852 1 48.78 80 LEU B C 1
ATOM 3719 O O . LEU B 1 80 ? 15.164 23.094 11.43 1 48.78 80 LEU B O 1
ATOM 3723 N N . ARG B 1 81 ? 15.211 24.562 13.07 1 48.44 81 ARG B N 1
ATOM 3724 C CA . ARG B 1 81 ? 15 23.5 14.047 1 48.44 81 ARG B CA 1
ATOM 3725 C C . ARG B 1 81 ? 13.633 22.844 13.867 1 48.44 81 ARG B C 1
ATOM 3727 O O . ARG B 1 81 ? 13.508 21.625 13.953 1 48.44 81 ARG B O 1
ATOM 3734 N N . GLU B 1 82 ? 12.711 23.719 13.891 1 49.16 82 GLU B N 1
ATOM 3735 C CA . GLU B 1 82 ? 11.375 23.188 13.602 1 49.16 82 GLU B CA 1
ATOM 3736 C C . GLU B 1 82 ? 11.359 22.422 12.281 1 49.16 82 GLU B C 1
ATOM 3738 O O . GLU B 1 82 ? 10.805 21.328 12.195 1 49.16 82 GLU B O 1
ATOM 3743 N N . ILE B 1 83 ? 11.969 23.188 11.383 1 48.41 83 ILE B N 1
ATOM 3744 C CA . ILE B 1 83 ? 12.164 22.484 10.117 1 48.41 83 ILE B CA 1
ATOM 3745 C C . ILE B 1 83 ? 13.07 21.281 10.328 1 48.41 83 ILE B C 1
ATOM 3747 O O . ILE B 1 83 ? 12.828 20.203 9.766 1 48.41 83 ILE B O 1
ATOM 3751 N N . SER B 1 84 ? 13.977 21.5 11.195 1 47 84 SER B N 1
ATOM 3752 C CA . SER B 1 84 ? 14.898 20.406 11.508 1 47 84 SER B CA 1
ATOM 3753 C C . SER B 1 84 ? 14.172 19.25 12.18 1 47 84 SER B C 1
ATOM 3755 O O . SER B 1 84 ? 14.438 18.078 11.875 1 47 84 SER B O 1
ATOM 3757 N N . LYS B 1 85 ? 13.484 19.578 13.211 1 47.53 85 LYS B N 1
ATOM 3758 C CA . LYS B 1 85 ? 12.695 18.516 13.812 1 47.53 85 LYS B CA 1
ATOM 3759 C C . LYS B 1 85 ? 11.781 17.859 12.781 1 47.53 85 LYS B C 1
ATOM 3761 O O . LYS B 1 85 ? 11.641 16.641 12.758 1 47.53 85 LYS B O 1
ATOM 3766 N N . GLU B 1 86 ? 11.078 18.75 12.211 1 46.62 86 GLU B N 1
ATOM 3767 C CA . GLU B 1 86 ? 10.312 18.234 11.086 1 46.62 86 GLU B CA 1
ATOM 3768 C C . GLU B 1 86 ? 11.219 17.5 10.102 1 46.62 86 GLU B C 1
ATOM 3770 O O . GLU B 1 86 ? 10.852 16.453 9.562 1 46.62 86 GLU B O 1
ATOM 3775 N N . LEU B 1 87 ? 12.266 18.203 9.922 1 48.84 87 LEU B N 1
ATOM 3776 C CA . LEU B 1 87 ? 13.305 17.594 9.102 1 48.84 87 LEU B CA 1
ATOM 3777 C C . LEU B 1 87 ? 13.82 16.312 9.734 1 48.84 87 LEU B C 1
ATOM 3779 O O . LEU B 1 87 ? 14.102 15.336 9.031 1 48.84 87 LEU B O 1
ATOM 3783 N N . GLU B 1 88 ? 14.07 16.422 10.93 1 49.25 88 GLU B N 1
ATOM 3784 C CA . GLU B 1 88 ? 14.484 15.195 11.609 1 49.25 88 GLU B CA 1
ATOM 3785 C C . GLU B 1 88 ? 13.461 14.078 11.414 1 49.25 88 GLU B C 1
ATOM 3787 O O . GLU B 1 88 ? 13.828 12.93 11.164 1 49.25 88 GLU B O 1
ATOM 3792 N N . LEU B 1 89 ? 12.32 14.438 11.734 1 46.53 89 LEU B N 1
ATOM 3793 C CA . LEU B 1 89 ? 11.273 13.453 11.516 1 46.53 89 LEU B CA 1
ATOM 3794 C C . LEU B 1 89 ? 11.195 13.062 10.039 1 46.53 89 LEU B C 1
ATOM 3796 O O . LEU B 1 89 ? 11.047 11.883 9.711 1 46.53 89 LEU B O 1
ATOM 3800 N N . ALA B 1 90 ? 11.109 14.25 9.258 1 50.16 90 ALA B N 1
ATOM 3801 C CA . ALA B 1 90 ? 11.203 13.984 7.82 1 50.16 90 ALA B CA 1
ATOM 3802 C C . ALA B 1 90 ? 12.453 13.172 7.496 1 50.16 90 ALA B C 1
ATOM 3804 O O . ALA B 1 90 ? 12.414 12.266 6.66 1 50.16 90 ALA B O 1
ATOM 3805 N N . GLN B 1 91 ? 13.5 13.602 8.133 1 49.12 91 GLN B N 1
ATOM 3806 C CA . GLN B 1 91 ? 14.766 12.883 7.98 1 49.12 91 GLN B CA 1
ATOM 3807 C C . GLN B 1 91 ? 14.633 11.43 8.43 1 49.12 91 GLN B C 1
ATOM 3809 O O . GLN B 1 91 ? 15.164 10.523 7.793 1 49.12 91 GLN B O 1
ATOM 3814 N N . LYS B 1 92 ? 14.148 11.312 9.539 1 48.12 92 LYS B N 1
ATOM 3815 C CA . LYS B 1 92 ? 13.945 9.938 9.992 1 48.12 92 LYS B CA 1
ATOM 3816 C C . LYS B 1 92 ? 13.133 9.141 8.977 1 48.12 92 LYS B C 1
ATOM 3818 O O . LYS B 1 92 ? 13.375 7.949 8.781 1 48.12 92 LYS B O 1
ATOM 3823 N N . PHE B 1 93 ? 12.117 9.891 8.672 1 48.06 93 PHE B N 1
ATOM 3824 C CA . PHE B 1 93 ? 11.359 9.234 7.617 1 48.06 93 PHE B CA 1
ATOM 3825 C C . PHE B 1 93 ? 12.172 9.164 6.332 1 48.06 93 PHE B C 1
ATOM 3827 O O . PHE B 1 93 ? 12.109 8.164 5.609 1 48.06 93 PHE B O 1
ATOM 3834 N N . LEU B 1 94 ? 12.633 10.344 5.848 1 49.25 94 LEU B N 1
ATOM 3835 C CA . LEU B 1 94 ? 13.336 10.375 4.57 1 49.25 94 LEU B CA 1
ATOM 3836 C C . LEU B 1 94 ? 14.82 10.055 4.762 1 49.25 94 LEU B C 1
ATOM 3838 O O . LEU B 1 94 ? 15.602 10.156 3.82 1 49.25 94 LEU B O 1
ATOM 3842 N N . SER B 1 95 ? 15.297 10.07 5.938 1 45.94 95 SER B N 1
ATOM 3843 C CA . SER B 1 95 ? 16.734 9.859 5.91 1 45.94 95 SER B CA 1
ATOM 3844 C C . SER B 1 95 ? 17.141 8.883 4.809 1 45.94 95 SER B C 1
ATOM 3846 O O . SER B 1 95 ? 16.766 7.711 4.852 1 45.94 95 SER B O 1
ATOM 3848 N N . THR B 1 96 ? 17.016 9.469 3.67 1 49.22 96 THR B N 1
ATOM 3849 C CA . THR B 1 96 ? 17.656 8.867 2.508 1 49.22 96 THR B CA 1
ATOM 3850 C C . THR B 1 96 ? 19.047 8.367 2.865 1 49.22 96 THR B C 1
ATOM 3852 O O . THR B 1 96 ? 19.75 7.805 2.018 1 49.22 96 THR B O 1
ATOM 3855 N N . ALA B 1 97 ? 19.469 8.828 3.951 1 52.78 97 ALA B N 1
ATOM 3856 C CA . ALA B 1 97 ? 20.828 8.305 4.152 1 52.78 97 ALA B CA 1
ATOM 3857 C C . ALA B 1 97 ? 20.828 6.777 4.152 1 52.78 97 ALA B C 1
ATOM 3859 O O . ALA B 1 97 ? 20.078 6.148 4.906 1 52.78 97 ALA B O 1
ATOM 3860 N N . ASP B 1 98 ? 21.219 6.426 2.975 1 62.97 98 ASP B N 1
ATOM 3861 C CA . ASP B 1 98 ? 21.438 4.984 2.848 1 62.97 98 ASP B CA 1
ATOM 3862 C C . ASP B 1 98 ? 22.312 4.457 3.982 1 62.97 98 ASP B C 1
ATOM 3864 O O . ASP B 1 98 ? 23.375 5.023 4.277 1 62.97 98 ASP B O 1
ATOM 3868 N N . SER B 1 99 ? 21.703 3.756 4.855 1 65.5 99 SER B N 1
ATOM 3869 C CA . SER B 1 99 ? 22.516 3.137 5.898 1 65.5 99 SER B CA 1
ATOM 3870 C C . SER B 1 99 ? 23.578 2.209 5.301 1 65.5 99 SER B C 1
ATOM 3872 O O . SER B 1 99 ? 24.547 1.854 5.969 1 65.5 99 SER B O 1
ATOM 3874 N N . LEU B 1 100 ? 23.375 1.938 4.02 1 75.06 100 LEU B N 1
ATOM 3875 C CA . LEU B 1 100 ? 24.266 1.018 3.326 1 75.06 100 LEU B CA 1
ATOM 3876 C C . LEU B 1 100 ? 24.578 1.513 1.914 1 75.06 100 LEU B C 1
ATOM 3878 O O . LEU B 1 100 ? 23.828 2.32 1.362 1 75.06 100 LEU B O 1
ATOM 3882 N N . SER B 1 101 ? 25.734 1.106 1.417 1 80.56 101 SER B N 1
ATOM 3883 C CA . SER B 1 101 ? 26.156 1.524 0.084 1 80.56 101 SER B CA 1
ATOM 3884 C C . SER B 1 101 ? 25.781 0.486 -0.967 1 80.56 101 SER B C 1
ATOM 3886 O O . SER B 1 101 ? 25.391 -0.634 -0.629 1 80.56 101 SER B O 1
ATOM 3888 N N . GLN B 1 102 ? 25.922 0.885 -2.18 1 86.75 102 GLN B N 1
ATOM 3889 C CA . GLN B 1 102 ? 25.703 -0.037 -3.287 1 86.75 102 GLN B CA 1
ATOM 3890 C C . GLN B 1 102 ? 26.703 -1.186 -3.26 1 86.75 102 GLN B C 1
ATOM 3892 O O . GLN B 1 102 ? 26.359 -2.326 -3.58 1 86.75 102 GLN B O 1
ATOM 3897 N N . ALA B 1 103 ? 27.875 -0.832 -2.863 1 88.88 103 ALA B N 1
ATOM 3898 C CA . ALA B 1 103 ? 28.922 -1.845 -2.775 1 88.88 103 ALA B CA 1
ATOM 3899 C C . ALA B 1 103 ? 28.547 -2.93 -1.769 1 88.88 103 ALA B C 1
ATOM 3901 O O . ALA B 1 103 ? 28.859 -4.109 -1.975 1 88.88 103 ALA B O 1
ATOM 3902 N N . ASP B 1 104 ? 27.891 -2.531 -0.737 1 91 104 ASP B N 1
ATOM 3903 C CA . ASP B 1 104 ? 27.453 -3.494 0.266 1 91 104 ASP B CA 1
ATOM 3904 C C . ASP B 1 104 ? 26.422 -4.457 -0.317 1 91 104 ASP B C 1
ATOM 3906 O O . ASP B 1 104 ? 26.453 -5.656 -0.044 1 91 104 ASP B O 1
ATOM 3910 N N . ALA B 1 105 ? 25.547 -3.895 -1.102 1 94.75 105 ALA B N 1
ATOM 3911 C CA . ALA B 1 105 ? 24.531 -4.723 -1.74 1 94.75 105 ALA B CA 1
ATOM 3912 C C . ALA B 1 105 ? 25.156 -5.742 -2.684 1 94.75 105 ALA B C 1
ATOM 3914 O O . ALA B 1 105 ? 24.75 -6.902 -2.717 1 94.75 105 ALA B O 1
ATOM 3915 N N . VAL B 1 106 ? 26.188 -5.305 -3.383 1 95.81 106 VAL B N 1
ATOM 3916 C CA . VAL B 1 106 ? 26.875 -6.184 -4.32 1 95.81 106 VAL B CA 1
ATOM 3917 C C . VAL B 1 106 ? 27.562 -7.312 -3.562 1 95.81 106 VAL B C 1
ATOM 3919 O O . VAL B 1 106 ? 27.469 -8.484 -3.951 1 95.81 106 VAL B O 1
ATOM 3922 N N . ARG B 1 107 ? 28.141 -7.008 -2.52 1 95.19 107 ARG B N 1
ATOM 3923 C CA . ARG B 1 107 ? 28.828 -8 -1.711 1 95.19 107 ARG B CA 1
ATOM 3924 C C . ARG B 1 107 ? 27.859 -9.039 -1.16 1 95.19 107 ARG B C 1
ATOM 3926 O O . ARG B 1 107 ? 28.141 -10.242 -1.2 1 95.19 107 ARG B O 1
ATOM 3933 N N . GLU B 1 108 ? 26.812 -8.531 -0.67 1 96.31 108 GLU B N 1
ATOM 3934 C CA . GLU B 1 108 ? 25.812 -9.445 -0.11 1 96.31 108 GLU B CA 1
ATOM 3935 C C . GLU B 1 108 ? 25.219 -10.344 -1.19 1 96.31 108 GLU B C 1
ATOM 3937 O O . GLU B 1 108 ? 24.938 -11.516 -0.946 1 96.31 108 GLU B O 1
ATOM 3942 N N . MET B 1 109 ? 25.016 -9.805 -2.355 1 98 109 MET B N 1
ATOM 3943 C CA . MET B 1 109 ? 24.484 -10.594 -3.459 1 98 109 MET B CA 1
ATOM 3944 C C . MET B 1 109 ? 25.469 -11.656 -3.902 1 98 109 MET B C 1
ATOM 3946 O O . MET B 1 109 ? 25.094 -12.789 -4.207 1 98 109 MET B O 1
ATOM 3950 N N . GLU B 1 110 ? 26.719 -11.305 -3.922 1 97.12 110 GLU B N 1
ATOM 3951 C CA . GLU B 1 110 ? 27.75 -12.266 -4.258 1 97.12 110 GLU B CA 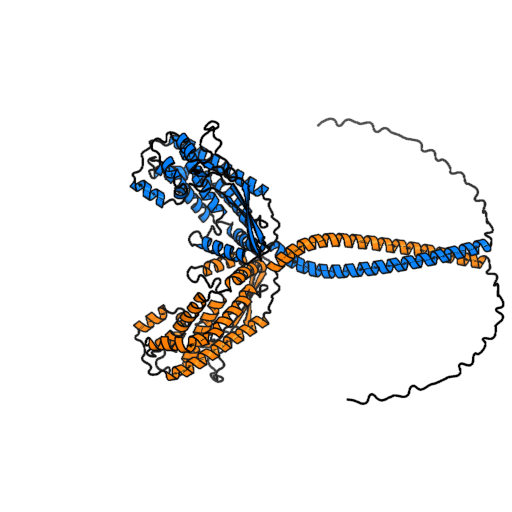1
ATOM 3952 C C . GLU B 1 110 ? 27.812 -13.398 -3.232 1 97.12 110 GLU B C 1
ATOM 3954 O O . GLU B 1 110 ? 27.984 -14.562 -3.594 1 97.12 110 GLU B O 1
ATOM 3959 N N . ARG B 1 111 ? 27.625 -13.039 -2.064 1 96.5 111 ARG B N 1
ATOM 3960 C CA . ARG B 1 111 ? 27.578 -14.047 -1.009 1 96.5 111 ARG B CA 1
ATOM 3961 C C . ARG B 1 111 ? 26.406 -15 -1.214 1 96.5 111 ARG B C 1
ATOM 3963 O O . ARG B 1 111 ? 26.562 -16.219 -1.06 1 96.5 111 ARG B O 1
ATOM 3970 N N . LEU B 1 112 ? 25.281 -14.445 -1.516 1 98.19 112 LEU B N 1
ATOM 3971 C CA . LEU B 1 112 ? 24.109 -15.273 -1.798 1 98.19 112 LEU B CA 1
ATOM 3972 C C . LEU B 1 112 ? 24.391 -16.219 -2.959 1 98.19 112 LEU B C 1
ATOM 3974 O O . LEU B 1 112 ? 24.078 -17.422 -2.879 1 98.19 112 LEU B O 1
ATOM 3978 N N . ASN B 1 113 ? 24.969 -15.688 -4 1 97.69 113 ASN B N 1
ATOM 3979 C CA . ASN B 1 113 ? 25.297 -16.5 -5.164 1 97.69 113 ASN B CA 1
ATOM 3980 C C . ASN B 1 113 ? 26.25 -17.641 -4.805 1 97.69 113 ASN B C 1
ATOM 3982 O O . ASN B 1 113 ? 26.125 -18.75 -5.309 1 97.69 113 ASN B O 1
ATOM 3986 N N . GLU B 1 114 ? 27.156 -17.359 -3.939 1 96.62 114 GLU B N 1
ATOM 3987 C CA . GLU B 1 114 ? 28.094 -18.375 -3.482 1 96.62 114 GLU B CA 1
ATOM 3988 C C . GLU B 1 114 ? 27.391 -19.469 -2.693 1 96.62 114 GLU B C 1
ATOM 3990 O O . GLU B 1 114 ? 27.672 -20.656 -2.869 1 96.62 114 GLU B O 1
ATOM 3995 N N . GLU B 1 115 ? 26.516 -19.062 -1.852 1 97.12 115 GLU B N 1
ATOM 3996 C CA . GLU B 1 115 ? 25.75 -20.031 -1.075 1 97.12 115 GLU B CA 1
ATOM 3997 C C . GLU B 1 115 ? 24.922 -20.938 -1.983 1 97.12 115 GLU B C 1
ATOM 3999 O O . GLU B 1 115 ? 24.812 -22.141 -1.744 1 97.12 115 GLU B O 1
ATOM 4004 N N . ILE B 1 116 ? 24.328 -20.344 -2.969 1 97.25 116 ILE B N 1
ATOM 4005 C CA . ILE B 1 116 ? 23.531 -21.109 -3.922 1 97.25 116 ILE B CA 1
ATOM 4006 C C . ILE B 1 116 ? 24.406 -22.125 -4.645 1 97.25 116 ILE B C 1
ATOM 4008 O O . ILE B 1 116 ? 24.047 -23.297 -4.77 1 97.25 116 ILE B O 1
ATOM 4012 N N . LEU B 1 117 ? 25.562 -21.672 -5.09 1 95.81 117 LEU B N 1
ATOM 4013 C CA . LEU B 1 117 ? 26.484 -22.562 -5.781 1 95.81 117 LEU B CA 1
ATOM 4014 C C . LEU B 1 117 ? 26.922 -23.703 -4.875 1 95.81 117 LEU B C 1
ATOM 4016 O O . LEU B 1 117 ? 26.938 -24.859 -5.293 1 95.81 117 LEU B O 1
ATOM 4020 N N . GLN B 1 118 ? 27.234 -23.375 -3.678 1 94.62 118 GLN B N 1
ATOM 4021 C CA . GLN B 1 118 ? 27.688 -24.375 -2.725 1 94.62 118 GLN B CA 1
ATOM 4022 C C . GLN B 1 118 ? 26.609 -25.422 -2.455 1 94.62 118 GLN B C 1
ATOM 4024 O O . GLN B 1 118 ? 26.875 -26.625 -2.51 1 94.62 118 GLN B O 1
ATOM 4029 N N . LEU B 1 119 ? 25.453 -25.016 -2.176 1 95.06 119 LEU B N 1
ATOM 4030 C CA . LEU B 1 119 ? 24.359 -25.938 -1.88 1 95.06 119 LEU B CA 1
ATOM 4031 C C . LEU B 1 119 ? 24.094 -26.859 -3.064 1 95.06 119 LEU B C 1
ATOM 4033 O O . LEU B 1 119 ? 23.953 -28.062 -2.895 1 95.06 119 LEU B O 1
ATOM 4037 N N . THR B 1 120 ? 24 -26.297 -4.246 1 93.38 120 THR B N 1
ATOM 4038 C CA . THR B 1 120 ? 23.656 -27.109 -5.414 1 93.38 120 THR B CA 1
ATOM 4039 C C . THR B 1 120 ? 24.797 -28.062 -5.75 1 93.38 120 THR B C 1
ATOM 4041 O O . THR B 1 120 ? 24.547 -29.172 -6.246 1 93.38 120 THR B O 1
ATOM 4044 N N . SER B 1 121 ? 26.047 -27.688 -5.465 1 91.62 121 SER B N 1
ATOM 4045 C CA . SER B 1 121 ? 27.172 -28.609 -5.641 1 91.62 121 SER B CA 1
ATOM 4046 C C . SER B 1 121 ? 27.062 -29.797 -4.695 1 91.62 121 SER B C 1
ATOM 4048 O O . SER B 1 121 ? 27.312 -30.938 -5.098 1 91.62 121 SER B O 1
ATOM 4050 N N . ILE B 1 122 ? 26.719 -29.5 -3.488 1 90.94 122 ILE B N 1
ATOM 4051 C CA . ILE B 1 122 ? 26.547 -30.562 -2.504 1 90.94 122 ILE B CA 1
ATOM 4052 C C . ILE B 1 122 ? 25.406 -31.484 -2.92 1 90.94 122 ILE B C 1
ATOM 4054 O O . ILE B 1 122 ? 25.516 -32.719 -2.836 1 90.94 122 ILE B O 1
ATOM 4058 N N . MET B 1 123 ? 24.328 -30.891 -3.35 1 88.5 123 MET B N 1
ATOM 4059 C CA . MET B 1 123 ? 23.172 -31.672 -3.789 1 88.5 123 MET B CA 1
ATOM 4060 C C . MET B 1 123 ? 23.531 -32.562 -4.961 1 88.5 123 MET B C 1
ATOM 4062 O O . MET B 1 123 ? 23.141 -33.75 -4.992 1 88.5 123 MET B O 1
ATOM 4066 N N . ALA B 1 124 ? 24.219 -32 -5.898 1 84.25 124 ALA B N 1
ATOM 4067 C CA . ALA B 1 124 ? 24.625 -32.781 -7.074 1 84.25 124 ALA B CA 1
ATOM 4068 C C . ALA B 1 124 ? 25.516 -33.938 -6.676 1 84.25 124 ALA B C 1
ATOM 4070 O O . ALA B 1 124 ? 25.375 -35.062 -7.211 1 84.25 124 ALA B O 1
ATOM 4071 N N . TYR B 1 125 ? 26.344 -33.719 -5.75 1 83.62 125 TYR B N 1
ATOM 4072 C CA . TYR B 1 125 ? 27.25 -34.781 -5.273 1 83.62 125 TYR B CA 1
ATOM 4073 C C . TYR B 1 125 ? 26.469 -35.875 -4.57 1 83.62 125 TYR B C 1
ATOM 4075 O O . TYR B 1 125 ? 26.703 -37.062 -4.812 1 83.62 125 TYR B O 1
ATOM 4083 N N . GLU B 1 126 ? 25.547 -35.531 -3.758 1 78.75 126 GLU B N 1
ATOM 4084 C CA . GLU B 1 126 ? 24.766 -36.5 -2.982 1 78.75 126 GLU B CA 1
ATOM 4085 C C . GLU B 1 126 ? 23.781 -37.25 -3.865 1 78.75 126 GLU B C 1
ATOM 4087 O O . GLU B 1 126 ? 23.484 -38.406 -3.629 1 78.75 126 GLU B O 1
ATOM 4092 N N . TYR B 1 127 ? 23.203 -36.562 -4.77 1 72.31 127 TYR B N 1
ATOM 4093 C CA . TYR B 1 127 ? 22.219 -37.156 -5.664 1 72.31 127 TYR B CA 1
ATOM 4094 C C . TYR B 1 127 ? 22.859 -38.219 -6.547 1 72.31 127 TYR B C 1
ATOM 4096 O O . TYR B 1 127 ? 22.219 -39.219 -6.863 1 72.31 127 TYR B O 1
ATOM 4104 N N . LEU B 1 128 ? 23.953 -38 -7.055 1 62.53 128 LEU B N 1
ATOM 4105 C CA . LEU B 1 128 ? 24.688 -38.969 -7.852 1 62.53 128 LEU B CA 1
ATOM 4106 C C . LEU B 1 128 ? 24.719 -40.312 -7.156 1 62.53 128 LEU B C 1
ATOM 4108 O O . LEU B 1 128 ? 24.875 -41.344 -7.809 1 62.53 128 LEU B O 1
ATOM 4112 N N . GLN B 1 129 ? 24.391 -40.156 -5.953 1 60.12 129 GLN B N 1
ATOM 4113 C CA . GLN B 1 129 ? 24.469 -41.406 -5.203 1 60.12 129 GLN B CA 1
ATOM 4114 C C . GLN B 1 129 ? 23.125 -42.125 -5.172 1 60.12 129 GLN B C 1
ATOM 4116 O O . GLN B 1 129 ? 23.047 -43.281 -4.773 1 60.12 129 GLN B O 1
ATOM 4121 N N . ILE B 1 130 ? 22.062 -41.406 -5.332 1 57.81 130 ILE B N 1
ATOM 4122 C CA . ILE B 1 130 ? 20.75 -41.969 -5.035 1 57.81 130 ILE B CA 1
ATOM 4123 C C . ILE B 1 130 ? 20.344 -42.938 -6.145 1 57.81 130 ILE B C 1
ATOM 4125 O O . ILE B 1 130 ? 19.609 -43.906 -5.895 1 57.81 130 ILE B O 1
ATOM 4129 N N . GLY B 1 131 ? 20.594 -43.188 -7.246 1 53.81 131 GLY B N 1
ATOM 4130 C CA . GLY B 1 131 ? 20.203 -44.438 -7.887 1 53.81 131 GLY B CA 1
ATOM 4131 C C . GLY B 1 131 ? 19.812 -44.25 -9.344 1 53.81 131 GLY B C 1
ATOM 4132 O O . GLY B 1 131 ? 20.094 -43.219 -9.945 1 53.81 131 GLY B O 1
ATOM 4133 N N . GLU B 1 132 ? 18.844 -45.188 -9.883 1 57.84 132 GLU B N 1
ATOM 4134 C CA . GLU B 1 132 ? 18.391 -45.656 -11.195 1 57.84 132 GLU B CA 1
ATOM 4135 C C . GLU B 1 132 ? 17.422 -44.656 -11.82 1 57.84 132 GLU B C 1
ATOM 4137 O O . GLU B 1 132 ? 16.562 -44.094 -11.141 1 57.84 132 GLU B O 1
ATOM 4142 N N . LYS B 1 133 ? 17.797 -44.062 -12.922 1 59.03 133 LYS B N 1
ATOM 4143 C CA . LYS B 1 133 ? 17 -43.156 -13.734 1 59.03 133 LYS B CA 1
ATOM 4144 C C . LYS B 1 133 ? 15.766 -43.844 -14.281 1 59.03 133 LYS B C 1
ATOM 4146 O O . LYS B 1 133 ? 15.859 -44.938 -14.867 1 59.03 133 LYS B O 1
ATOM 4151 N N . LYS B 1 134 ? 14.609 -43.688 -13.641 1 59.09 134 LYS B N 1
ATOM 4152 C CA . LYS B 1 134 ? 13.383 -44.094 -14.32 1 59.09 134 LYS B CA 1
ATOM 4153 C C . LYS B 1 134 ? 12.586 -42.875 -14.781 1 59.09 134 LYS B C 1
ATOM 4155 O O . LYS B 1 134 ? 12.203 -42.031 -13.969 1 59.09 134 LYS B O 1
ATOM 4160 N N . LEU B 1 135 ? 12.539 -42.594 -16.062 1 59.06 135 LEU B N 1
ATOM 4161 C CA . LEU B 1 135 ? 11.891 -41.438 -16.656 1 59.06 135 LEU B CA 1
ATOM 4162 C C . LEU B 1 135 ? 10.391 -41.438 -16.359 1 59.06 135 LEU B C 1
ATOM 4164 O O . LEU B 1 135 ? 9.734 -42.469 -16.484 1 59.06 135 LEU B O 1
ATOM 4168 N N . PRO B 1 136 ? 9.969 -40.375 -15.727 1 61.41 136 PRO B N 1
ATOM 4169 C CA . PRO B 1 136 ? 8.523 -40.281 -15.531 1 61.41 136 PRO B CA 1
ATOM 4170 C C . PRO B 1 136 ? 7.742 -40.344 -16.844 1 61.41 136 PRO B C 1
ATOM 4172 O O . PRO B 1 136 ? 8.289 -40 -17.891 1 61.41 136 PRO B O 1
ATOM 4175 N N . THR B 1 137 ? 6.492 -40.875 -16.734 1 63.69 137 THR B N 1
ATOM 4176 C CA . THR B 1 137 ? 5.586 -40.844 -17.875 1 63.69 137 THR B CA 1
ATOM 4177 C C . THR B 1 137 ? 5.301 -39.406 -18.312 1 63.69 137 THR B C 1
ATOM 4179 O O . THR B 1 137 ? 5.504 -38.469 -17.531 1 63.69 137 THR B O 1
ATOM 4182 N N . LYS B 1 138 ? 5 -39.219 -19.609 1 63.97 138 LYS B N 1
ATOM 4183 C CA . LYS B 1 138 ? 4.664 -37.906 -20.172 1 63.97 138 LYS B CA 1
ATOM 4184 C C . LYS B 1 138 ? 3.625 -37.188 -19.312 1 63.97 138 LYS B C 1
ATOM 4186 O O . LYS B 1 138 ? 3.713 -35.969 -19.109 1 63.97 138 LYS B O 1
ATOM 4191 N N . LYS B 1 139 ? 2.652 -37.938 -18.891 1 63.69 139 LYS B N 1
ATOM 4192 C CA . LYS B 1 139 ? 1.607 -37.344 -18.047 1 63.69 139 LYS B CA 1
ATOM 4193 C C . LYS B 1 139 ? 2.188 -36.812 -16.734 1 63.69 139 LYS B C 1
ATOM 4195 O O . LYS B 1 139 ? 1.798 -35.75 -16.266 1 63.69 139 LYS B O 1
ATOM 4200 N N . GLY B 1 140 ? 3.08 -37.562 -16.203 1 65.75 140 GLY B N 1
ATOM 4201 C CA . GLY B 1 140 ? 3.725 -37.156 -14.969 1 65.75 140 GLY B CA 1
ATOM 4202 C C . GLY B 1 140 ? 4.551 -35.875 -15.117 1 65.75 140 GLY B C 1
ATOM 4203 O O . GLY B 1 140 ? 4.547 -35.031 -14.227 1 65.75 140 GLY B O 1
ATOM 4204 N N . GLN B 1 141 ? 5.09 -35.75 -16.297 1 68.38 141 GLN B N 1
ATOM 4205 C CA . GLN B 1 141 ? 5.895 -34.562 -16.594 1 68.38 141 GLN B CA 1
ATOM 4206 C C . GLN B 1 141 ? 5.027 -33.312 -16.656 1 68.38 141 GLN B C 1
ATOM 4208 O O . GLN B 1 141 ? 5.402 -32.25 -16.125 1 68.38 141 GLN B O 1
ATOM 4213 N N . GLY B 1 142 ? 3.92 -33.469 -17.25 1 68.06 142 GLY B N 1
ATOM 4214 C CA . GLY B 1 142 ? 2.998 -32.344 -17.375 1 68.06 142 GLY B CA 1
ATOM 4215 C C . GLY B 1 142 ? 2.492 -31.859 -16.031 1 68.06 142 GLY B C 1
ATOM 4216 O O . GLY B 1 142 ? 2.404 -30.641 -15.812 1 68.06 142 GLY B O 1
ATOM 4217 N N . ILE B 1 143 ? 2.26 -32.75 -15.188 1 67.94 143 ILE B N 1
ATOM 4218 C CA . ILE B 1 143 ? 1.753 -32.406 -13.867 1 67.94 143 ILE B CA 1
ATOM 4219 C C . ILE B 1 143 ? 2.828 -31.672 -13.078 1 67.94 143 ILE B C 1
ATOM 4221 O O . ILE B 1 143 ? 2.537 -30.688 -12.391 1 67.94 143 ILE B O 1
ATOM 4225 N N . LEU B 1 144 ? 3.998 -32.156 -13.25 1 68.88 144 LEU B N 1
ATOM 4226 C CA . LEU B 1 144 ? 5.094 -31.547 -12.508 1 68.88 144 LEU B CA 1
ATOM 4227 C C . LEU B 1 144 ? 5.359 -30.125 -12.992 1 68.88 144 LEU B C 1
ATOM 4229 O O . LEU B 1 144 ? 5.609 -29.234 -12.18 1 68.88 144 LEU B O 1
ATOM 4233 N N . LEU B 1 145 ? 5.215 -29.906 -14.234 1 71.25 145 LEU B N 1
ATOM 4234 C CA . LEU B 1 145 ? 5.449 -28.594 -14.805 1 71.25 145 LEU B CA 1
ATOM 4235 C C . LEU B 1 145 ? 4.367 -27.609 -14.367 1 71.25 145 LEU B C 1
ATOM 4237 O O . LEU B 1 145 ? 4.645 -26.422 -14.156 1 71.25 145 LEU B O 1
ATOM 4241 N N . ARG B 1 146 ? 3.215 -28.078 -14.203 1 67.44 146 ARG B N 1
ATOM 4242 C CA . ARG B 1 146 ? 2.109 -27.219 -13.789 1 67.44 146 ARG B CA 1
ATOM 4243 C C . ARG B 1 146 ? 2.217 -26.875 -12.312 1 67.44 146 ARG B C 1
ATOM 4245 O O . ARG B 1 146 ? 1.818 -25.781 -11.898 1 67.44 146 ARG B O 1
ATOM 4252 N N . ARG B 1 147 ? 2.83 -27.75 -11.633 1 66 147 ARG B N 1
ATOM 4253 C CA . ARG B 1 147 ? 2.861 -27.609 -10.18 1 66 147 ARG B CA 1
ATOM 4254 C C . ARG B 1 147 ? 3.982 -26.672 -9.742 1 66 147 ARG B C 1
ATOM 4256 O O . ARG B 1 147 ? 3.9 -26.047 -8.68 1 66 147 ARG B O 1
ATOM 4263 N N . SER B 1 148 ? 4.957 -26.609 -10.539 1 70.5 148 SER B N 1
ATOM 4264 C CA . SER B 1 148 ? 6.113 -25.844 -10.078 1 70.5 148 SER B CA 1
ATOM 4265 C C . SER B 1 148 ? 6.406 -24.672 -10.992 1 70.5 148 SER B C 1
ATOM 4267 O O . SER B 1 148 ? 7.133 -24.812 -11.984 1 70.5 148 SER B O 1
ATOM 4269 N N . PRO B 1 149 ? 5.855 -23.547 -10.648 1 70.38 149 PRO B N 1
ATOM 4270 C CA . PRO B 1 149 ? 6.145 -22.359 -11.453 1 70.38 149 PRO B CA 1
ATOM 4271 C C . PRO B 1 149 ? 7.641 -22.078 -11.578 1 70.38 149 PRO B C 1
ATOM 4273 O O . PRO B 1 149 ? 8.086 -21.516 -12.578 1 70.38 149 PRO B O 1
ATOM 4276 N N . LEU B 1 150 ? 8.367 -22.547 -10.648 1 73.12 150 LEU B N 1
ATOM 4277 C CA . LEU B 1 150 ? 9.805 -22.297 -10.656 1 73.12 150 LEU B CA 1
ATOM 4278 C C . LEU B 1 150 ? 10.484 -23.094 -11.766 1 73.12 150 LEU B C 1
ATOM 4280 O O . LEU B 1 150 ? 11.453 -22.609 -12.375 1 73.12 150 LEU B O 1
ATOM 4284 N N . ILE B 1 151 ? 9.914 -24.188 -12.031 1 71.5 151 ILE B N 1
ATOM 4285 C CA . ILE B 1 151 ? 10.477 -25.016 -13.094 1 71.5 151 ILE B CA 1
ATOM 4286 C C . ILE B 1 151 ? 10.078 -24.438 -14.453 1 71.5 151 ILE B C 1
ATOM 4288 O O . ILE B 1 151 ? 10.875 -24.453 -15.391 1 71.5 151 ILE B O 1
ATOM 4292 N N . ARG B 1 152 ? 8.906 -23.828 -14.461 1 70.06 152 ARG B N 1
ATOM 4293 C CA . ARG B 1 152 ? 8.414 -23.234 -15.703 1 70.06 152 ARG B CA 1
ATOM 4294 C C . ARG B 1 152 ? 9.297 -22.078 -16.141 1 70.06 152 ARG B C 1
ATOM 4296 O O . ARG B 1 152 ? 9.469 -21.828 -17.344 1 70.06 152 ARG B O 1
ATOM 4303 N N . ASN B 1 153 ? 9.828 -21.547 -15.234 1 72.19 153 ASN B N 1
ATOM 4304 C CA . ASN B 1 153 ? 10.664 -20.391 -15.523 1 72.19 153 ASN B CA 1
ATOM 4305 C C . ASN B 1 153 ? 11.93 -20.781 -16.281 1 72.19 153 ASN B C 1
ATOM 4307 O O . ASN B 1 153 ? 12.586 -19.938 -16.891 1 72.19 153 ASN B O 1
ATOM 4311 N N . LEU B 1 154 ? 12.219 -22.016 -16.234 1 72.81 154 LEU B N 1
ATOM 4312 C CA . LEU B 1 154 ? 13.375 -22.5 -16.969 1 72.81 154 LEU B CA 1
ATOM 4313 C C . LEU B 1 154 ? 13.086 -22.547 -18.469 1 72.81 154 LEU B C 1
ATOM 4315 O O . LEU B 1 154 ? 14.016 -22.594 -19.281 1 72.81 154 LEU B O 1
ATOM 4319 N N . GLY B 1 155 ? 11.82 -22.422 -18.797 1 64.69 155 GLY B N 1
ATOM 4320 C CA . GLY B 1 155 ? 11.414 -22.312 -20.188 1 64.69 155 GLY B CA 1
ATOM 4321 C C . GLY B 1 155 ? 11.906 -23.453 -21.047 1 64.69 155 GLY B C 1
ATOM 4322 O O . GLY B 1 155 ? 11.781 -24.625 -20.672 1 64.69 155 GLY B O 1
ATOM 4323 N N . GLY B 1 156 ? 12.422 -23.031 -22.172 1 61.81 156 GLY B N 1
ATOM 4324 C CA . GLY B 1 156 ? 12.914 -23.969 -23.172 1 61.81 156 GLY B CA 1
ATOM 4325 C C . GLY B 1 156 ? 14.078 -24.797 -22.672 1 61.81 156 GLY B C 1
ATOM 4326 O O . GLY B 1 156 ? 14.367 -25.859 -23.219 1 61.81 156 GLY B O 1
ATOM 4327 N N . SER B 1 157 ? 14.695 -24.344 -21.641 1 67.06 157 SER B N 1
ATOM 4328 C CA . SER B 1 157 ? 15.867 -25.047 -21.141 1 67.06 157 SER B CA 1
ATOM 4329 C C . SER B 1 157 ? 15.469 -26.344 -20.422 1 67.06 157 SER B C 1
ATOM 4331 O O . SER B 1 157 ? 16.281 -27.25 -20.281 1 67.06 157 SER B O 1
ATOM 4333 N N . ILE B 1 158 ? 14.195 -26.344 -20.141 1 67.75 158 ILE B N 1
ATOM 4334 C CA . ILE B 1 158 ? 13.703 -27.5 -19.406 1 67.75 158 ILE B CA 1
ATOM 4335 C C . ILE B 1 158 ? 13.859 -28.75 -20.266 1 67.75 158 ILE B C 1
ATOM 4337 O O . ILE B 1 158 ? 14.258 -29.812 -19.766 1 67.75 158 ILE B O 1
ATOM 4341 N N . ASN B 1 159 ? 13.578 -28.484 -21.484 1 65.06 159 ASN B N 1
ATOM 4342 C CA . ASN B 1 159 ? 13.633 -29.625 -22.391 1 65.06 159 ASN B CA 1
ATOM 4343 C C . ASN B 1 159 ? 15.055 -30.172 -22.516 1 65.06 159 ASN B C 1
ATOM 4345 O O . ASN B 1 159 ? 15.258 -31.375 -22.672 1 65.06 159 ASN B O 1
ATOM 4349 N N . LEU B 1 160 ? 15.977 -29.344 -22.469 1 63.16 160 LEU B N 1
ATOM 4350 C CA . LEU B 1 160 ? 17.375 -29.75 -22.594 1 63.16 160 LEU B CA 1
ATOM 4351 C C . LEU B 1 160 ? 17.844 -30.469 -21.344 1 63.16 160 LEU B C 1
ATOM 4353 O O . LEU B 1 160 ? 18.562 -31.469 -21.422 1 63.16 160 LEU B O 1
ATOM 4357 N N . ILE B 1 161 ? 17.359 -29.891 -20.328 1 61.22 161 ILE B N 1
ATOM 4358 C CA . ILE B 1 161 ? 17.766 -30.484 -19.062 1 61.22 161 ILE B CA 1
ATOM 4359 C C . ILE B 1 161 ? 17.125 -31.859 -18.906 1 61.22 161 ILE B C 1
ATOM 4361 O O . ILE B 1 161 ? 17.688 -32.75 -18.266 1 61.22 161 ILE B O 1
ATOM 4365 N N . MET B 1 162 ? 16.031 -32.031 -19.625 1 59.91 162 MET B N 1
ATOM 4366 C CA . MET B 1 162 ? 15.289 -33.312 -19.547 1 59.91 162 MET B CA 1
ATOM 4367 C C . MET B 1 162 ? 15.867 -34.344 -20.5 1 59.91 162 MET B C 1
ATOM 4369 O O . MET B 1 162 ? 15.453 -35.5 -20.484 1 59.91 162 MET B O 1
ATOM 4373 N N . ALA B 1 163 ? 16.766 -33.969 -21.141 1 56.28 163 ALA B N 1
ATOM 4374 C CA . ALA B 1 163 ? 17.266 -34.938 -22.141 1 56.28 163 ALA B CA 1
ATOM 4375 C C . ALA B 1 163 ? 17.75 -36.219 -21.469 1 56.28 163 ALA B C 1
ATOM 4377 O O . ALA B 1 163 ? 18.25 -36.188 -20.344 1 56.28 163 ALA B O 1
ATOM 4378 N N . GLU B 1 164 ? 17.234 -37.406 -21.938 1 53.12 164 GLU B N 1
ATOM 4379 C CA . GLU B 1 164 ? 17.359 -38.812 -21.5 1 53.12 164 GLU B CA 1
ATOM 4380 C C . GLU B 1 164 ? 18.781 -39.125 -21.062 1 53.12 164 GLU B C 1
ATOM 4382 O O . GLU B 1 164 ? 19 -39.875 -20.125 1 53.12 164 GLU B O 1
ATOM 4387 N N . ASN B 1 165 ? 19.719 -38.719 -21.828 1 50.84 165 ASN B N 1
ATOM 4388 C CA . ASN B 1 165 ? 21.062 -39.188 -21.594 1 50.84 165 ASN B CA 1
ATOM 4389 C C . ASN B 1 165 ? 21.828 -38.281 -20.641 1 50.84 165 ASN B C 1
ATOM 4391 O O . ASN B 1 165 ? 23.031 -38.062 -20.812 1 50.84 165 ASN B O 1
ATOM 4395 N N . LEU B 1 166 ? 21.031 -37.75 -19.781 1 53.47 166 LEU B N 1
ATOM 4396 C CA . LEU B 1 166 ? 21.75 -36.844 -18.891 1 53.47 166 LEU B CA 1
ATOM 4397 C C . LEU B 1 166 ? 22.719 -37.625 -17.984 1 53.47 166 LEU B C 1
ATOM 4399 O O . LEU B 1 166 ? 22.297 -38.344 -17.078 1 53.47 166 LEU B O 1
ATOM 4403 N N . VAL B 1 167 ? 23.828 -38 -18.531 1 53.03 167 VAL B N 1
ATOM 4404 C CA . VAL B 1 167 ? 24.859 -38.688 -17.75 1 53.03 167 VAL B CA 1
ATOM 4405 C C . VAL B 1 167 ? 25.484 -37.688 -16.766 1 53.03 167 VAL B C 1
ATOM 4407 O O . VAL B 1 167 ? 25.891 -38.062 -15.664 1 53.03 167 VAL B O 1
ATOM 4410 N N . ASP B 1 168 ? 25.422 -36.312 -17.109 1 58.94 168 ASP B N 1
ATOM 4411 C CA . ASP B 1 168 ? 26.281 -35.406 -16.391 1 58.94 168 ASP B CA 1
ATOM 4412 C C . ASP B 1 168 ? 25.5 -34.594 -15.344 1 58.94 168 ASP B C 1
ATOM 4414 O O . ASP B 1 168 ? 24.469 -34 -15.648 1 58.94 168 ASP B O 1
ATOM 4418 N N . THR B 1 169 ? 25.828 -34.781 -14.039 1 71.88 169 THR B N 1
ATOM 4419 C CA . THR B 1 169 ? 25.312 -34.125 -12.844 1 71.88 169 THR B CA 1
ATOM 4420 C C . THR B 1 169 ? 25.406 -32.594 -12.969 1 71.88 169 THR B C 1
ATOM 4422 O O . THR B 1 169 ? 24.75 -31.875 -12.242 1 71.88 169 THR B O 1
ATOM 4425 N N . SER B 1 170 ? 26.141 -32.219 -14.008 1 77.94 170 SER B N 1
ATOM 4426 C CA . SER B 1 170 ? 26.344 -30.781 -14.156 1 77.94 170 SER B CA 1
ATOM 4427 C C . SER B 1 170 ? 25.078 -30.078 -14.641 1 77.94 170 SER B C 1
ATOM 4429 O O . SER B 1 170 ? 24.766 -28.969 -14.211 1 77.94 170 SER B O 1
ATOM 4431 N N . ALA B 1 171 ? 24.359 -30.75 -15.445 1 78.75 171 ALA B N 1
ATOM 4432 C CA . ALA B 1 171 ? 23.125 -30.172 -15.977 1 78.75 171 ALA B CA 1
ATOM 4433 C C . ALA B 1 171 ? 22.078 -30.016 -14.883 1 78.75 171 ALA B C 1
ATOM 4435 O O . ALA B 1 171 ? 21.375 -29 -14.828 1 78.75 171 ALA B O 1
ATOM 4436 N N . ILE B 1 172 ? 21.984 -30.938 -14.023 1 80.69 172 ILE B N 1
ATOM 4437 C CA . ILE B 1 172 ? 21.016 -30.875 -12.938 1 80.69 172 ILE B CA 1
ATOM 4438 C C . ILE B 1 172 ? 21.406 -29.766 -11.953 1 80.69 172 ILE B C 1
ATOM 4440 O O . ILE B 1 172 ? 20.547 -29.078 -11.43 1 80.69 172 ILE B O 1
ATOM 4444 N N . GLN B 1 173 ? 22.75 -29.703 -11.742 1 86.88 173 GLN B N 1
ATOM 4445 C CA . GLN B 1 173 ? 23.219 -28.641 -10.859 1 86.88 173 GLN B CA 1
ATOM 4446 C C . GLN B 1 173 ? 22.844 -27.266 -11.406 1 86.88 173 GLN B C 1
ATOM 4448 O O . GLN B 1 173 ? 22.391 -26.406 -10.656 1 86.88 173 GLN B O 1
ATOM 4453 N N . ILE B 1 174 ? 23.031 -27.109 -12.695 1 87.38 174 ILE B N 1
ATOM 4454 C CA . ILE B 1 174 ? 22.688 -25.859 -13.344 1 87.38 174 ILE B CA 1
ATOM 4455 C C . ILE B 1 174 ? 21.188 -25.609 -13.219 1 87.38 174 ILE B C 1
ATOM 4457 O O . ILE B 1 174 ? 20.75 -24.484 -12.969 1 87.38 174 ILE B O 1
ATOM 4461 N N . GLY B 1 175 ? 20.406 -26.625 -13.406 1 85.94 175 GLY B N 1
ATOM 4462 C CA . GLY B 1 175 ? 18.969 -26.516 -13.211 1 85.94 175 GLY B CA 1
ATOM 4463 C C . GLY B 1 175 ? 18.594 -26.078 -11.805 1 85.94 175 GLY B C 1
ATOM 4464 O O . GLY B 1 175 ? 17.75 -25.203 -11.633 1 85.94 175 GLY B O 1
ATOM 4465 N N . TRP B 1 176 ? 19.188 -26.703 -10.805 1 90.31 176 TRP B N 1
ATOM 4466 C CA . TRP B 1 176 ? 18.938 -26.344 -9.414 1 90.31 176 TRP B CA 1
ATOM 4467 C C . TRP B 1 176 ? 19.344 -24.891 -9.148 1 90.31 176 TRP B C 1
ATOM 4469 O O . TRP B 1 176 ? 18.625 -24.156 -8.461 1 90.31 176 TRP B O 1
ATOM 4479 N N . GLN B 1 177 ? 20.484 -24.5 -9.664 1 92.25 177 GLN B N 1
ATOM 4480 C CA . GLN B 1 177 ? 20.922 -23.125 -9.5 1 92.25 177 GLN B CA 1
ATOM 4481 C C . GLN B 1 177 ? 19.906 -22.156 -10.07 1 92.25 177 GLN B C 1
ATOM 4483 O O . GLN B 1 177 ? 19.562 -21.156 -9.43 1 92.25 177 GLN B O 1
ATOM 4488 N N . SER B 1 178 ? 19.469 -22.453 -11.195 1 91.56 178 SER B N 1
ATOM 4489 C CA . SER B 1 178 ? 18.5 -21.578 -11.844 1 91.56 178 SER B CA 1
ATOM 4490 C C . SER B 1 178 ? 17.219 -21.469 -11.039 1 91.56 178 SER B C 1
ATOM 4492 O O . SER B 1 178 ? 16.641 -20.391 -10.898 1 91.56 178 SER B O 1
ATOM 4494 N N . ILE B 1 179 ? 16.766 -22.578 -10.539 1 90.88 179 ILE B N 1
ATOM 4495 C CA . ILE B 1 179 ? 15.555 -22.594 -9.719 1 90.88 179 ILE B CA 1
ATOM 4496 C C . ILE B 1 179 ? 15.75 -21.719 -8.484 1 90.88 179 ILE B C 1
ATOM 4498 O O . ILE B 1 179 ? 14.891 -20.891 -8.164 1 90.88 179 ILE B O 1
ATOM 4502 N N . LEU B 1 180 ? 16.859 -21.891 -7.855 1 94.94 180 LEU B N 1
ATOM 4503 C CA . LEU B 1 180 ? 17.125 -21.141 -6.633 1 94.94 180 LEU B CA 1
ATOM 4504 C C . LEU B 1 180 ? 17.297 -19.656 -6.938 1 94.94 180 LEU B C 1
ATOM 4506 O O . LEU B 1 180 ? 16.844 -18.812 -6.168 1 94.94 180 LEU B O 1
ATOM 4510 N N . VAL B 1 181 ? 17.969 -19.375 -8.008 1 95.75 181 VAL B N 1
ATOM 4511 C CA . VAL B 1 181 ? 18.172 -17.984 -8.422 1 95.75 181 VAL B CA 1
ATOM 4512 C C . VAL B 1 181 ? 16.812 -17.312 -8.633 1 95.75 181 VAL B C 1
ATOM 4514 O O . VAL B 1 181 ? 16.594 -16.203 -8.141 1 95.75 181 VAL B O 1
ATOM 4517 N N . ASN B 1 182 ? 15.938 -17.922 -9.305 1 93.56 182 ASN B N 1
ATOM 4518 C CA . ASN B 1 182 ? 14.609 -17.375 -9.531 1 93.56 182 ASN B CA 1
ATOM 4519 C C . ASN B 1 182 ? 13.828 -17.234 -8.227 1 93.56 182 ASN B C 1
ATOM 4521 O O . ASN B 1 182 ? 13.18 -16.219 -7.996 1 93.56 182 ASN B O 1
ATOM 4525 N N . TRP B 1 183 ? 13.883 -18.234 -7.488 1 93.62 183 TRP B N 1
ATOM 4526 C CA . TRP B 1 183 ? 13.18 -18.234 -6.211 1 93.62 183 TRP B CA 1
ATOM 4527 C C . TRP B 1 183 ? 13.695 -17.109 -5.316 1 93.62 183 TRP B C 1
ATOM 4529 O O . TRP B 1 183 ? 12.898 -16.375 -4.715 1 93.62 183 TRP B O 1
ATOM 4539 N N . CYS B 1 184 ? 14.977 -17 -5.18 1 96.44 184 CYS B N 1
ATOM 4540 C CA . CYS B 1 184 ? 15.578 -15.953 -4.355 1 96.44 184 CYS B CA 1
ATOM 4541 C C . CYS B 1 184 ? 15.211 -14.57 -4.879 1 96.44 184 CYS B C 1
ATOM 4543 O O . CYS B 1 184 ? 14.906 -13.664 -4.098 1 96.44 184 CYS B O 1
ATOM 4545 N N . SER B 1 185 ? 15.289 -14.398 -6.145 1 95.94 185 SER B N 1
ATOM 4546 C CA . SER B 1 185 ? 14.914 -13.125 -6.742 1 95.94 185 SER B CA 1
ATOM 4547 C C . SER B 1 185 ? 13.5 -12.711 -6.328 1 95.94 185 SER B C 1
ATOM 4549 O O . SER B 1 185 ? 13.273 -11.57 -5.922 1 95.94 185 SER B O 1
ATOM 4551 N N . ASN B 1 186 ? 12.602 -13.625 -6.371 1 91.69 186 ASN B N 1
ATOM 4552 C CA . ASN B 1 186 ? 11.211 -13.352 -6.008 1 91.69 186 ASN B CA 1
ATOM 4553 C C . ASN B 1 186 ? 11.078 -13.039 -4.52 1 91.69 186 ASN B C 1
ATOM 4555 O O . ASN B 1 186 ? 10.359 -12.109 -4.141 1 91.69 186 ASN B O 1
ATOM 4559 N N . LEU B 1 187 ? 11.734 -13.836 -3.785 1 92.69 187 LEU B N 1
ATOM 4560 C CA . LEU B 1 187 ? 11.656 -13.68 -2.338 1 92.69 187 LEU B CA 1
ATOM 4561 C C . LEU B 1 187 ? 12.164 -12.305 -1.918 1 92.69 187 LEU B C 1
ATOM 4563 O O . LEU B 1 187 ? 11.57 -11.648 -1.062 1 92.69 187 LEU B O 1
ATOM 4567 N N . ILE B 1 188 ? 13.203 -11.852 -2.502 1 95.25 188 ILE B N 1
ATOM 4568 C CA . ILE B 1 188 ? 13.836 -10.586 -2.148 1 95.25 188 ILE B CA 1
ATOM 4569 C C . ILE B 1 188 ? 12.93 -9.422 -2.551 1 95.25 188 ILE B C 1
ATOM 4571 O O . ILE B 1 188 ? 12.867 -8.406 -1.853 1 95.25 188 ILE B O 1
ATOM 4575 N N . GLN B 1 189 ? 12.203 -9.602 -3.586 1 92.75 189 GLN B N 1
ATOM 4576 C CA . GLN B 1 189 ? 11.469 -8.477 -4.156 1 92.75 189 GLN B CA 1
ATOM 4577 C C . GLN B 1 189 ? 10.023 -8.461 -3.666 1 92.75 189 GLN B C 1
ATOM 4579 O O . GLN B 1 189 ? 9.297 -7.492 -3.883 1 92.75 189 GLN B O 1
ATOM 4584 N N . GLU B 1 190 ? 9.633 -9.492 -3.043 1 89.94 190 GLU B N 1
ATOM 4585 C CA . GLU B 1 190 ? 8.25 -9.57 -2.588 1 89.94 190 GLU B CA 1
ATOM 4586 C C . GLU B 1 190 ? 7.938 -8.477 -1.573 1 89.94 190 GLU B C 1
ATOM 4588 O O . GLU B 1 190 ? 8.719 -8.227 -0.657 1 89.94 190 GLU B O 1
ATOM 4593 N N . TRP B 1 191 ? 6.781 -7.875 -1.727 1 89.12 191 TRP B N 1
ATOM 4594 C CA . TRP B 1 191 ? 6.41 -6.754 -0.869 1 89.12 191 TRP B CA 1
ATOM 4595 C C . TRP B 1 191 ? 6.02 -7.238 0.522 1 89.12 191 TRP B C 1
ATOM 4597 O O . TRP B 1 191 ? 6.418 -6.648 1.528 1 89.12 191 TRP B O 1
ATOM 4607 N N . VAL B 1 192 ? 5.148 -8.289 0.557 1 85.12 192 VAL B N 1
ATOM 4608 C CA . VAL B 1 192 ? 4.656 -8.805 1.83 1 85.12 192 VAL B CA 1
ATOM 4609 C C . VAL B 1 192 ? 4.855 -10.32 1.884 1 85.12 192 VAL B C 1
ATOM 4611 O O . VAL B 1 192 ? 4.234 -11.062 1.118 1 85.12 192 VAL B O 1
ATOM 4614 N N . LEU B 1 193 ? 5.637 -10.711 2.742 1 80.44 193 LEU B N 1
ATOM 4615 C CA . LEU B 1 193 ? 5.973 -12.133 2.826 1 80.44 193 LEU B CA 1
ATOM 4616 C C . LEU B 1 193 ? 4.93 -12.891 3.635 1 80.44 193 LEU B C 1
ATOM 4618 O O . LEU B 1 193 ? 4.727 -14.086 3.428 1 80.44 193 LEU B O 1
ATOM 4622 N N . GLU B 1 194 ? 4.32 -12.219 4.68 1 68.38 194 GLU B N 1
ATOM 4623 C CA . GLU B 1 194 ? 3.398 -12.883 5.594 1 68.38 194 GLU B CA 1
ATOM 4624 C C . GLU B 1 194 ? 2.113 -13.297 4.879 1 68.38 194 GLU B C 1
ATOM 4626 O O . GLU B 1 194 ? 1.499 -14.305 5.227 1 68.38 194 GLU B O 1
ATOM 4631 N N . HIS B 1 195 ? 1.589 -12.5 4.055 1 58.78 195 HIS B N 1
ATOM 4632 C CA . HIS B 1 195 ? 0.263 -12.758 3.502 1 58.78 195 HIS B CA 1
ATOM 4633 C C . HIS B 1 195 ? 0.352 -13.25 2.061 1 58.78 195 HIS B C 1
ATOM 4635 O O . HIS B 1 195 ? -0.01 -12.523 1.131 1 58.78 195 HIS B O 1
ATOM 4641 N N . MET B 1 196 ? 1.012 -14.422 1.823 1 51.28 196 MET B N 1
ATOM 4642 C CA . MET B 1 196 ? 1.291 -14.984 0.506 1 51.28 196 MET B CA 1
ATOM 4643 C C . MET B 1 196 ? -0.001 -15.219 -0.27 1 51.28 196 MET B C 1
ATOM 4645 O O . MET B 1 196 ? 0.033 -15.656 -1.423 1 51.28 196 MET B O 1
ATOM 4649 N N . GLY B 1 197 ? -1.097 -15.086 0.289 1 46.97 197 GLY B N 1
ATOM 4650 C CA . GLY B 1 197 ? -2.188 -15.602 -0.524 1 46.97 197 GLY B CA 1
ATOM 4651 C C . GLY B 1 197 ? -2.787 -14.555 -1.449 1 46.97 197 GLY B C 1
ATOM 4652 O O . GLY B 1 197 ? -3.346 -14.898 -2.494 1 46.97 197 GLY B O 1
ATOM 4653 N N . PHE B 1 198 ? -3.162 -13.562 -0.943 1 52.09 198 PHE B N 1
ATOM 4654 C CA . PHE B 1 198 ? -3.869 -12.594 -1.771 1 52.09 198 PHE B CA 1
ATOM 4655 C C . PHE B 1 198 ? -2.891 -11.781 -2.609 1 52.09 198 PHE B C 1
ATOM 4657 O O . PHE B 1 198 ? -1.709 -11.68 -2.271 1 52.09 198 PHE B O 1
ATOM 4664 N N . ASP B 1 199 ? -3.223 -11.398 -3.76 1 68.44 199 ASP B N 1
ATOM 4665 C CA . ASP B 1 199 ? -2.689 -10.5 -4.781 1 68.44 199 ASP B CA 1
ATOM 4666 C C . ASP B 1 199 ? -2.164 -9.211 -4.16 1 68.44 199 ASP B C 1
ATOM 4668 O O . ASP B 1 199 ? -2.273 -8.133 -4.758 1 68.44 199 ASP B O 1
ATOM 4672 N N . PHE B 1 200 ? -1.64 -9.352 -2.932 1 73.75 200 PHE B N 1
ATOM 4673 C CA . PHE B 1 200 ? -1.135 -8.195 -2.207 1 73.75 200 PHE B CA 1
ATOM 4674 C C . PHE B 1 200 ? 0.045 -7.566 -2.941 1 73.75 200 PHE B C 1
ATOM 4676 O O . PHE B 1 200 ? 0.116 -6.344 -3.084 1 73.75 200 PHE B O 1
ATOM 4683 N N . ASP B 1 201 ? 0.809 -8.422 -3.486 1 81.38 201 ASP B N 1
ATOM 4684 C CA . ASP B 1 201 ? 2.018 -7.898 -4.117 1 81.38 201 ASP B CA 1
ATOM 4685 C C . ASP B 1 201 ? 1.679 -7.082 -5.363 1 81.38 201 ASP B C 1
ATOM 4687 O O . ASP B 1 201 ? 2.283 -6.039 -5.613 1 81.38 201 ASP B O 1
ATOM 4691 N N . SER B 1 202 ? 0.746 -7.645 -6.016 1 82.19 202 SER B N 1
ATOM 4692 C CA . SER B 1 202 ? 0.339 -6.906 -7.203 1 82.19 202 SER B CA 1
ATOM 4693 C C . SER B 1 202 ? -0.277 -5.559 -6.836 1 82.19 202 SER B C 1
ATOM 4695 O O . SER B 1 202 ? -0.077 -4.566 -7.539 1 82.19 202 SER B O 1
ATOM 4697 N N . CYS B 1 203 ? -0.947 -5.562 -5.719 1 85.06 203 CYS B N 1
ATOM 4698 C CA . CYS B 1 203 ? -1.579 -4.332 -5.25 1 85.06 203 CYS B CA 1
ATOM 4699 C C . CYS B 1 203 ? -0.535 -3.277 -4.914 1 85.06 203 CYS B C 1
ATOM 4701 O O . CYS B 1 203 ? -0.623 -2.139 -5.379 1 85.06 203 CYS B O 1
ATOM 4703 N N . PHE B 1 204 ? 0.453 -3.66 -4.258 1 90.25 204 PHE B N 1
ATOM 4704 C CA . PHE B 1 204 ? 1.479 -2.717 -3.832 1 90.25 204 PHE B CA 1
ATOM 4705 C C . PHE B 1 204 ? 2.377 -2.33 -5 1 90.25 204 PHE B C 1
ATOM 4707 O O . PHE B 1 204 ? 2.807 -1.179 -5.105 1 90.25 204 PHE B O 1
ATOM 4714 N N . LEU B 1 205 ? 2.555 -3.283 -5.863 1 89 205 LEU B N 1
ATOM 4715 C CA . LEU B 1 205 ? 3.35 -2.979 -7.047 1 89 205 LEU B CA 1
ATOM 4716 C C . LEU B 1 205 ? 2.648 -1.942 -7.922 1 89 205 LEU B C 1
ATOM 4718 O O . LEU B 1 205 ? 3.27 -0.971 -8.359 1 89 205 LEU B O 1
ATOM 4722 N N . ASN B 1 206 ? 1.404 -2.133 -8.125 1 87.5 206 ASN B N 1
ATOM 4723 C CA . ASN B 1 206 ? 0.626 -1.193 -8.922 1 87.5 206 ASN B CA 1
ATOM 4724 C C . ASN B 1 206 ? 0.586 0.191 -8.281 1 87.5 206 ASN B C 1
ATOM 4726 O O . ASN B 1 206 ? 0.747 1.202 -8.969 1 87.5 206 ASN B O 1
ATOM 4730 N N . MET B 1 207 ? 0.344 0.164 -7.043 1 91.19 207 MET B N 1
ATOM 4731 C CA . MET B 1 207 ? 0.309 1.439 -6.332 1 91.19 207 MET B CA 1
ATOM 4732 C C . MET B 1 207 ? 1.665 2.133 -6.395 1 91.19 207 MET B C 1
ATOM 4734 O O . MET B 1 207 ? 1.737 3.35 -6.574 1 91.19 207 MET B O 1
ATOM 4738 N N . TYR B 1 208 ? 2.684 1.406 -6.25 1 91.06 208 TYR B N 1
ATOM 4739 C CA . TYR B 1 208 ? 4.027 1.968 -6.336 1 91.06 208 TYR B CA 1
ATOM 4740 C C . TYR B 1 208 ? 4.266 2.604 -7.699 1 91.06 208 TYR B C 1
ATOM 4742 O O . TYR B 1 208 ? 4.84 3.691 -7.793 1 91.06 208 TYR B O 1
ATOM 4750 N N . GLN B 1 209 ? 3.855 1.904 -8.68 1 89.06 209 GLN B N 1
ATOM 4751 C CA . GLN B 1 209 ? 4.008 2.451 -10.023 1 89.06 209 GLN B CA 1
ATOM 4752 C C . GLN B 1 209 ? 3.225 3.752 -10.18 1 89.06 209 GLN B C 1
ATOM 4754 O O . GLN B 1 209 ? 3.713 4.711 -10.781 1 89.06 209 GLN B O 1
ATOM 4759 N N . HIS B 1 210 ? 2.09 3.768 -9.633 1 89.12 210 HIS B N 1
ATOM 4760 C CA . HIS B 1 210 ? 1.262 4.969 -9.68 1 89.12 210 HIS B CA 1
ATOM 4761 C C . HIS B 1 210 ? 1.912 6.117 -8.922 1 89.12 210 HIS B C 1
ATOM 4763 O O . HIS B 1 210 ? 1.956 7.246 -9.422 1 89.12 210 HIS B O 1
ATOM 4769 N N . ILE B 1 211 ? 2.406 5.832 -7.766 1 88.38 211 ILE B N 1
ATOM 4770 C CA . ILE B 1 211 ? 3.068 6.836 -6.941 1 88.38 211 ILE B CA 1
ATOM 4771 C C . ILE B 1 211 ? 4.32 7.344 -7.652 1 88.38 211 ILE B C 1
ATOM 4773 O O . ILE B 1 211 ? 4.574 8.547 -7.695 1 88.38 211 ILE B O 1
ATOM 4777 N N . SER B 1 212 ? 5.051 6.434 -8.219 1 85.88 212 SER B N 1
ATOM 4778 C CA . SER B 1 212 ? 6.301 6.77 -8.891 1 85.88 212 SER B CA 1
ATOM 4779 C C . SER B 1 212 ? 6.047 7.629 -10.125 1 85.88 212 SER B C 1
ATOM 4781 O O . SER B 1 212 ? 6.895 8.438 -10.508 1 85.88 212 SER B O 1
ATOM 4783 N N . SER B 1 213 ? 4.938 7.527 -10.727 1 84.75 213 SER B N 1
ATOM 4784 C CA . SER B 1 213 ? 4.625 8.273 -11.945 1 84.75 213 SER B CA 1
ATOM 4785 C C . SER B 1 213 ? 4.188 9.695 -11.617 1 84.75 213 SER B C 1
ATOM 4787 O O . SER B 1 213 ? 4.293 10.594 -12.461 1 84.75 213 SER B O 1
ATOM 4789 N N . LYS B 1 214 ? 3.758 9.93 -10.453 1 81.38 214 LYS B N 1
ATOM 4790 C CA . LYS B 1 214 ? 3.145 11.219 -10.141 1 81.38 214 LYS B CA 1
ATOM 4791 C C . LYS B 1 214 ? 3.994 12.008 -9.148 1 81.38 214 LYS B C 1
ATOM 4793 O O . LYS B 1 214 ? 3.779 13.203 -8.945 1 81.38 214 LYS B O 1
ATOM 4798 N N . ASN B 1 215 ? 4.918 11.281 -8.523 1 81.19 215 ASN B N 1
ATOM 4799 C CA . ASN B 1 215 ? 5.719 11.922 -7.488 1 81.19 215 ASN B CA 1
ATOM 4800 C C . ASN B 1 215 ? 7.215 11.82 -7.789 1 81.19 215 ASN B C 1
ATOM 4802 O O . ASN B 1 215 ? 7.621 11.062 -8.672 1 81.19 215 ASN B O 1
ATOM 4806 N N . ASP B 1 216 ? 7.93 12.594 -7.055 1 77.62 216 ASP B N 1
ATOM 4807 C CA . ASP B 1 216 ? 9.383 12.477 -7.094 1 77.62 216 ASP B CA 1
ATOM 4808 C C . ASP B 1 216 ? 9.828 11.078 -6.672 1 77.62 216 ASP B C 1
ATOM 4810 O O . ASP B 1 216 ? 9.266 10.5 -5.742 1 77.62 216 ASP B O 1
ATOM 4814 N N . PRO B 1 217 ? 10.844 10.57 -7.375 1 80 217 PRO B N 1
ATOM 4815 C CA . PRO B 1 217 ? 11.328 9.219 -7.082 1 80 217 PRO B CA 1
ATOM 4816 C C . PRO B 1 217 ? 11.688 9.031 -5.609 1 80 217 PRO B C 1
ATOM 4818 O O . PRO B 1 217 ? 11.523 7.938 -5.062 1 80 217 PRO B O 1
ATOM 4821 N N . ALA B 1 218 ? 12.172 10.031 -5.027 1 77 218 ALA B N 1
ATOM 4822 C CA . ALA B 1 218 ? 12.555 9.906 -3.621 1 77 218 ALA B CA 1
ATOM 4823 C C . ALA B 1 218 ? 11.336 9.609 -2.75 1 77 218 ALA B C 1
ATOM 4825 O O . ALA B 1 218 ? 11.422 8.82 -1.806 1 77 218 ALA B O 1
ATOM 4826 N N . ILE B 1 219 ? 10.211 10.203 -3.088 1 79.81 219 ILE B N 1
ATOM 4827 C CA . ILE B 1 219 ? 8.984 9.984 -2.342 1 79.81 219 ILE B CA 1
ATOM 4828 C C . ILE B 1 219 ? 8.508 8.547 -2.549 1 79.81 219 ILE B C 1
ATOM 4830 O O . ILE B 1 219 ? 8.141 7.859 -1.59 1 79.81 219 ILE B O 1
ATOM 4834 N N . ALA B 1 220 ? 8.539 8.125 -3.779 1 85.62 220 ALA B N 1
ATOM 4835 C CA . ALA B 1 220 ? 8.102 6.77 -4.102 1 85.62 220 ALA B CA 1
ATOM 4836 C C . ALA B 1 220 ? 8.977 5.73 -3.4 1 85.62 220 ALA B C 1
ATOM 4838 O O . ALA B 1 220 ? 8.469 4.762 -2.836 1 85.62 220 ALA B O 1
ATOM 4839 N N . ARG B 1 221 ? 10.242 5.898 -3.406 1 86.06 221 ARG B N 1
ATOM 4840 C CA . ARG B 1 221 ? 11.164 4.953 -2.795 1 86.06 221 ARG B CA 1
ATOM 4841 C C . ARG B 1 221 ? 10.977 4.898 -1.283 1 86.06 221 ARG B C 1
ATOM 4843 O O . ARG B 1 221 ? 11.078 3.832 -0.676 1 86.06 221 ARG B O 1
ATOM 4850 N N . ARG B 1 222 ? 10.719 5.98 -0.752 1 83.31 222 ARG B N 1
ATOM 4851 C CA . ARG B 1 222 ? 10.477 6.012 0.688 1 83.31 222 ARG B CA 1
ATOM 4852 C C . ARG B 1 222 ? 9.18 5.289 1.043 1 83.31 222 ARG B C 1
ATOM 4854 O O . ARG B 1 222 ? 9.109 4.59 2.055 1 83.31 222 ARG B O 1
ATOM 4861 N N . TRP B 1 223 ? 8.219 5.609 0.303 1 89.5 223 TRP B N 1
ATOM 4862 C CA . TRP B 1 223 ? 6.953 4.906 0.504 1 89.5 223 TRP B CA 1
ATOM 4863 C C . TRP B 1 223 ? 7.164 3.396 0.51 1 89.5 223 TRP B C 1
ATOM 4865 O O . TRP B 1 223 ? 6.668 2.699 1.397 1 89.5 223 TRP B O 1
ATOM 4875 N N . ARG B 1 224 ? 7.918 2.934 -0.45 1 90.19 224 ARG B N 1
ATOM 4876 C CA . ARG B 1 224 ? 8.242 1.516 -0.551 1 90.19 224 ARG B CA 1
ATOM 4877 C C . ARG B 1 224 ? 9.086 1.062 0.64 1 90.19 224 ARG B C 1
ATOM 4879 O O . ARG B 1 224 ? 8.844 -0.008 1.204 1 90.19 224 ARG B O 1
ATOM 4886 N N . SER B 1 225 ? 10.062 1.868 1.034 1 87.62 225 SER B N 1
ATOM 4887 C CA . SER B 1 225 ? 10.984 1.521 2.105 1 87.62 225 SER B CA 1
ATOM 4888 C C . SER B 1 225 ? 10.25 1.304 3.424 1 87.62 225 SER B C 1
ATOM 4890 O O . SER B 1 225 ? 10.625 0.436 4.215 1 87.62 225 SER B O 1
ATOM 4892 N N . ILE B 1 226 ? 9.195 2 3.666 1 87.56 226 ILE B N 1
ATOM 4893 C CA . ILE B 1 226 ? 8.422 1.884 4.902 1 87.56 226 ILE B CA 1
ATOM 4894 C C . ILE B 1 226 ? 7.754 0.514 4.961 1 87.56 226 ILE B C 1
ATOM 4896 O O . ILE B 1 226 ? 7.734 -0.128 6.016 1 87.56 226 ILE B O 1
ATOM 4900 N N . ILE B 1 227 ? 7.234 0.083 3.85 1 90.56 227 ILE B N 1
ATOM 4901 C CA . ILE B 1 227 ? 6.574 -1.218 3.799 1 90.56 227 ILE B CA 1
ATOM 4902 C C . ILE B 1 227 ? 7.582 -2.32 4.121 1 90.56 227 ILE B C 1
ATOM 4904 O O . ILE B 1 227 ? 7.316 -3.184 4.961 1 90.56 227 ILE B O 1
ATOM 4908 N N . TYR B 1 228 ? 8.742 -2.24 3.475 1 89.75 228 TYR B N 1
ATOM 4909 C CA . TYR B 1 228 ? 9.773 -3.248 3.705 1 89.75 228 TYR B CA 1
ATOM 4910 C C . TYR B 1 228 ? 10.25 -3.219 5.152 1 89.75 228 TYR B C 1
ATOM 4912 O O . TYR B 1 228 ? 10.586 -4.258 5.723 1 89.75 228 TYR B O 1
ATOM 4920 N N . GLY B 1 229 ? 10.227 -2.084 5.707 1 85.25 229 GLY B N 1
ATOM 4921 C CA . GLY B 1 229 ? 10.656 -1.957 7.09 1 85.25 229 GLY B CA 1
ATOM 4922 C C . GLY B 1 229 ? 9.75 -2.682 8.062 1 85.25 229 GLY B C 1
ATOM 4923 O O . GLY B 1 229 ? 10.203 -3.17 9.102 1 85.25 229 GLY B O 1
ATOM 4924 N N . VAL B 1 230 ? 8.531 -2.779 7.723 1 87.44 230 VAL B N 1
ATOM 4925 C CA . VAL B 1 230 ? 7.582 -3.357 8.672 1 87.44 230 VAL B CA 1
ATOM 4926 C C . VAL B 1 230 ? 7.285 -4.805 8.289 1 87.44 230 VAL B C 1
ATOM 4928 O O . VAL B 1 230 ? 6.73 -5.562 9.094 1 87.44 230 VAL B O 1
ATOM 4931 N N . THR B 1 231 ? 7.637 -5.215 7.105 1 88.38 231 THR B N 1
ATOM 4932 C CA . THR B 1 231 ? 7.262 -6.547 6.637 1 88.38 231 THR B CA 1
ATOM 4933 C C . THR B 1 231 ? 8.469 -7.48 6.648 1 88.38 231 THR B C 1
ATOM 4935 O O . THR B 1 231 ? 8.367 -8.633 6.223 1 88.38 231 THR B O 1
ATOM 4938 N N . ASN B 1 232 ? 9.602 -7.07 7.117 1 82.44 232 ASN B N 1
ATOM 4939 C CA . ASN B 1 232 ? 10.82 -7.883 7.102 1 82.44 232 ASN B CA 1
ATOM 4940 C C . ASN B 1 232 ? 10.797 -8.945 8.195 1 82.44 232 ASN B C 1
ATOM 4942 O O . ASN B 1 232 ? 11.523 -9.938 8.125 1 82.44 232 ASN B O 1
ATOM 4946 N N . ASP B 1 233 ? 9.977 -8.703 9.125 1 79.62 233 ASP B N 1
ATOM 4947 C CA . ASP B 1 233 ? 9.844 -9.719 10.164 1 79.62 233 ASP B CA 1
ATOM 4948 C C . ASP B 1 233 ? 8.852 -10.805 9.758 1 79.62 233 ASP B C 1
ATOM 4950 O O . ASP B 1 233 ? 7.645 -10.57 9.734 1 79.62 233 ASP B O 1
ATOM 4954 N N . VAL B 1 234 ? 9.422 -11.945 9.438 1 81.62 234 VAL B N 1
ATOM 4955 C CA . VAL B 1 234 ? 8.586 -13.039 8.961 1 81.62 234 VAL B CA 1
ATOM 4956 C C . VAL B 1 234 ? 8.414 -14.078 10.062 1 81.62 234 VAL B C 1
ATOM 4958 O O . VAL B 1 234 ? 9.391 -14.523 10.664 1 81.62 234 VAL B O 1
ATOM 4961 N N . ALA B 1 235 ? 7.207 -14.391 10.234 1 76.62 235 ALA B N 1
ATOM 4962 C CA . ALA B 1 235 ? 6.895 -15.391 11.25 1 76.62 235 ALA B CA 1
ATOM 4963 C C . ALA B 1 235 ? 7.555 -16.734 10.93 1 76.62 235 ALA B C 1
ATOM 4965 O O . ALA B 1 235 ? 7.758 -17.062 9.758 1 76.62 235 ALA B O 1
ATOM 4966 N N . GLU B 1 236 ? 7.906 -17.422 11.953 1 81.81 236 GLU B N 1
ATOM 4967 C CA . GLU B 1 236 ? 8.586 -18.719 11.812 1 81.81 236 GLU B CA 1
ATOM 4968 C C . GLU B 1 236 ? 7.781 -19.672 10.938 1 81.81 236 GLU B C 1
ATOM 4970 O O . GLU B 1 236 ? 8.344 -20.391 10.109 1 81.81 236 GLU B O 1
ATOM 4975 N N . LYS B 1 237 ? 6.539 -19.641 11.164 1 81.94 237 LYS B N 1
ATOM 4976 C CA . LYS B 1 237 ? 5.66 -20.516 10.398 1 81.94 237 LYS B CA 1
ATOM 4977 C C . LYS B 1 237 ? 5.773 -20.234 8.906 1 81.94 237 LYS B C 1
ATOM 4979 O O . LYS B 1 237 ? 5.828 -21.172 8.094 1 81.94 237 LYS B O 1
ATOM 4984 N N . LYS B 1 238 ? 5.836 -19.062 8.625 1 85.5 238 LYS B N 1
ATOM 4985 C CA . LYS B 1 238 ? 5.945 -18.688 7.219 1 85.5 238 LYS B CA 1
ATOM 4986 C C . LYS B 1 238 ? 7.324 -19.031 6.664 1 85.5 238 LYS B C 1
ATOM 4988 O O . LYS B 1 238 ? 7.449 -19.453 5.512 1 85.5 238 LYS B O 1
ATOM 4993 N N . GLN B 1 239 ? 8.297 -18.922 7.438 1 86.38 239 GLN B N 1
ATOM 4994 C CA . GLN B 1 239 ? 9.641 -19.297 7.012 1 86.38 239 GLN B CA 1
ATOM 4995 C C . GLN B 1 239 ? 9.719 -20.781 6.68 1 86.38 239 GLN B C 1
ATOM 4997 O O . GLN B 1 239 ? 10.297 -21.172 5.66 1 86.38 239 GLN B O 1
ATOM 5002 N N . ARG B 1 240 ? 9.078 -21.516 7.48 1 86.88 240 ARG B N 1
ATOM 5003 C CA . ARG B 1 240 ? 9.055 -22.969 7.246 1 86.88 240 ARG B CA 1
ATOM 5004 C C . ARG B 1 240 ? 8.32 -23.297 5.953 1 86.88 240 ARG B C 1
ATOM 5006 O O . ARG B 1 240 ? 8.727 -24.188 5.215 1 86.88 240 ARG B O 1
ATOM 5013 N N . ALA B 1 241 ? 7.312 -22.547 5.746 1 87.44 241 ALA B N 1
ATOM 5014 C CA . ALA B 1 241 ? 6.551 -22.766 4.52 1 87.44 241 ALA B CA 1
ATOM 5015 C C . ALA B 1 241 ? 7.387 -22.422 3.285 1 87.44 241 ALA B C 1
ATOM 5017 O O . ALA B 1 241 ? 7.297 -23.109 2.264 1 87.44 241 ALA B O 1
ATOM 5018 N N . LEU B 1 242 ? 8.133 -21.422 3.428 1 88.31 242 LEU B N 1
ATOM 5019 C CA . LEU B 1 242 ? 9.016 -21.031 2.334 1 88.31 242 LEU B CA 1
ATOM 5020 C C . LEU B 1 242 ? 10.039 -22.125 2.047 1 88.31 242 LEU B C 1
ATOM 5022 O O . LEU B 1 242 ? 10.281 -22.469 0.888 1 88.31 242 LEU B O 1
ATOM 5026 N N . VAL B 1 243 ? 10.562 -22.656 3.094 1 89.88 243 VAL B N 1
ATOM 5027 C CA . VAL B 1 243 ? 11.562 -23.719 2.969 1 89.88 243 VAL B CA 1
ATOM 5028 C C . VAL B 1 243 ? 10.938 -24.938 2.283 1 89.88 243 VAL B C 1
ATOM 5030 O O . VAL B 1 243 ? 11.516 -25.5 1.352 1 89.88 243 VAL B O 1
ATOM 5033 N N . ARG B 1 244 ? 9.805 -25.281 2.672 1 87.62 244 ARG B N 1
ATOM 5034 C CA . ARG B 1 244 ? 9.125 -26.438 2.1 1 87.62 244 ARG B CA 1
ATOM 5035 C C . ARG B 1 244 ? 8.852 -26.219 0.613 1 87.62 244 ARG B C 1
ATOM 5037 O O . ARG B 1 244 ? 9.039 -27.141 -0.192 1 87.62 244 ARG B O 1
ATOM 5044 N N . LYS B 1 245 ? 8.484 -25.078 0.293 1 85.56 245 LYS B N 1
ATOM 5045 C CA . LYS B 1 245 ? 8.141 -24.781 -1.092 1 85.56 245 LYS B CA 1
ATOM 5046 C C . LYS B 1 245 ? 9.359 -24.891 -2 1 85.56 245 LYS B C 1
ATOM 5048 O O . LYS B 1 245 ? 9.281 -25.469 -3.08 1 85.56 245 LYS B O 1
ATOM 5053 N N . VAL B 1 246 ? 10.438 -24.328 -1.565 1 89.56 246 VAL B N 1
ATOM 5054 C CA . VAL B 1 246 ? 11.609 -24.328 -2.426 1 89.56 246 VAL B CA 1
ATOM 5055 C C . VAL B 1 246 ? 12.195 -25.734 -2.506 1 89.56 246 VAL B C 1
ATOM 5057 O O . VAL B 1 246 ? 12.648 -26.156 -3.57 1 89.56 246 VAL B O 1
ATOM 5060 N N . LEU B 1 247 ? 12.148 -26.469 -1.44 1 89.5 247 LEU B N 1
ATOM 5061 C CA . LEU B 1 247 ? 12.672 -27.828 -1.455 1 89.5 247 LEU B CA 1
ATOM 5062 C C . LEU B 1 247 ? 11.82 -28.719 -2.346 1 89.5 247 LEU B C 1
ATOM 5064 O O . LEU B 1 247 ? 12.344 -29.625 -3.004 1 89.5 247 LEU B O 1
ATOM 5068 N N . GLN B 1 248 ? 10.586 -28.438 -2.342 1 85.75 248 GLN B N 1
ATOM 5069 C CA . GLN B 1 248 ? 9.719 -29.188 -3.248 1 85.75 248 GLN B CA 1
ATOM 5070 C C . GLN B 1 248 ? 10.086 -28.922 -4.703 1 85.75 248 GLN B C 1
ATOM 5072 O O . GLN B 1 248 ? 10.141 -29.844 -5.516 1 85.75 248 GLN B O 1
ATOM 5077 N N . ALA B 1 249 ? 10.312 -27.75 -4.969 1 84.44 249 ALA B N 1
ATOM 5078 C CA . ALA B 1 249 ? 10.703 -27.391 -6.332 1 84.44 249 ALA B CA 1
ATOM 5079 C C . ALA B 1 249 ? 12.039 -28.031 -6.703 1 84.44 249 ALA B C 1
ATOM 5081 O O . ALA B 1 249 ? 12.219 -28.5 -7.832 1 84.44 249 ALA B O 1
ATOM 5082 N N . LEU B 1 250 ? 12.953 -28.062 -5.785 1 87.69 250 LEU B N 1
ATOM 5083 C CA . LEU B 1 250 ? 14.258 -28.672 -6.02 1 87.69 250 LEU B CA 1
ATOM 5084 C C . LEU B 1 250 ? 14.125 -30.188 -6.215 1 87.69 250 LEU B C 1
ATOM 5086 O O . LEU B 1 250 ? 14.883 -30.781 -6.984 1 87.69 250 LEU B O 1
ATOM 5090 N N . ALA B 1 251 ? 13.188 -30.703 -5.555 1 84.25 251 ALA B N 1
ATOM 5091 C CA . ALA B 1 251 ? 12.961 -32.156 -5.676 1 84.25 251 ALA B CA 1
ATOM 5092 C C . ALA B 1 251 ? 12.242 -32.469 -6.98 1 84.25 251 ALA B C 1
ATOM 5094 O O . ALA B 1 251 ? 12.43 -33.562 -7.535 1 84.25 251 ALA B O 1
ATOM 5095 N N . ASP B 1 252 ? 11.484 -31.594 -7.469 1 81 252 ASP B N 1
ATOM 5096 C CA . ASP B 1 252 ? 10.711 -31.828 -8.688 1 81 252 ASP B CA 1
ATOM 5097 C C . ASP B 1 252 ? 11.617 -31.922 -9.906 1 81 252 ASP B C 1
ATOM 5099 O O . ASP B 1 252 ? 11.305 -32.625 -10.867 1 81 252 ASP B O 1
ATOM 5103 N N . LEU B 1 253 ? 12.711 -31.281 -9.875 1 80.44 253 LEU B N 1
ATOM 5104 C CA . LEU B 1 253 ? 13.578 -31.219 -11.055 1 80.44 253 LEU B CA 1
ATOM 5105 C C . LEU B 1 253 ? 14.156 -32.594 -11.383 1 80.44 253 LEU B C 1
ATOM 5107 O O . LEU B 1 253 ? 14.039 -33.062 -12.516 1 80.44 253 LEU B O 1
ATOM 5111 N N . PRO B 1 254 ? 14.742 -33.312 -10.445 1 75.81 254 PRO B N 1
ATOM 5112 C CA . PRO B 1 254 ? 15.234 -34.656 -10.758 1 75.81 254 PRO B CA 1
ATOM 5113 C C . PRO B 1 254 ? 14.117 -35.594 -11.18 1 75.81 254 PRO B C 1
ATOM 5115 O O . PRO B 1 254 ? 14.336 -36.5 -12.008 1 75.81 254 PRO B O 1
ATOM 5118 N N . VAL B 1 255 ? 12.969 -35.375 -10.602 1 71.81 255 VAL B N 1
ATOM 5119 C CA . VAL B 1 255 ? 11.836 -36.219 -10.969 1 71.81 255 VAL B CA 1
ATOM 5120 C C . VAL B 1 255 ? 11.477 -36 -12.438 1 71.81 255 VAL B C 1
ATOM 5122 O O . VAL B 1 255 ? 11.195 -36.969 -13.156 1 71.81 255 VAL B O 1
ATOM 5125 N N . LEU B 1 256 ? 11.547 -34.844 -12.789 1 72.25 256 LEU B N 1
ATOM 5126 C CA . LEU B 1 256 ? 11.273 -34.531 -14.188 1 72.25 256 LEU B CA 1
ATOM 5127 C C . LEU B 1 256 ? 12.312 -35.125 -15.109 1 72.25 256 LEU B C 1
ATOM 5129 O O . LEU B 1 256 ? 12.023 -35.438 -16.266 1 72.25 256 LEU B O 1
ATOM 5133 N N . TRP B 1 257 ? 13.461 -35.406 -14.492 1 67.12 257 TRP B N 1
ATOM 5134 C CA . TRP B 1 257 ? 14.57 -35.969 -15.266 1 67.12 257 TRP B CA 1
ATOM 5135 C C . TRP B 1 257 ? 14.523 -37.5 -15.258 1 67.12 257 TRP B C 1
ATOM 5137 O O . TRP B 1 257 ? 15.398 -38.156 -15.828 1 67.12 257 TRP B O 1
ATOM 5147 N N . GLY B 1 258 ? 13.438 -38.031 -14.766 1 62.84 258 GLY B N 1
ATOM 5148 C CA . GLY B 1 258 ? 13.258 -39.469 -14.805 1 62.84 258 GLY B CA 1
ATOM 5149 C C . GLY B 1 258 ? 13.828 -40.156 -13.586 1 62.84 258 GLY B C 1
ATOM 5150 O O . GLY B 1 258 ? 13.844 -41.406 -13.531 1 62.84 258 GLY B O 1
ATOM 5151 N N . TYR B 1 259 ? 14.523 -39.312 -12.906 1 57.84 259 TYR B N 1
ATOM 5152 C CA . TYR B 1 259 ? 15.031 -40 -11.719 1 57.84 259 TYR B CA 1
ATOM 5153 C C . TYR B 1 259 ? 13.883 -40.375 -10.781 1 57.84 259 TYR B C 1
ATOM 5155 O O . TYR B 1 259 ? 12.93 -39.594 -10.617 1 57.84 259 TYR B O 1
ATOM 5163 N N . VAL B 1 260 ? 13.422 -41.719 -10.883 1 53.03 260 VAL B N 1
ATOM 5164 C CA . VAL B 1 260 ? 12.281 -42.312 -10.188 1 53.03 260 VAL B CA 1
ATOM 5165 C C . VAL B 1 260 ? 12.148 -41.688 -8.797 1 53.03 260 VAL B C 1
ATOM 5167 O O . VAL B 1 260 ? 13.086 -41.719 -8 1 53.03 260 VAL B O 1
ATOM 5170 N N . PHE B 1 261 ? 11.406 -40.531 -8.781 1 52.81 261 PHE B N 1
ATOM 5171 C CA . PHE B 1 261 ? 11.289 -39.906 -7.469 1 52.81 261 PHE B CA 1
ATOM 5172 C C . PHE B 1 261 ? 10.031 -40.375 -6.754 1 52.81 261 PHE B C 1
ATOM 5174 O O . PHE B 1 261 ? 8.914 -40.094 -7.199 1 52.81 261 PHE B O 1
ATOM 5181 N N . ASP B 1 262 ? 10.055 -41.594 -6.207 1 57.22 262 ASP B N 1
ATOM 5182 C CA . ASP B 1 262 ? 9.078 -41.938 -5.18 1 57.22 262 ASP B CA 1
ATOM 5183 C C . ASP B 1 262 ? 9.07 -40.875 -4.07 1 57.22 262 ASP B C 1
ATOM 5185 O O . ASP B 1 262 ? 9.867 -39.938 -4.094 1 57.22 262 ASP B O 1
ATOM 5189 N N . GLN B 1 263 ? 8.102 -40.875 -3.328 1 66.75 263 GLN B N 1
ATOM 5190 C CA . GLN B 1 263 ? 7.957 -40.094 -2.098 1 66.75 263 GLN B CA 1
ATOM 5191 C C . GLN B 1 263 ? 9.258 -40.062 -1.307 1 66.75 263 GLN B C 1
ATOM 5193 O O . GLN B 1 263 ? 9.523 -39.156 -0.549 1 66.75 263 GLN B O 1
ATOM 5198 N N . GLY B 1 264 ? 10.109 -41 -1.805 1 69.5 264 GLY B N 1
ATOM 5199 C CA . GLY B 1 264 ? 11.367 -41.125 -1.096 1 69.5 264 GLY B CA 1
ATOM 5200 C C . GLY B 1 264 ? 12.359 -40.031 -1.417 1 69.5 264 GLY B C 1
ATOM 5201 O O . GLY B 1 264 ? 13.055 -39.531 -0.529 1 69.5 264 GLY B O 1
ATOM 5202 N N . VAL B 1 265 ? 12.32 -39.531 -2.625 1 70.25 265 VAL B N 1
ATOM 5203 C CA . VAL B 1 265 ? 13.25 -38.469 -3.018 1 70.25 265 VAL B CA 1
ATOM 5204 C C . VAL B 1 265 ? 12.875 -37.156 -2.314 1 70.25 265 VAL B C 1
ATOM 5206 O O . VAL B 1 265 ? 13.75 -36.438 -1.834 1 70.25 265 VAL B O 1
ATOM 5209 N N . TYR B 1 266 ? 11.625 -36.906 -2.227 1 77 266 TYR B N 1
ATOM 5210 C CA . TYR B 1 266 ? 11.156 -35.688 -1.557 1 77 266 TYR B CA 1
ATOM 5211 C C . TYR B 1 266 ? 11.539 -35.688 -0.083 1 77 266 TYR B C 1
ATOM 5213 O O . TYR B 1 266 ? 12.031 -34.688 0.442 1 77 266 TYR B O 1
ATOM 5221 N N . ASN B 1 267 ? 11.352 -36.844 0.451 1 79.38 267 ASN B N 1
ATOM 5222 C CA . ASN B 1 267 ? 11.695 -36.969 1.863 1 79.38 267 ASN B CA 1
ATOM 5223 C C . ASN B 1 267 ? 13.203 -36.844 2.088 1 79.38 267 ASN B C 1
ATOM 5225 O O . ASN B 1 267 ? 13.648 -36.219 3.057 1 79.38 267 ASN B O 1
ATOM 5229 N N . PHE B 1 268 ? 13.906 -37.375 1.216 1 78 268 PHE B N 1
ATOM 5230 C CA . PHE B 1 268 ? 15.359 -37.312 1.321 1 78 268 PHE B CA 1
ATOM 5231 C C . PHE B 1 268 ? 15.852 -35.875 1.205 1 78 268 PHE B C 1
ATOM 5233 O O . PHE B 1 268 ? 16.609 -35.406 2.053 1 78 268 PHE B O 1
ATOM 5240 N N . ILE B 1 269 ? 15.375 -35.156 0.195 1 82.25 269 ILE B N 1
ATOM 5241 C CA . ILE B 1 269 ? 15.812 -33.812 -0.04 1 82.25 269 ILE B CA 1
ATOM 5242 C C . ILE B 1 269 ? 15.406 -32.906 1.138 1 82.25 269 ILE B C 1
ATOM 5244 O O . ILE B 1 269 ? 16.203 -32.094 1.614 1 82.25 269 ILE B O 1
ATOM 5248 N N . TYR B 1 270 ? 14.242 -33.156 1.55 1 85.56 270 TYR B N 1
ATOM 5249 C CA . TYR B 1 270 ? 13.766 -32.312 2.664 1 85.56 270 TYR B CA 1
ATOM 5250 C C . TYR B 1 270 ? 14.594 -32.594 3.918 1 85.56 270 TYR B C 1
ATOM 5252 O O . TYR B 1 270 ? 15.031 -31.641 4.586 1 85.56 270 TYR B O 1
ATOM 5260 N N . LYS B 1 271 ? 14.805 -33.812 4.199 1 84.81 271 LYS B N 1
ATOM 5261 C CA . LYS B 1 271 ? 15.523 -34.156 5.418 1 84.81 271 LYS B CA 1
ATOM 5262 C C . LYS B 1 271 ? 16.969 -33.719 5.352 1 84.81 271 LYS B C 1
ATOM 5264 O O . LYS B 1 271 ? 17.5 -33.156 6.32 1 84.81 271 LYS B O 1
ATOM 5269 N N . GLU B 1 272 ? 17.578 -33.844 4.281 1 86 272 GLU B N 1
ATOM 5270 C CA . GLU B 1 272 ? 19.016 -33.594 4.164 1 86 272 GLU B CA 1
ATOM 5271 C C . GLU B 1 272 ? 19.297 -32.125 3.994 1 86 272 GLU B C 1
ATOM 5273 O O . GLU B 1 272 ? 20.328 -31.625 4.473 1 86 272 GLU B O 1
ATOM 5278 N N . PHE B 1 273 ? 18.359 -31.453 3.369 1 90.75 273 PHE B N 1
ATOM 5279 C CA . PHE B 1 273 ? 18.781 -30.125 2.926 1 90.75 273 PHE B CA 1
ATOM 5280 C C . PHE B 1 273 ? 17.938 -29.047 3.59 1 90.75 273 PHE B C 1
ATOM 5282 O O . PHE B 1 273 ? 18.203 -27.844 3.412 1 90.75 273 PHE B O 1
ATOM 5289 N N . ARG B 1 274 ? 16.938 -29.328 4.383 1 89.38 274 ARG B N 1
ATOM 5290 C CA . ARG B 1 274 ? 16.094 -28.344 5.066 1 89.38 274 ARG B CA 1
ATOM 5291 C C . ARG B 1 274 ? 16.938 -27.406 5.918 1 89.38 274 ARG B C 1
ATOM 5293 O O . ARG B 1 274 ? 16.656 -26.203 5.992 1 89.38 274 ARG B O 1
ATOM 5300 N N . ARG B 1 275 ? 17.922 -27.922 6.488 1 87.12 275 ARG B N 1
ATOM 5301 C CA . ARG B 1 275 ? 18.766 -27.094 7.348 1 87.12 275 ARG B CA 1
ATOM 5302 C C . ARG B 1 275 ? 19.797 -26.312 6.523 1 87.12 275 ARG B C 1
ATOM 5304 O O . ARG B 1 275 ? 20.172 -25.203 6.883 1 87.12 275 ARG B O 1
ATOM 5311 N N . ARG B 1 276 ? 20.141 -26.906 5.422 1 90.38 276 ARG B N 1
ATOM 5312 C CA . ARG B 1 276 ? 21.203 -26.297 4.629 1 90.38 276 ARG B CA 1
ATOM 5313 C C . ARG B 1 276 ? 20.688 -25.109 3.826 1 90.38 276 ARG B C 1
ATOM 5315 O O . ARG B 1 276 ? 21.469 -24.266 3.385 1 90.38 276 ARG B O 1
ATOM 5322 N N . ILE B 1 277 ? 19.406 -25.047 3.676 1 93.56 277 ILE B N 1
ATOM 5323 C CA . ILE B 1 277 ? 18.828 -23.953 2.908 1 93.56 277 ILE B CA 1
ATOM 5324 C C . ILE B 1 277 ? 18.688 -22.719 3.797 1 93.56 277 ILE B C 1
ATOM 5326 O O . ILE B 1 277 ? 18.5 -21.609 3.299 1 93.56 277 ILE B O 1
ATOM 5330 N N . GLY B 1 278 ? 18.797 -22.828 5.094 1 90.19 278 GLY B N 1
ATOM 5331 C CA . GLY B 1 278 ? 18.641 -21.766 6.078 1 90.19 278 GLY B CA 1
ATOM 5332 C C . GLY B 1 278 ? 19.469 -20.531 5.766 1 90.19 278 GLY B C 1
ATOM 5333 O O . GLY B 1 278 ? 18.938 -19.422 5.668 1 90.19 278 GLY B O 1
ATOM 5334 N N . PRO B 1 279 ? 20.734 -20.766 5.531 1 92.5 279 PRO B N 1
ATOM 5335 C CA . PRO B 1 279 ? 21.594 -19.625 5.23 1 92.5 279 PRO B CA 1
ATOM 5336 C C . PRO B 1 279 ? 21.125 -18.844 3.992 1 92.5 279 PRO B C 1
ATOM 5338 O O . PRO B 1 279 ? 21.25 -17.625 3.943 1 92.5 279 PRO B O 1
ATOM 5341 N N . ILE B 1 280 ? 20.672 -19.547 3.014 1 96.12 280 ILE B N 1
ATOM 5342 C CA . ILE B 1 280 ? 20.188 -18.891 1.8 1 96.12 280 ILE B CA 1
ATOM 5343 C C . ILE B 1 280 ? 18.984 -18.016 2.125 1 96.12 280 ILE B C 1
ATOM 5345 O O . ILE B 1 280 ? 18.906 -16.875 1.684 1 96.12 280 ILE B O 1
ATOM 5349 N N . ILE B 1 281 ? 18.109 -18.547 2.91 1 93.69 281 ILE B N 1
ATOM 5350 C CA . ILE B 1 281 ? 16.922 -17.812 3.303 1 93.69 281 ILE B CA 1
ATOM 5351 C C . ILE B 1 281 ? 17.328 -16.578 4.129 1 93.69 281 ILE B C 1
ATOM 5353 O O . ILE B 1 281 ? 16.812 -15.484 3.908 1 93.69 281 ILE B O 1
ATOM 5357 N N . GLU B 1 282 ? 18.188 -16.781 5.008 1 92.44 282 GLU B N 1
ATOM 5358 C CA . GLU B 1 282 ? 18.672 -15.688 5.836 1 92.44 282 GLU B CA 1
ATOM 5359 C C . GLU B 1 282 ? 19.297 -14.586 4.98 1 92.44 282 GLU B C 1
ATOM 5361 O O . GLU B 1 282 ? 19.047 -13.398 5.207 1 92.44 282 GLU B O 1
ATOM 5366 N N . GLN B 1 283 ? 20.094 -15.016 4.062 1 94.94 283 GLN B N 1
ATOM 5367 C CA . GLN B 1 283 ? 20.719 -14.047 3.17 1 94.94 283 GLN B CA 1
ATOM 5368 C C . GLN B 1 283 ? 19.688 -13.297 2.348 1 94.94 283 GLN B C 1
ATOM 5370 O O . GLN B 1 283 ? 19.844 -12.109 2.078 1 94.94 283 GLN B O 1
ATOM 5375 N N . CYS B 1 284 ? 18.688 -13.969 1.934 1 96.12 284 CYS B N 1
ATOM 5376 C CA . CYS B 1 284 ? 17.609 -13.32 1.203 1 96.12 284 CYS B CA 1
ATOM 5377 C C . CYS B 1 284 ? 16.938 -12.242 2.057 1 96.12 284 CYS B C 1
ATOM 5379 O O . CYS B 1 284 ? 16.641 -11.156 1.568 1 96.12 284 CYS B O 1
ATOM 5381 N N . PHE B 1 285 ? 16.75 -12.562 3.299 1 93.38 285 PHE B N 1
ATOM 5382 C CA . PHE B 1 285 ? 16.125 -11.602 4.195 1 93.38 285 PHE B CA 1
ATOM 5383 C C . PHE B 1 285 ? 17.016 -10.391 4.414 1 93.38 285 PHE B C 1
ATOM 5385 O O . PHE B 1 285 ? 16.531 -9.258 4.48 1 93.38 285 PHE B O 1
ATOM 5392 N N . ILE B 1 286 ? 18.234 -10.633 4.531 1 93.81 286 ILE B N 1
ATOM 5393 C CA . ILE B 1 286 ? 19.188 -9.547 4.68 1 93.81 286 ILE B CA 1
ATOM 5394 C C . ILE B 1 286 ? 19.141 -8.648 3.445 1 93.81 286 ILE B C 1
ATOM 5396 O O . ILE B 1 286 ? 19.047 -7.422 3.562 1 93.81 286 ILE B O 1
ATOM 5400 N N . LEU B 1 287 ? 19.203 -9.25 2.301 1 96.38 287 LEU B N 1
ATOM 5401 C CA . LEU B 1 287 ? 19.172 -8.5 1.051 1 96.38 287 LEU B CA 1
ATOM 5402 C C . LEU B 1 287 ? 17.844 -7.758 0.892 1 96.38 287 LEU B C 1
ATOM 5404 O O . LEU B 1 287 ? 17.828 -6.617 0.42 1 96.38 287 LEU B O 1
ATOM 5408 N N . ARG B 1 288 ? 16.797 -8.375 1.255 1 94.62 288 ARG B N 1
ATOM 5409 C CA . ARG B 1 288 ? 15.484 -7.738 1.218 1 94.62 288 ARG B CA 1
ATOM 5410 C C . ARG B 1 288 ? 15.461 -6.477 2.072 1 94.62 288 ARG B C 1
ATOM 5412 O O . ARG B 1 288 ? 14.984 -5.43 1.628 1 94.62 288 ARG B O 1
ATOM 5419 N N . ALA B 1 289 ? 15.945 -6.629 3.238 1 91.62 289 ALA B N 1
ATOM 5420 C CA . ALA B 1 289 ? 16 -5.484 4.141 1 91.62 289 ALA B CA 1
ATOM 5421 C C . ALA B 1 289 ? 16.922 -4.395 3.582 1 91.62 289 ALA B C 1
ATOM 5423 O O . ALA B 1 289 ? 16.578 -3.209 3.629 1 91.62 289 ALA B O 1
ATOM 5424 N N . MET B 1 290 ? 17.969 -4.824 3.033 1 91 290 MET B N 1
ATOM 5425 C CA . MET B 1 290 ? 18.969 -3.9 2.502 1 91 290 MET B CA 1
ATOM 5426 C C . MET B 1 290 ? 18.422 -3.152 1.289 1 91 290 MET B C 1
ATOM 5428 O O . MET B 1 290 ? 18.438 -1.921 1.254 1 91 290 MET B O 1
ATOM 5432 N N . LEU B 1 291 ? 17.875 -3.828 0.379 1 93.31 291 LEU B N 1
ATOM 5433 C CA . LEU B 1 291 ? 17.438 -3.258 -0.89 1 93.31 291 LEU B CA 1
ATOM 5434 C C . LEU B 1 291 ? 16.094 -2.553 -0.734 1 93.31 291 LEU B C 1
ATOM 5436 O O . LEU B 1 291 ? 15.812 -1.593 -1.453 1 93.31 291 LEU B O 1
ATOM 5440 N N . GLY B 1 292 ? 15.32 -3.059 0.123 1 90.31 292 GLY B N 1
ATOM 5441 C CA . GLY B 1 292 ? 13.977 -2.521 0.288 1 90.31 292 GLY B CA 1
ATOM 5442 C C . GLY B 1 292 ? 13.922 -1.359 1.263 1 90.31 292 GLY B C 1
ATOM 5443 O O . GLY B 1 292 ? 13.07 -0.477 1.133 1 90.31 292 GLY B O 1
ATOM 5444 N N . HIS B 1 293 ? 14.773 -1.382 2.24 1 85.38 293 HIS B N 1
ATOM 5445 C CA . HIS B 1 293 ? 14.617 -0.431 3.334 1 85.38 293 HIS B CA 1
ATOM 5446 C C . HIS B 1 293 ? 15.891 0.387 3.543 1 85.38 293 HIS B C 1
ATOM 5448 O O . HIS B 1 293 ? 15.828 1.615 3.646 1 85.38 293 HIS B O 1
ATOM 5454 N N . ASP B 1 294 ? 16.969 -0.225 3.584 1 78.5 294 ASP B N 1
ATOM 5455 C CA . ASP B 1 294 ? 18.188 0.421 4.043 1 78.5 294 ASP B CA 1
ATOM 5456 C C . ASP B 1 294 ? 18.781 1.327 2.961 1 78.5 294 ASP B C 1
ATOM 5458 O O . ASP B 1 294 ? 19.484 2.291 3.264 1 78.5 294 ASP B O 1
ATOM 5462 N N . ILE B 1 295 ? 18.562 0.997 1.77 1 79 295 ILE B N 1
ATOM 5463 C CA . ILE B 1 295 ? 18.969 1.84 0.652 1 79 295 ILE B CA 1
ATOM 5464 C C . ILE B 1 295 ? 17.75 2.535 0.054 1 79 295 ILE B C 1
ATOM 5466 O O . ILE B 1 295 ? 16.938 1.905 -0.633 1 79 295 ILE B O 1
ATOM 5470 N N . ALA B 1 296 ? 17.641 3.791 0.316 1 72.38 296 ALA B N 1
ATOM 5471 C CA . ALA B 1 296 ? 16.438 4.496 -0.105 1 72.38 296 ALA B CA 1
ATOM 5472 C C . ALA B 1 296 ? 16.75 5.543 -1.169 1 72.38 296 ALA B C 1
ATOM 5474 O O . ALA B 1 296 ? 15.852 6.027 -1.862 1 72.38 296 ALA B O 1
ATOM 5475 N N . SER B 1 297 ? 18.031 5.852 -1.362 1 72.12 297 SER B N 1
ATOM 5476 C CA . SER B 1 297 ? 18.438 6.891 -2.309 1 72.12 297 SER B CA 1
ATOM 5477 C C . SER B 1 297 ? 18.266 6.418 -3.75 1 72.12 297 SER B C 1
ATOM 5479 O O . SER B 1 297 ? 17.969 7.223 -4.637 1 72.12 297 SER B O 1
ATOM 5481 N N . THR B 1 298 ? 18.531 5.164 -3.896 1 80.06 298 THR B N 1
ATOM 5482 C CA . THR B 1 298 ? 18.375 4.555 -5.215 1 80.06 298 THR B CA 1
ATOM 5483 C C . THR B 1 298 ? 17.609 3.248 -5.125 1 80.06 298 THR B C 1
ATOM 5485 O O . THR B 1 298 ? 17.469 2.668 -4.043 1 80.06 298 THR B O 1
ATOM 5488 N N . GLU B 1 299 ? 17.047 2.975 -6.23 1 89.44 299 GLU B N 1
ATOM 5489 C CA . GLU B 1 299 ? 16.328 1.702 -6.266 1 89.44 299 GLU B CA 1
ATOM 5490 C C . GLU B 1 299 ? 17.203 0.601 -6.867 1 89.44 299 GLU B C 1
ATOM 5492 O O . GLU B 1 299 ? 17.641 0.706 -8.016 1 89.44 299 GLU B O 1
ATOM 5497 N N . ILE B 1 300 ? 17.5 -0.339 -6.012 1 93.88 300 ILE B N 1
ATOM 5498 C CA . ILE B 1 300 ? 18.281 -1.487 -6.449 1 93.88 300 ILE B CA 1
ATOM 5499 C C . ILE B 1 300 ? 17.422 -2.742 -6.445 1 93.88 300 ILE B C 1
ATOM 5501 O O . ILE B 1 300 ? 16.688 -2.992 -5.484 1 93.88 300 ILE B O 1
ATOM 5505 N N . ARG B 1 301 ? 17.5 -3.529 -7.527 1 95.62 301 ARG B N 1
ATOM 5506 C CA . ARG B 1 301 ? 16.688 -4.742 -7.652 1 95.62 301 ARG B CA 1
ATOM 5507 C C . ARG B 1 301 ? 17.531 -5.906 -8.172 1 95.62 301 ARG B C 1
ATOM 5509 O O . ARG B 1 301 ? 18.453 -5.707 -8.961 1 95.62 301 ARG B O 1
ATOM 5516 N N . PRO B 1 302 ? 17.125 -7.039 -7.637 1 97.56 302 PRO B N 1
ATOM 5517 C CA . PRO B 1 302 ? 17.75 -8.211 -8.266 1 97.56 302 PRO B CA 1
ATOM 5518 C C . PRO B 1 302 ? 17.484 -8.281 -9.766 1 97.56 302 PRO B C 1
ATOM 5520 O O . PRO B 1 302 ? 16.438 -7.805 -10.234 1 97.56 302 PRO B O 1
ATOM 5523 N N . TYR B 1 303 ? 18.531 -8.812 -10.453 1 97.12 303 TYR B N 1
ATOM 5524 C CA . TYR B 1 303 ? 18.469 -8.859 -11.906 1 97.12 303 TYR B CA 1
ATOM 5525 C C . TYR B 1 303 ? 18.875 -10.234 -12.43 1 97.12 303 TYR B C 1
ATOM 5527 O O . TYR B 1 303 ? 19.875 -10.812 -11.969 1 97.12 303 TYR B O 1
ATOM 5535 N N . LEU B 1 304 ? 18.047 -10.773 -13.305 1 95.69 304 LEU B N 1
ATOM 5536 C CA . LEU B 1 304 ? 18.375 -12.008 -14 1 95.69 304 LEU B CA 1
ATOM 5537 C C . LEU B 1 304 ? 17.859 -11.977 -15.438 1 95.69 304 LEU B C 1
ATOM 5539 O O . LEU B 1 304 ? 17.047 -11.125 -15.789 1 95.69 304 LEU B O 1
ATOM 5543 N N . ILE B 1 305 ? 18.422 -12.766 -16.25 1 93.31 305 ILE B N 1
ATOM 5544 C CA . ILE B 1 305 ? 18.016 -12.812 -17.656 1 93.31 305 ILE B CA 1
ATOM 5545 C C . ILE B 1 305 ? 17.109 -14.016 -17.906 1 93.31 305 ILE B C 1
ATOM 5547 O O . ILE B 1 305 ? 17.438 -15.133 -17.484 1 93.31 305 ILE B O 1
ATOM 5551 N N . ALA B 1 306 ? 16.016 -13.695 -18.5 1 89.62 306 ALA B N 1
ATOM 5552 C CA . ALA B 1 306 ? 15.031 -14.742 -18.766 1 89.62 306 ALA B CA 1
ATOM 5553 C C . ALA B 1 306 ? 15.516 -15.695 -19.844 1 89.62 306 ALA B C 1
ATOM 5555 O O . ALA B 1 306 ? 16.25 -15.297 -20.766 1 89.62 306 ALA B O 1
ATOM 5556 N N . SER B 1 307 ? 15 -16.891 -19.719 1 88.25 307 SER B N 1
ATOM 5557 C CA . SER B 1 307 ? 15.305 -17.891 -20.734 1 88.25 307 SER B CA 1
ATOM 5558 C C . SER B 1 307 ? 14.789 -17.453 -22.109 1 88.25 307 SER B C 1
ATOM 5560 O O . SER B 1 307 ? 13.688 -16.906 -22.219 1 88.25 307 SER B O 1
ATOM 5562 N N . GLY B 1 308 ? 15.625 -17.688 -23.109 1 87.38 308 GLY B N 1
ATOM 5563 C CA . GLY B 1 308 ? 15.203 -17.375 -24.469 1 87.38 308 GLY B CA 1
ATOM 5564 C C . GLY B 1 308 ? 15.688 -16.016 -24.938 1 87.38 308 GLY B C 1
ATOM 5565 O O . GLY B 1 308 ? 15.656 -15.719 -26.141 1 87.38 308 GLY B O 1
ATOM 5566 N N . THR B 1 309 ? 16.141 -15.148 -24.062 1 91.06 309 THR B N 1
ATOM 5567 C CA . THR B 1 309 ? 16.641 -13.828 -24.406 1 91.06 309 THR B CA 1
ATOM 5568 C C . THR B 1 309 ? 17.984 -13.938 -25.141 1 91.06 309 THR B C 1
ATOM 5570 O O . THR B 1 309 ? 18.781 -14.82 -24.844 1 91.06 309 THR B O 1
ATOM 5573 N N . LYS B 1 310 ? 18.141 -12.992 -26.062 1 91.56 310 LYS B N 1
ATOM 5574 C CA . LYS B 1 310 ? 19.406 -12.984 -26.797 1 91.56 310 LYS B CA 1
ATOM 5575 C C . LYS B 1 310 ? 20.547 -12.5 -25.891 1 91.56 310 LYS B C 1
ATOM 5577 O O . LYS B 1 310 ? 20.406 -11.5 -25.188 1 91.56 310 LYS B O 1
ATOM 5582 N N . TYR B 1 311 ? 21.641 -13.195 -26.031 1 91.56 311 TYR B N 1
ATOM 5583 C CA . TYR B 1 311 ? 22.797 -12.867 -25.188 1 91.56 311 TYR B CA 1
ATOM 5584 C C . TYR B 1 311 ? 23.391 -11.523 -25.609 1 91.56 311 TYR B C 1
ATOM 5586 O O . TYR B 1 311 ? 23.578 -11.258 -26.797 1 91.56 311 TYR B O 1
ATOM 5594 N N . ASN B 1 312 ? 23.609 -10.695 -24.609 1 91.94 312 ASN B N 1
ATOM 5595 C CA . ASN B 1 312 ? 24.312 -9.422 -24.719 1 91.94 312 ASN B CA 1
ATOM 5596 C C . ASN B 1 312 ? 25.359 -9.273 -23.625 1 91.94 312 ASN B C 1
ATOM 5598 O O . ASN B 1 312 ? 25.031 -9.227 -22.438 1 91.94 312 ASN B O 1
ATOM 5602 N N . PRO B 1 313 ? 26.641 -9.266 -24.016 1 91.31 313 PRO B N 1
ATOM 5603 C CA . PRO B 1 313 ? 27.719 -9.219 -23.031 1 91.31 313 PRO B CA 1
ATOM 5604 C C . PRO B 1 313 ? 27.656 -7.98 -22.141 1 91.31 313 PRO B C 1
ATOM 5606 O O . PRO B 1 313 ? 28.266 -7.953 -21.062 1 91.31 313 PRO B O 1
ATOM 5609 N N . GLU B 1 314 ? 26.922 -7 -22.5 1 91.25 314 GLU B N 1
ATOM 5610 C CA . GLU B 1 314 ? 26.781 -5.801 -21.688 1 91.25 314 GLU B CA 1
ATOM 5611 C C . GLU B 1 314 ? 25.922 -6.074 -20.453 1 91.25 314 GLU B C 1
ATOM 5613 O O . GLU B 1 314 ? 26.047 -5.391 -19.438 1 91.25 314 GLU B O 1
ATOM 5618 N N . TYR B 1 315 ? 25.172 -7.145 -20.547 1 93.81 315 TYR B N 1
ATOM 5619 C CA . TYR B 1 315 ? 24.156 -7.309 -19.5 1 93.81 315 TYR B CA 1
ATOM 5620 C C . TYR B 1 315 ? 24.391 -8.586 -18.703 1 93.81 315 TYR B C 1
ATOM 5622 O O . TYR B 1 315 ? 23.734 -8.82 -17.688 1 93.81 315 TYR B O 1
ATOM 5630 N N . ALA B 1 316 ? 25.25 -9.391 -19.141 1 94.38 316 ALA B N 1
ATOM 5631 C CA . ALA B 1 316 ? 25.484 -10.656 -18.438 1 94.38 316 ALA B CA 1
ATOM 5632 C C . ALA B 1 316 ? 26.859 -11.211 -18.75 1 94.38 316 ALA B C 1
ATOM 5634 O O . ALA B 1 316 ? 27.469 -10.875 -19.766 1 94.38 316 ALA B O 1
ATOM 5635 N N . ASP B 1 317 ? 27.375 -11.992 -17.844 1 92.19 317 ASP B N 1
ATOM 5636 C CA . ASP B 1 317 ? 28.594 -12.758 -18.047 1 92.19 317 ASP B CA 1
ATOM 5637 C C . ASP B 1 317 ? 28.297 -14.227 -18.328 1 92.19 317 ASP B C 1
ATOM 5639 O O . ASP B 1 317 ? 27.281 -14.758 -17.875 1 92.19 317 ASP B O 1
ATOM 5643 N N . LEU B 1 318 ? 29.078 -14.828 -19.047 1 89.06 318 LEU B N 1
ATOM 5644 C CA . LEU B 1 318 ? 28.875 -16.234 -19.406 1 89.06 318 LEU B CA 1
ATOM 5645 C C . LEU B 1 318 ? 29.359 -17.141 -18.266 1 89.06 318 LEU B C 1
ATOM 5647 O O . LEU B 1 318 ? 30.281 -16.797 -17.531 1 89.06 318 LEU B O 1
ATOM 5651 N N . TYR B 1 319 ? 28.734 -18.281 -18.203 1 83.81 319 TYR B N 1
ATOM 5652 C CA . TYR B 1 319 ? 29.078 -19.328 -17.25 1 83.81 319 TYR B CA 1
ATOM 5653 C C . TYR B 1 319 ? 30.469 -19.891 -17.547 1 83.81 319 TYR B C 1
ATOM 5655 O O . TYR B 1 319 ? 30.797 -20.172 -18.703 1 83.81 319 TYR B O 1
ATOM 5663 N N . GLU B 1 320 ? 31.672 -19.531 -16.781 1 68.75 320 GLU B N 1
ATOM 5664 C CA . GLU B 1 320 ? 33.094 -19.812 -17.047 1 68.75 320 GLU B CA 1
ATOM 5665 C C . GLU B 1 320 ? 33.344 -21.312 -17.016 1 68.75 320 GLU B C 1
ATOM 5667 O O . GLU B 1 320 ? 34.438 -21.75 -17.422 1 68.75 320 GLU B O 1
ATOM 5672 N N . ASP B 1 321 ? 32.688 -22.219 -16.484 1 52.34 321 ASP B N 1
ATOM 5673 C CA . ASP B 1 321 ? 33.344 -23.516 -16.406 1 52.34 321 ASP B CA 1
ATOM 5674 C C . ASP B 1 321 ? 33.719 -24.031 -17.797 1 52.34 321 ASP B C 1
ATOM 5676 O O . ASP B 1 321 ? 32.844 -24.297 -18.625 1 52.34 321 ASP B O 1
ATOM 5680 N N . GLY B 1 322 ? 35.281 -24.188 -17.984 1 47.16 322 GLY B N 1
ATOM 5681 C CA . GLY B 1 322 ? 36.125 -24.938 -18.906 1 47.16 322 GLY B CA 1
ATOM 5682 C C . GLY B 1 322 ? 35.875 -24.594 -20.359 1 47.16 322 GLY B C 1
ATOM 5683 O O . GLY B 1 322 ? 36.438 -25.25 -21.266 1 47.16 322 GLY B O 1
ATOM 5684 N N . LEU B 1 323 ? 34.75 -24.016 -20.594 1 48.5 323 LEU B N 1
ATOM 5685 C CA . LEU B 1 323 ? 34.5 -24.031 -22.031 1 48.5 323 LEU B CA 1
ATOM 5686 C C . LEU B 1 323 ? 35.219 -22.891 -22.719 1 48.5 323 LEU B C 1
ATOM 5688 O O . LEU B 1 323 ? 34.656 -21.797 -22.891 1 48.5 323 LEU B O 1
ATOM 5692 N N . ASP B 1 324 ? 36.312 -22.438 -22.297 1 45.5 324 ASP B N 1
ATOM 5693 C CA . ASP B 1 324 ? 37.25 -21.609 -23.062 1 45.5 324 ASP B CA 1
ATOM 5694 C C . ASP B 1 324 ? 36.906 -21.656 -24.562 1 45.5 324 ASP B C 1
ATOM 5696 O O . ASP B 1 324 ? 37.031 -20.656 -25.266 1 45.5 324 ASP B O 1
ATOM 5700 N N . GLU B 1 325 ? 37.188 -22.922 -25.109 1 43.28 325 GLU B N 1
ATOM 5701 C CA . GLU B 1 325 ? 37.406 -23.203 -26.531 1 43.28 325 GLU B CA 1
ATOM 5702 C C . GLU B 1 325 ? 36.094 -23 -27.328 1 43.28 325 GLU B C 1
ATOM 5704 O O . GLU B 1 325 ? 36.094 -23.219 -28.531 1 43.28 325 GLU B O 1
ATOM 5709 N N . MET B 1 326 ? 34.969 -23.266 -26.656 1 45.62 326 MET B N 1
ATOM 5710 C CA . MET B 1 326 ? 33.938 -23.422 -27.688 1 45.62 326 MET B CA 1
ATOM 5711 C C . MET B 1 326 ? 33.656 -22.078 -28.359 1 45.62 326 MET B C 1
ATOM 5713 O O . MET B 1 326 ? 33.344 -21.109 -27.688 1 45.62 326 MET B O 1
ATOM 5717 N N . GLY B 1 327 ? 34.438 -21.578 -29.203 1 44.56 327 GLY B N 1
ATOM 5718 C CA . GLY B 1 327 ? 34.25 -20.609 -30.281 1 44.56 327 GLY B CA 1
ATOM 5719 C C . GLY B 1 327 ? 32.781 -20.219 -30.469 1 44.56 327 GLY B C 1
ATOM 5720 O O . GLY B 1 327 ? 32.438 -19.641 -31.5 1 44.56 327 GLY B O 1
ATOM 5721 N N . GLU B 1 328 ? 31.891 -21.078 -29.922 1 47.41 328 GLU B N 1
ATOM 5722 C CA . GLU B 1 328 ? 30.5 -20.953 -30.375 1 47.41 328 GLU B CA 1
ATOM 5723 C C . GLU B 1 328 ? 29.969 -19.547 -30.141 1 47.41 328 GLU B C 1
ATOM 5725 O O . GLU B 1 328 ? 30.547 -18.781 -29.359 1 47.41 328 GLU B O 1
ATOM 5730 N N . GLU B 1 329 ? 28.688 -19.266 -30.734 1 51.44 329 GLU B N 1
ATOM 5731 C CA . GLU B 1 329 ? 27.859 -18.156 -31.188 1 51.44 329 GLU B CA 1
ATOM 5732 C C . GLU B 1 329 ? 27.484 -17.234 -30.031 1 51.44 329 GLU B C 1
ATOM 5734 O O . GLU B 1 329 ? 26.547 -17.5 -29.297 1 51.44 329 GLU B O 1
ATOM 5739 N N . LEU B 1 330 ? 28.438 -16.484 -29.391 1 60.78 330 LEU B N 1
ATOM 5740 C CA . LEU B 1 330 ? 28.234 -15.305 -28.562 1 60.78 330 LEU B CA 1
ATOM 5741 C C . LEU B 1 330 ? 26.891 -14.648 -28.875 1 60.78 330 LEU B C 1
ATOM 5743 O O . LEU B 1 330 ? 26.453 -13.734 -28.172 1 60.78 330 LEU B O 1
ATOM 5747 N N . GLY B 1 331 ? 26.203 -15.188 -29.875 1 64.75 331 GLY B N 1
ATOM 5748 C CA . GLY B 1 331 ? 24.922 -14.586 -30.219 1 64.75 331 GLY B CA 1
ATOM 5749 C C . GLY B 1 331 ? 23.734 -15.508 -29.953 1 64.75 331 GLY B C 1
ATOM 5750 O O . GLY B 1 331 ? 22.656 -15.305 -30.484 1 64.75 331 GLY B O 1
ATOM 5751 N N . GLY B 1 332 ? 24.062 -16.547 -29.016 1 82.44 332 GLY B N 1
ATOM 5752 C CA . GLY B 1 332 ? 22.969 -17.5 -28.875 1 82.44 332 GLY B CA 1
ATOM 5753 C C . GLY B 1 332 ? 21.969 -17.109 -27.797 1 82.44 332 GLY B C 1
ATOM 5754 O O . GLY B 1 332 ? 22.125 -16.094 -27.141 1 82.44 332 GLY B O 1
ATOM 5755 N N . ALA B 1 333 ? 20.844 -17.891 -27.719 1 88.62 333 ALA B N 1
ATOM 5756 C CA . ALA B 1 333 ? 19.781 -17.656 -26.75 1 88.62 333 ALA B CA 1
ATOM 5757 C C . ALA B 1 333 ? 20.203 -18.141 -25.359 1 88.62 333 ALA B C 1
ATOM 5759 O O . ALA B 1 333 ? 20.859 -19.172 -25.219 1 88.62 333 ALA B O 1
ATOM 5760 N N . VAL B 1 334 ? 19.875 -17.375 -24.422 1 90.56 334 VAL B N 1
ATOM 5761 C CA . VAL B 1 334 ? 20.172 -17.688 -23.031 1 90.56 334 VAL B CA 1
ATOM 5762 C C . VAL B 1 334 ? 19.312 -18.859 -22.578 1 90.56 334 VAL B C 1
ATOM 5764 O O . VAL B 1 334 ? 18.094 -18.891 -22.828 1 90.56 334 VAL B O 1
ATOM 5767 N N . ALA B 1 335 ? 19.922 -19.891 -21.969 1 88.31 335 ALA B N 1
ATOM 5768 C CA . ALA B 1 335 ? 19.172 -20.984 -21.375 1 88.31 335 ALA B CA 1
ATOM 5769 C C . ALA B 1 335 ? 18.609 -20.594 -20.016 1 88.31 335 ALA B C 1
ATOM 5771 O O . ALA B 1 335 ? 17.391 -20.688 -19.797 1 88.31 335 ALA B O 1
ATOM 5772 N N . CYS B 1 336 ? 19.484 -20.172 -19.141 1 90.5 336 CYS B N 1
ATOM 5773 C CA . CYS B 1 336 ? 19.031 -19.719 -17.828 1 90.5 336 CYS B CA 1
ATOM 5774 C C . CYS B 1 336 ? 20.125 -18.922 -17.125 1 90.5 336 CYS B C 1
ATOM 5776 O O . CYS B 1 336 ? 21.281 -18.922 -17.562 1 90.5 336 CYS B O 1
ATOM 5778 N N . SER B 1 337 ? 19.734 -18.156 -16.156 1 93.12 337 SER B N 1
ATOM 5779 C CA . SER B 1 337 ? 20.672 -17.484 -15.258 1 93.12 337 SER B CA 1
ATOM 5780 C C . SER B 1 337 ? 21.094 -18.391 -14.117 1 93.12 337 SER B C 1
ATOM 5782 O O . SER B 1 337 ? 20.266 -19.094 -13.531 1 93.12 337 SER B O 1
ATOM 5784 N N . THR B 1 338 ? 22.406 -18.438 -13.797 1 93.62 338 THR B N 1
ATOM 5785 C CA . THR B 1 338 ? 22.922 -19.281 -12.727 1 93.62 338 THR B CA 1
ATOM 5786 C C . THR B 1 338 ? 23.266 -18.438 -11.5 1 93.62 338 THR B C 1
ATOM 5788 O O . THR B 1 338 ? 23.469 -18.969 -10.406 1 93.62 338 THR B O 1
ATOM 5791 N N . THR B 1 339 ? 23.422 -17.188 -11.672 1 96.81 339 THR B N 1
ATOM 5792 C CA . THR B 1 339 ? 23.609 -16.25 -10.562 1 96.81 339 THR B CA 1
ATOM 5793 C C . THR B 1 339 ? 22.688 -15.039 -10.734 1 96.81 339 THR B C 1
ATOM 5795 O O . THR B 1 339 ? 22.188 -14.773 -11.828 1 96.81 339 THR B O 1
ATOM 5798 N N . LEU B 1 340 ? 22.484 -14.352 -9.633 1 97.69 340 LEU B N 1
ATOM 5799 C CA . LEU B 1 340 ? 21.719 -13.117 -9.648 1 97.69 340 LEU B CA 1
ATOM 5800 C C . LEU B 1 340 ? 22.625 -11.906 -9.828 1 97.69 340 LEU B C 1
ATOM 5802 O O . LEU B 1 340 ? 23.734 -11.883 -9.289 1 97.69 340 LEU B O 1
ATOM 5806 N N . GLY B 1 341 ? 22.188 -11.016 -10.625 1 98.12 341 GLY B N 1
ATOM 5807 C CA . GLY B 1 341 ? 22.797 -9.695 -10.68 1 98.12 341 GLY B CA 1
ATOM 5808 C C . GLY B 1 341 ? 21.984 -8.633 -9.945 1 98.12 341 GLY B C 1
ATOM 5809 O O . GLY B 1 341 ? 21.062 -8.961 -9.203 1 98.12 341 GLY B O 1
ATOM 5810 N N . LEU B 1 342 ? 22.5 -7.398 -10.07 1 98 342 LEU B N 1
ATOM 5811 C CA . LEU B 1 342 ? 21.812 -6.25 -9.484 1 98 342 LEU B CA 1
ATOM 5812 C C . LEU B 1 342 ? 21.734 -5.102 -10.484 1 98 342 LEU B C 1
ATOM 5814 O O . LEU B 1 342 ? 22.688 -4.844 -11.227 1 98 342 LEU B O 1
ATOM 5818 N N . ARG B 1 343 ? 20.641 -4.531 -10.477 1 96.62 343 ARG B N 1
ATOM 5819 C CA . ARG B 1 343 ? 20.484 -3.332 -11.289 1 96.62 343 ARG B CA 1
ATOM 5820 C C . ARG B 1 343 ? 20.047 -2.146 -10.438 1 96.62 343 ARG B C 1
ATOM 5822 O O . ARG B 1 343 ? 19.297 -2.312 -9.469 1 96.62 343 ARG B O 1
ATOM 5829 N N . CYS B 1 344 ? 20.484 -1.067 -10.82 1 93.75 344 CYS B N 1
ATOM 5830 C CA . CYS B 1 344 ? 20.109 0.199 -10.195 1 93.75 344 CYS B CA 1
ATOM 5831 C C . CYS B 1 344 ? 19.219 1.02 -11.102 1 93.75 344 CYS B C 1
ATOM 5833 O O . CYS B 1 344 ? 19.531 1.244 -12.273 1 93.75 344 CYS B O 1
ATOM 5835 N N . ILE B 1 345 ? 18.094 1.366 -10.578 1 90.06 345 ILE B N 1
ATOM 5836 C CA . ILE B 1 345 ? 17.125 2.143 -11.344 1 90.06 345 ILE B CA 1
ATOM 5837 C C . ILE B 1 345 ? 17.078 3.572 -10.812 1 90.06 345 ILE B C 1
ATOM 5839 O O . ILE B 1 345 ? 16.828 3.789 -9.625 1 90.06 345 ILE B O 1
ATOM 5843 N N . THR B 1 346 ? 17.438 4.434 -11.664 1 82.5 346 THR B N 1
ATOM 5844 C CA . THR B 1 346 ? 17.359 5.848 -11.32 1 82.5 346 THR B CA 1
ATOM 5845 C C . THR B 1 346 ? 16.312 6.562 -12.164 1 82.5 346 THR B C 1
ATOM 5847 O O . THR B 1 346 ? 16.219 6.34 -13.375 1 82.5 346 THR B O 1
ATOM 5850 N N . ARG B 1 347 ? 15.461 7.242 -11.477 1 80.25 347 ARG B N 1
ATOM 5851 C CA . ARG B 1 347 ? 14.438 8.031 -12.156 1 80.25 347 ARG B CA 1
ATOM 5852 C C . ARG B 1 347 ? 14.688 9.523 -11.969 1 80.25 347 ARG B C 1
ATOM 5854 O O . ARG B 1 347 ? 14.953 9.977 -10.852 1 80.25 347 ARG B O 1
ATOM 5861 N N . SER B 1 348 ? 14.797 10.203 -13.078 1 74.88 348 SER B N 1
ATOM 5862 C CA . SER B 1 348 ? 15.016 11.641 -13.031 1 74.88 348 SER B CA 1
ATOM 5863 C C . SER B 1 348 ? 13.977 12.383 -13.859 1 74.88 348 SER B C 1
ATOM 5865 O O . SER B 1 348 ? 13.43 11.836 -14.82 1 74.88 348 SER B O 1
ATOM 5867 N N . ARG B 1 349 ? 13.633 13.555 -13.352 1 73.12 349 ARG B N 1
ATOM 5868 C CA . ARG B 1 349 ? 12.664 14.375 -14.07 1 73.12 349 ARG B CA 1
ATOM 5869 C C . ARG B 1 349 ? 13.258 14.938 -15.359 1 73.12 349 ARG B C 1
ATOM 5871 O O . ARG B 1 349 ? 14.406 15.391 -15.367 1 73.12 349 ARG B O 1
ATOM 5878 N N . ASN B 1 350 ? 12.477 14.656 -16.375 1 72.62 350 ASN B N 1
ATOM 5879 C CA . ASN B 1 350 ? 12.914 15.203 -17.656 1 72.62 350 ASN B CA 1
ATOM 5880 C C . ASN B 1 350 ? 12.469 16.656 -17.828 1 72.62 350 ASN B C 1
ATOM 5882 O O . ASN B 1 350 ? 11.703 17.172 -17.016 1 72.62 350 ASN B O 1
ATOM 5886 N N . SER B 1 351 ? 13.094 17.25 -18.828 1 66.12 351 SER B N 1
ATOM 5887 C CA . SER B 1 351 ? 12.781 18.641 -19.156 1 66.12 351 SER B CA 1
ATOM 5888 C C . SER B 1 351 ? 11.305 18.812 -19.469 1 66.12 351 SER B C 1
ATOM 5890 O O . SER B 1 351 ? 10.742 19.891 -19.234 1 66.12 351 SER B O 1
ATOM 5892 N N . ASP B 1 352 ? 10.68 17.859 -19.906 1 68.38 352 ASP B N 1
ATOM 5893 C CA . ASP B 1 352 ? 9.281 17.953 -20.312 1 68.38 352 ASP B CA 1
ATOM 5894 C C . ASP B 1 352 ? 8.344 17.656 -19.141 1 68.38 352 ASP B C 1
ATOM 5896 O O . ASP B 1 352 ? 7.125 17.609 -19.312 1 68.38 352 ASP B O 1
ATOM 5900 N N . GLY B 1 353 ? 8.836 17.562 -17.938 1 67.06 353 GLY B N 1
ATOM 5901 C CA . GLY B 1 353 ? 8.008 17.344 -16.766 1 67.06 353 GLY B CA 1
ATOM 5902 C C . GLY B 1 353 ? 7.777 15.875 -16.453 1 67.06 353 GLY B C 1
ATOM 5903 O O . GLY B 1 353 ? 7.273 15.531 -15.383 1 67.06 353 GLY B O 1
ATOM 5904 N N . GLY B 1 354 ? 8.141 15.023 -17.469 1 72.69 354 GLY B N 1
ATOM 5905 C CA . GLY B 1 354 ? 8.008 13.594 -17.234 1 72.69 354 GLY B CA 1
ATOM 5906 C C . GLY B 1 354 ? 9.227 12.984 -16.562 1 72.69 354 GLY B C 1
ATOM 5907 O O . GLY B 1 354 ? 10.156 13.703 -16.188 1 72.69 354 GLY B O 1
ATOM 5908 N N . PHE B 1 355 ? 9.094 11.766 -16.172 1 80.44 355 PHE B N 1
ATOM 5909 C CA . PHE B 1 355 ? 10.219 11.094 -15.539 1 80.44 355 PHE B CA 1
ATOM 5910 C C . PHE B 1 355 ? 10.906 10.141 -16.516 1 80.44 355 PHE B C 1
ATOM 5912 O O . PHE B 1 355 ? 10.242 9.5 -17.328 1 80.44 355 PHE B O 1
ATOM 5919 N N . GLU B 1 356 ? 12.219 10.312 -16.547 1 82.25 356 GLU B N 1
ATOM 5920 C CA . GLU B 1 356 ? 13.031 9.367 -17.312 1 82.25 356 GLU B CA 1
ATOM 5921 C C . GLU B 1 356 ? 13.688 8.336 -16.391 1 82.25 356 GLU B C 1
ATOM 5923 O O . GLU B 1 356 ? 14.211 8.688 -15.328 1 82.25 356 GLU B O 1
ATOM 5928 N N . GLU B 1 357 ? 13.531 7.113 -16.859 1 86.06 357 GLU B N 1
ATOM 5929 C CA . GLU B 1 357 ? 14.109 6.02 -16.078 1 86.06 357 GLU B CA 1
ATOM 5930 C C . GLU B 1 357 ? 15.391 5.504 -16.734 1 86.06 357 GLU B C 1
ATOM 5932 O O . GLU B 1 357 ? 15.438 5.277 -17.938 1 86.06 357 GLU B O 1
ATOM 5937 N N . LYS B 1 358 ? 16.484 5.5 -15.969 1 86 358 LYS B N 1
ATOM 5938 C CA . LYS B 1 358 ? 17.766 4.914 -16.391 1 86 358 LYS B CA 1
ATOM 5939 C C . LYS B 1 358 ? 18.109 3.697 -15.539 1 86 358 LYS B C 1
ATOM 5941 O O . LYS B 1 358 ? 18.031 3.748 -14.312 1 86 358 LYS B O 1
ATOM 5946 N N . THR B 1 359 ? 18.438 2.639 -16.25 1 91.38 359 THR B N 1
ATOM 5947 C CA . THR B 1 359 ? 18.812 1.407 -15.57 1 91.38 359 THR B CA 1
ATOM 5948 C C . THR B 1 359 ? 20.281 1.097 -15.781 1 91.38 359 THR B C 1
ATOM 5950 O O . THR B 1 359 ? 20.766 1.084 -16.906 1 91.38 359 THR B O 1
ATOM 5953 N N . GLU B 1 360 ? 20.984 0.983 -14.688 1 92.5 360 GLU B N 1
ATOM 5954 C CA . GLU B 1 360 ? 22.391 0.62 -14.711 1 92.5 360 GLU B CA 1
ATOM 5955 C C . GLU B 1 360 ? 22.641 -0.694 -13.977 1 92.5 360 GLU B C 1
ATOM 5957 O O . GLU B 1 360 ? 22.141 -0.891 -12.859 1 92.5 360 GLU B O 1
ATOM 5962 N N . LEU B 1 361 ? 23.406 -1.496 -14.633 1 95.69 361 LEU B N 1
ATOM 5963 C CA . LEU B 1 361 ? 23.75 -2.76 -13.992 1 95.69 361 LEU B CA 1
ATOM 5964 C C . LEU B 1 361 ? 24.969 -2.59 -13.07 1 95.69 361 LEU B C 1
ATOM 5966 O O . LEU B 1 361 ? 26.016 -2.139 -13.508 1 95.69 361 LEU B O 1
ATOM 5970 N N . ILE B 1 362 ? 24.812 -2.936 -11.852 1 95.06 362 ILE B N 1
ATOM 5971 C CA . ILE B 1 362 ? 25.922 -2.795 -10.914 1 95.06 362 ILE B CA 1
ATOM 5972 C C . ILE B 1 362 ? 26.562 -4.156 -10.664 1 95.06 362 ILE B C 1
ATOM 5974 O O . ILE B 1 362 ? 27.688 -4.238 -10.18 1 95.06 362 ILE B O 1
ATOM 5978 N N . LEU B 1 363 ? 25.859 -5.23 -10.883 1 96.94 363 LEU B N 1
ATOM 5979 C CA . LEU B 1 363 ? 26.344 -6.605 -10.859 1 96.94 363 LEU B CA 1
ATOM 5980 C C . LEU B 1 363 ? 25.734 -7.422 -11.992 1 96.94 363 LEU B C 1
ATOM 5982 O O . LEU B 1 363 ? 24.516 -7.523 -12.094 1 96.94 363 LEU B O 1
ATOM 5986 N N . LYS B 1 364 ? 26.578 -7.914 -12.773 1 96.31 364 LYS B N 1
ATOM 5987 C CA . LYS B 1 364 ? 26.094 -8.727 -13.883 1 96.31 364 LYS B CA 1
ATOM 5988 C C . LYS B 1 364 ? 25.812 -10.156 -13.43 1 96.31 364 LYS B C 1
ATOM 5990 O O . LYS B 1 364 ? 26.594 -10.742 -12.68 1 96.31 364 LYS B O 1
ATOM 5995 N N . PRO B 1 365 ? 24.672 -10.664 -13.867 1 97.44 365 PRO B N 1
ATOM 5996 C CA . PRO B 1 365 ? 24.453 -12.094 -13.617 1 97.44 365 PRO B CA 1
ATOM 5997 C C . PRO B 1 365 ? 25.312 -12.984 -14.516 1 97.44 365 PRO B C 1
ATOM 5999 O O . PRO B 1 365 ? 25.828 -12.523 -15.539 1 97.44 365 PRO B O 1
ATOM 6002 N N . ARG B 1 366 ? 25.453 -14.18 -14.086 1 95.31 366 ARG B N 1
ATOM 6003 C CA . ARG B 1 366 ? 26.062 -15.195 -14.945 1 95.31 366 ARG B CA 1
ATOM 6004 C C . ARG B 1 366 ? 25 -16.047 -15.617 1 95.31 366 ARG B C 1
ATOM 6006 O O . ARG B 1 366 ? 24 -16.438 -14.977 1 95.31 366 ARG B O 1
ATOM 6013 N N . ILE B 1 367 ? 25.188 -16.328 -16.922 1 93.12 367 ILE B N 1
ATOM 6014 C CA . ILE B 1 367 ? 24.172 -17.078 -17.656 1 93.12 367 ILE B CA 1
ATOM 6015 C C . ILE B 1 367 ? 24.844 -18.219 -18.422 1 93.12 367 ILE B C 1
ATOM 6017 O O . ILE B 1 367 ? 26.062 -18.219 -18.609 1 93.12 367 ILE B O 1
ATOM 6021 N N . ILE B 1 368 ? 24.016 -19.156 -18.766 1 89.69 368 ILE B N 1
ATOM 6022 C CA . ILE B 1 368 ? 24.438 -20.234 -19.656 1 89.69 368 ILE B CA 1
ATOM 6023 C C . ILE B 1 368 ? 23.625 -20.219 -20.938 1 89.69 368 ILE B C 1
ATOM 6025 O O . ILE B 1 368 ? 22.406 -20.031 -20.906 1 89.69 368 ILE B O 1
ATOM 6029 N N . LEU B 1 369 ? 24.312 -20.344 -22.016 1 87.81 369 LEU B N 1
ATOM 6030 C CA . LEU B 1 369 ? 23.641 -20.344 -23.312 1 87.81 369 LEU B CA 1
ATOM 6031 C C . LEU B 1 369 ? 23.047 -21.703 -23.625 1 87.81 369 LEU B C 1
ATOM 6033 O O . LEU B 1 369 ? 23.547 -22.734 -23.125 1 87.81 369 LEU B O 1
ATOM 6037 N N . LEU B 1 370 ? 22.078 -21.688 -24.453 1 84.75 370 LEU B N 1
ATOM 6038 C CA . LEU B 1 370 ? 21.406 -22.938 -24.844 1 84.75 370 LEU B CA 1
ATOM 6039 C C . LEU B 1 370 ? 22.391 -23.891 -25.516 1 84.75 370 LEU B C 1
ATOM 6041 O O . LEU B 1 370 ? 22.375 -25.094 -25.234 1 84.75 370 LEU B O 1
ATOM 6045 N N . GLY B 1 371 ? 23.188 -23.359 -26.406 1 80.38 371 GLY B N 1
ATOM 6046 C CA . GLY B 1 371 ? 24.188 -24.172 -27.062 1 80.38 371 GLY B CA 1
ATOM 6047 C C . GLY B 1 371 ? 25.188 -24.797 -26.109 1 80.38 371 GLY B C 1
ATOM 6048 O O . GLY B 1 371 ? 25.547 -25.969 -26.25 1 80.38 371 GLY B O 1
ATOM 6049 N N . MET B 1 372 ? 25.625 -24.078 -25.125 1 81.19 372 MET B N 1
ATOM 6050 C CA . MET B 1 372 ? 26.578 -24.547 -24.125 1 81.19 372 MET B CA 1
ATOM 6051 C C . MET B 1 372 ? 25.953 -25.641 -23.266 1 81.19 372 MET B C 1
ATOM 6053 O O . MET B 1 372 ? 26.594 -26.656 -22.969 1 81.19 372 MET B O 1
ATOM 6057 N N . LEU B 1 373 ? 24.766 -25.406 -22.891 1 82.25 373 LEU B N 1
ATOM 6058 C CA . LEU B 1 373 ? 24.062 -26.391 -22.062 1 82.25 373 LEU B CA 1
ATOM 6059 C C . LEU B 1 373 ? 23.891 -27.703 -22.812 1 82.25 373 LEU B C 1
ATOM 6061 O O . LEU B 1 373 ? 24.047 -28.781 -22.219 1 82.25 373 LEU B O 1
ATOM 6065 N N . LYS B 1 374 ? 23.641 -27.641 -24.078 1 78.06 374 LYS B N 1
ATOM 6066 C CA . LYS B 1 374 ? 23.516 -28.828 -24.906 1 78.06 374 LYS B CA 1
ATOM 6067 C C . LYS B 1 374 ? 24.812 -29.625 -24.953 1 78.06 374 LYS B C 1
ATOM 6069 O O . LYS B 1 374 ? 24.812 -30.859 -24.906 1 78.06 374 LYS B O 1
ATOM 6074 N N . THR B 1 375 ? 25.859 -28.859 -24.984 1 76.38 375 THR B N 1
ATOM 6075 C CA . THR B 1 375 ? 27.172 -29.5 -25.047 1 76.38 375 THR B CA 1
ATOM 6076 C C . THR B 1 375 ? 27.484 -30.203 -23.719 1 76.38 375 THR B C 1
ATOM 6078 O O . THR B 1 375 ? 28.109 -31.266 -23.703 1 76.38 375 THR B O 1
ATOM 6081 N N . ILE B 1 376 ? 27.062 -29.609 -22.672 1 74.25 376 ILE B N 1
ATOM 6082 C CA . ILE B 1 376 ? 27.312 -30.188 -21.344 1 74.25 376 ILE B CA 1
ATOM 6083 C C . ILE B 1 376 ? 26.5 -31.469 -21.188 1 74.25 376 ILE B C 1
ATOM 6085 O O . ILE B 1 376 ? 26.969 -32.438 -20.578 1 74.25 376 ILE B O 1
ATOM 6089 N N . ILE B 1 377 ? 25.406 -31.547 -21.781 1 71.31 377 ILE B N 1
ATOM 6090 C CA . ILE B 1 377 ? 24.5 -32.688 -21.609 1 71.31 377 ILE B CA 1
ATOM 6091 C C . ILE B 1 377 ? 24.875 -33.812 -22.578 1 71.31 377 ILE B C 1
ATOM 6093 O O . ILE B 1 377 ? 24.734 -34.969 -22.25 1 71.31 377 ILE B O 1
ATOM 6097 N N . LEU B 1 378 ? 25.281 -33.438 -23.797 1 63.31 378 LEU B N 1
ATOM 6098 C CA . LEU B 1 378 ? 25.594 -34.438 -24.797 1 63.31 378 LEU B CA 1
ATOM 6099 C C . LEU B 1 378 ? 27.031 -34.938 -24.641 1 63.31 378 LEU B C 1
ATOM 6101 O O . LEU B 1 378 ? 27.344 -36.094 -24.922 1 63.31 378 LEU B O 1
#

Foldseek 3Di:
DDDPDDPDDPPCVPDPDPPDPDDPDPPPCPPPCDPVNVVVVVVVVVVVVVVVVVVVVVVVVVVVVVVVVVVVVVVVVVVVVVVVVVVVVVCVLLVLVQPDDPVVLQVLQVVLLVLLLVLLVVVLVVVVPVDDQAADDPVLLVVLCVVAVLLCQLPPLLVLLLDQQQPDSVSLSLSLLQSLQVLLQCLLPALAQAPPPDCVRVVLVVVLVVCVFVDPLLVSLSVQQVSLVVRLDYDPVSVLVSLLSSLVNSLSSSNNSRRPDDVVSSVVSCVPCSVSCVVSVVSSSVSSNSQRHSNRNWHKGKDWDTFFDWADPQAAAEDPDPPVPPPDDSGATWSGWSGIWMKIWDWDQDPVRGIDIDIDTPGHTYTYGSVRSNVSRD/DDDPDPPDPPPCPPPPPPPPPDPPPPPVCPVPCDPVNVVVVVVVVVVVVVVVVVVVVVVVVVVVVVVVVVVVVVVVVVVVVVVVVVVVVVCVLLVLVQPDDPVVLQVLQVVLLVLLLVLLVVVLVVVVPVDDQAADDPVLLVVLCVVAVLLCQLPPLLVLLLDQQQPDSVSLSLSLLQSLQVLLQCLLQALAQACPPDCVRVVLVVVLVVCVFVDPLLVSLSVQQVSLVVRLDYDPVSVLVSLLSSLVNSLSSSNNSRRPDDVVSSVVSCVPCSVSCVVSVVSSSVSSNSQRHSNRNWHKGKDWDTFFDWADPQAAAEDPDPPPPPPDDSGATWSGWSGIWMKIWDWDQDPVRGIDIDIDTPGHTYTYGSVRSNVSRD

pLDDT: mean 73.08, std 19.73, range [22.81, 98.19]

Secondary structure (DSSP, 8-state):
----------------------------------HHHHHHHHHHHHHHHHHHHHHHHHHHHHHHHHHHHHHHHHHHHHHHHHHHHHHHHHHHHH----SS-HHHHHHHHHHHHHHHHHHHHHHHHHHTTT--B-PPPHHHHHHHHHH-HHHHTTTTHHHHHT-TT---HHHHHHHHHHHHHHHHHHHHH-S-STTTTSTHHHHHHHHHHHHHHHS-HHHHHHHHHHHHHHH----HHHHHHHHHHHHHHHHHHHHHTTB---HHHHHHHHHHHTTTTHHHHHHHHHHHHIIIII--SSEEEEE-PPTTPBP-TTT-EE--TTTTS----TTPBEEEESS-EEEEEEEEE-TTSSEEEEEEEEEPPEEEEHHHHHHHH-/----------------------------------HHHHHHHHHHHHHHHHHHHHHHHHHHHHHHHHHHHHHHHHHHHHHHHHHHHHHHHHHHHH----SS-HHHHHHHHHHHHHHHHHHHHHHHHHHTTT--B-PPPHHHHHHHHHH-HHHHTTTTHHHHHT-TT---HHHHHHHHHHHHHHHHHHHHH-S-SS-TTSTHHHHHHHHHHHHHHHS-HHHHHHHHHHHHHHH----HHHHHHHHHHHHHHHHHHHHHTTB---HHHHHHHHHHHTTTTHHHHHHHHHHHHIIIII--SSEEEEE-PPTTPBP-TTT-EE--TTTTS----TTPBEEEESS-EEEEEEEEE-TTSSEEEEEEEEEPPEEEEHHHHHHHH-

Sequence (756 aa):
MHEMSDIPQPSYESPLAETKPEEHDEVPIQEKISTAELQLYLRQIRQLDLQSKSESRELRKEISHLDKKLKDRESQRRKLREISKELELAQKFLSTADSLSQADAVREMERLNEEILQLTSIMAYEYLQIGEKKLPTKKGQGILLRRSPLIRNLGGSINLIMAENLVDTSAIQIGWQSILVNWCSNLIQEWVLEHMGFDFDSCFLNMYQHISSKNDPAIARRWRSIIYGVTNDVAEKKQRALVRKVLQALADLPVLWGYVFDQGVYNFIYKEFRRRIGPIIEQCFILRAMLGHDIASTEIRPYLIASGTKYNPEYADLYEDGLDEMGEELGGAVACSTTLGLRCITRSRNSDGGFEEKTELILKPRIILLGMLKTIILMHEMSDIPQPSYESPLAETKPEEHDEVPIQEKISTAELQLYLRQIRQLDLQSKSESRELRKEISHLDKKLKDRESQRRKLREISKELELAQKFLSTADSLSQADAVREMERLNEEILQLTSIMAYEYLQIGEKKLPTKKGQGILLRRSPLIRNLGGSINLIMAENLVDTSAIQIGWQSILVNWCSNLIQEWVLEHMGFDFDSCFLNMYQHISSKNDPAIARRWRSIIYGVTNDVAEKKQRALVRKVLQALADLPVLWGYVFDQGVYNFIYKEFRRRIGPIIEQCFILRAMLGHDIASTEIRPYLIASGTKYNPEYADLYEDGLDEMGEELGGAVACSTTLGLRCITRSRNSDGGFEEKTELILKPRIILLGMLKTIIL

Radius of gyration: 43.64 Å; Cα contacts (8 Å, |Δi|>4): 983; chains: 2; bounding box: 129×137×72 Å

Organism: Agaricus bisporus var. burnettii (strain JB137-S8 / ATCC MYA-4627 / FGSC 10392) (NCBI:txid597362)

Nearest PDB structures (foldseek):
  5jsc-assembly1_C  TM=1.640E-01  e=1.224E+00  Paraburkholderia xenovorans LB400
  3gi9-assembly1_C  TM=1.584E-01  e=6.825E+00  Methanocaldococcus jannaschii
  6grj-assembly1_E  TM=1.455E-01  e=5.576E+00  Aeromonas hydrophila
  6grj-assembly1_H  TM=1.431E-01  e=9.243E+00  Aeromonas hydrophila
  6grj-assembly1_C  TM=1.243E-01  e=5.301E+00  Aeromonas hydrophila